Protein AF-A0A9X3BPE5-F1 (afdb_monomer_lite)

Secondary structure (DSSP, 8-state):
-----GGGS-SB--B-BSEEE-S-SSSS--EEEEEE-TTSSEEEEEE--S-TTT--EEEEEEE-TTS-EEEEEEEE-S--SSTT-S---EEEEEEETTS-EEEEEE--SSS--EEEEEEEES-B-SB-EEEE----B---TT-TT--SS-B---EEEEEEEBTTSSEEEEEEESSTT---EEEP-SSSS--HHHHHHHHSTT--EEEEEEEE--TT-SSTT--HHHHTT-TTSTT---EEEEEEETTS-EEEEEE-GGGGGG-STT-----EEEEEEEPPP-SSSS---S--B-SB-EEEEEEEEEE--TTTS--EEEEEEEEEEBTTSSEEEEEEE-EETTEE--STTSSB---EEESTT---SEEEEEEES-SSTT-EEEEEEE-TTSSEEEEEEEETTEEEEEEEEEEETTEEE---TTGGGS-------HHHHHHHHHHTTEE---SSHHHHHHHHH-TTSSHHHHHHHHHHHHTT--BSS-EEHHHHHIIIIIIS-----SSGGG--HHHHHHHHHHHHHHHHT----SSGGGBTT--

pLDDT: mean 78.21, std 17.31, range [29.14, 98.62]

Sequence (543 aa):
MVEFDWRERPQASPWGGFFIQSRAGRHRNNFEVVIPWPDGGIAHFYRDNDDAAALQWYGPTLFAQESHYQGVSVTESDFMSYQGTPTKNLEVVAVRQDGALEHWWRENGGALTWHLGSQIAQGCTGVPAITYSGAMFKDIPLVPGAHRDAHEAGLFHLVVANELGGWTYYIKSTDEGSAWTRVPGFPGKLKPEEYIGRQIAGGKLVGMGIILSTAFATSTQTTYKDIWEDRSCTRRGNTYIIAGSEQNALQIWCCSSAYLDQLAPGGVNCEWISADTVTKPAPETQSEELRAYFGRPSIIQGDYNQDDSGLFDDGHYGNFELVSPLKSGGLLHRARNVGIPHNPVGGLTEGWGPGTRFGGDALYDEVSLIQSNYGGEHGNLELVARNRCQFGFEFFWRVGDVWNGPIYVGREGGAVRLGTNAQALKVLSGTLTPEDTLKALSSVNILTSVEPVSDMVAWLGDRDTPYPALADALLRLTVTRRLAAPVFIDVIRGFYEGDLGQPSPRDIAEVHDDHLRIAVLKASNENNGTEIATFEDLLVGSS

Foldseek 3Di:
DPLPPVLVPFQFFWKWDQWDFFSPADPFGKIWGWAFFLQAAIFIKIFHPVPVQWSWIDDRDGDRRVFGFQAKIKDFAQDAPDPPDPGTKIWMWTQTPQFWIWIKIFHPPPPRDIDTDDGQDGQFAAHKIKTKQYAAWDDPPPDPPPTDPDTDKIKMWMKTWGNLQFIWIWMFIPPPPTGTDTAADAPDDDGRSRVCCVVPPVKHWHAKMKGFFQQLFPDLQQDSSCSSHPRQLNRTAWMKMWTAIPQQWIKIWIWGSNQSNPPDPDDHDTHGPDMDIQAQDDDPDDDGPRRFFAAYKTKIFGCAQFANDDPDDFTFRGWIWIWTWTPQAFIWIWIFGQGTNVDGFDDPNPRIDNTDTDRALAGFNYKYWDAGPDDPPSGKIKMWTHHSNDQFTFIWIDDPNDIDDGFTAGDAQVDGDTGTPVCRVDDDDDDDQLVVLQVLCVVQQEHAPDPPVVVSSVLCVDLVFLSVLLSGLVCVVDVRWHFPHHFYSVQLVCCLCPVVVQDRDSHVVSDDNVSSLVSRVVRCCVVPVDDDDGSLVRTPPPD

Organism: NCBI:txid318424

Radius of gyration: 24.88 Å; chains: 1; bounding box: 70×55×76 Å

Structure (mmCIF, N/CA/C/O backbone):
data_AF-A0A9X3BPE5-F1
#
_entry.id   AF-A0A9X3BPE5-F1
#
loop_
_atom_site.group_PDB
_atom_site.id
_atom_site.type_symbol
_atom_site.label_atom_id
_atom_site.label_alt_id
_atom_site.label_comp_id
_atom_site.label_asym_id
_atom_site.label_entity_id
_atom_site.label_seq_id
_atom_site.pdbx_PDB_ins_code
_atom_site.Cartn_x
_atom_site.Cartn_y
_atom_site.Cartn_z
_atom_site.occupancy
_atom_site.B_iso_or_equiv
_atom_site.auth_seq_id
_atom_site.auth_comp_id
_atom_site.auth_asym_id
_atom_site.auth_atom_id
_atom_site.pdbx_PDB_model_num
ATOM 1 N N . MET A 1 1 ? 23.464 -22.646 -14.724 1.00 32.75 1 MET A N 1
ATOM 2 C CA . MET A 1 1 ? 22.221 -22.346 -13.988 1.00 32.75 1 MET A CA 1
ATOM 3 C C . MET A 1 1 ? 21.763 -21.000 -14.496 1.00 32.75 1 MET A C 1
ATOM 5 O O . MET A 1 1 ? 22.532 -20.060 -14.371 1.00 32.75 1 MET A O 1
ATOM 9 N N . VAL A 1 2 ? 20.626 -20.944 -15.190 1.00 31.97 2 VAL A N 1
ATOM 10 C CA . VAL A 1 2 ? 20.048 -19.665 -15.616 1.00 31.97 2 VAL A CA 1
ATOM 11 C C . VAL A 1 2 ? 19.360 -19.108 -14.382 1.00 31.97 2 VAL A C 1
ATOM 13 O O . VAL A 1 2 ? 18.424 -19.706 -13.859 1.00 31.97 2 VAL A O 1
ATOM 16 N N . GLU A 1 3 ? 19.953 -18.064 -13.832 1.00 38.91 3 GLU A N 1
ATOM 17 C CA . GLU A 1 3 ? 19.401 -17.291 -12.735 1.00 38.91 3 GLU A CA 1
ATOM 18 C C . GLU A 1 3 ? 18.325 -16.420 -13.376 1.00 38.91 3 GLU A C 1
ATOM 20 O O . GLU A 1 3 ? 18.651 -15.445 -14.043 1.00 38.91 3 GLU A O 1
ATOM 25 N N . PHE A 1 4 ? 17.068 -16.858 -13.308 1.00 40.41 4 PHE A N 1
ATOM 26 C CA . PHE A 1 4 ? 15.954 -16.048 -13.779 1.00 40.41 4 PHE A CA 1
ATOM 27 C C . PHE A 1 4 ? 15.822 -14.872 -12.816 1.00 40.41 4 PHE A C 1
ATOM 29 O O . PHE A 1 4 ? 15.186 -14.987 -11.767 1.00 40.41 4 PHE A O 1
ATOM 36 N N . ASP A 1 5 ? 16.456 -13.748 -13.149 1.00 55.53 5 ASP A N 1
ATOM 37 C CA . ASP A 1 5 ? 15.975 -12.473 -12.641 1.00 55.53 5 ASP A CA 1
ATOM 38 C C . ASP A 1 5 ? 14.540 -12.358 -13.153 1.00 55.53 5 ASP A C 1
ATOM 40 O O . ASP A 1 5 ? 14.304 -12.319 -14.358 1.00 55.53 5 ASP A O 1
ATOM 44 N N . TRP A 1 6 ? 13.553 -12.395 -12.262 1.00 60.22 6 TRP A N 1
ATOM 45 C CA . TRP A 1 6 ? 12.152 -12.303 -12.670 1.00 60.22 6 TRP A CA 1
ATOM 46 C C . TRP A 1 6 ? 11.863 -10.969 -13.377 1.00 60.22 6 TRP A C 1
ATOM 48 O O . TRP A 1 6 ? 10.886 -10.877 -14.112 1.00 60.22 6 TRP A O 1
ATOM 58 N N . ARG A 1 7 ? 12.744 -9.965 -13.243 1.00 64.62 7 ARG A N 1
ATOM 59 C CA . ARG A 1 7 ? 12.712 -8.727 -14.036 1.00 64.62 7 ARG A CA 1
ATOM 60 C C . ARG A 1 7 ? 13.048 -8.932 -15.510 1.00 64.62 7 ARG A C 1
ATOM 62 O O . ARG A 1 7 ? 12.807 -8.033 -16.304 1.00 64.62 7 ARG A O 1
ATOM 69 N N . GLU A 1 8 ? 13.534 -10.107 -15.914 1.00 66.31 8 GLU A N 1
ATOM 70 C CA . GLU A 1 8 ? 13.568 -10.472 -17.331 1.00 66.31 8 GLU A CA 1
ATOM 71 C C . GLU 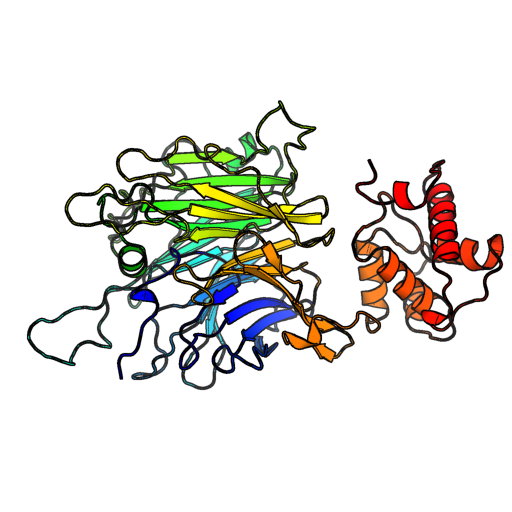A 1 8 ? 12.158 -10.532 -17.934 1.00 66.31 8 GLU A C 1
ATOM 73 O O . GLU A 1 8 ? 12.009 -10.268 -19.127 1.00 66.31 8 GLU A O 1
ATOM 78 N N . ARG A 1 9 ? 11.139 -10.856 -17.124 1.00 71.38 9 ARG A N 1
ATOM 79 C CA . ARG A 1 9 ? 9.712 -10.850 -17.483 1.00 71.38 9 ARG A CA 1
ATOM 80 C C . ARG A 1 9 ? 8.864 -10.396 -16.283 1.00 71.38 9 ARG A C 1
ATOM 82 O O . ARG A 1 9 ? 8.226 -11.230 -15.637 1.00 71.38 9 ARG A O 1
ATOM 89 N N . PRO A 1 10 ? 8.906 -9.103 -15.922 1.00 79.25 10 PRO A N 1
ATOM 90 C CA . PRO A 1 10 ? 8.147 -8.606 -14.786 1.00 79.25 10 PRO A CA 1
ATOM 91 C C . PRO A 1 10 ? 6.651 -8.617 -15.117 1.00 79.25 10 PRO A C 1
ATOM 93 O O . PRO A 1 10 ? 6.278 -8.163 -16.190 1.00 79.25 10 PRO A O 1
ATOM 96 N N . GLN A 1 11 ? 5.809 -9.060 -14.176 1.00 84.56 11 GLN A N 1
ATOM 97 C CA . GLN A 1 11 ? 4.341 -9.086 -14.344 1.00 84.56 11 GLN A CA 1
ATOM 98 C C . GLN A 1 11 ? 3.656 -7.757 -14.018 1.00 84.56 11 GLN A C 1
ATOM 100 O O . GLN A 1 11 ? 2.451 -7.607 -14.190 1.00 84.56 11 GLN A O 1
ATOM 105 N N . ALA A 1 12 ? 4.415 -6.795 -13.497 1.00 88.94 12 ALA A N 1
ATOM 106 C CA . ALA A 1 12 ? 3.923 -5.462 -13.224 1.00 88.94 12 ALA A CA 1
ATOM 107 C C . ALA A 1 12 ? 5.044 -4.431 -13.329 1.00 88.94 12 ALA A C 1
ATOM 109 O O . ALA A 1 12 ? 6.230 -4.715 -13.109 1.00 88.94 12 ALA A O 1
ATOM 110 N N . SER A 1 13 ? 4.641 -3.204 -13.622 1.00 88.00 13 SER A N 1
ATOM 111 C CA . SER A 1 13 ? 5.512 -2.038 -13.585 1.00 88.00 13 SER A CA 1
ATOM 112 C C . SER A 1 13 ? 5.918 -1.693 -12.143 1.00 88.00 13 SER A C 1
ATOM 114 O O . SER A 1 13 ? 5.203 -2.078 -11.222 1.00 88.00 13 SER A O 1
ATOM 116 N N . PRO A 1 14 ? 7.022 -0.961 -11.891 1.00 89.44 14 PRO A N 1
ATOM 117 C CA . PRO A 1 14 ? 7.411 -0.593 -10.532 1.00 89.44 14 PRO A CA 1
ATOM 118 C C . PRO A 1 14 ? 6.289 0.113 -9.766 1.00 89.44 14 PRO A C 1
ATOM 120 O O . PRO A 1 14 ? 5.706 1.091 -10.243 1.00 89.44 14 PRO A O 1
ATOM 123 N N . TRP A 1 15 ? 6.026 -0.361 -8.548 1.00 93.44 15 TRP A N 1
ATOM 124 C CA . TRP A 1 15 ? 4.973 0.139 -7.667 1.00 93.44 15 TRP A CA 1
ATOM 125 C C . TRP A 1 15 ? 5.526 0.517 -6.293 1.00 93.44 15 TRP A C 1
ATOM 127 O O . TRP A 1 15 ? 6.635 0.118 -5.926 1.00 93.44 15 TRP A O 1
ATOM 137 N N . GLY A 1 16 ? 4.760 1.306 -5.541 1.00 94.62 16 GLY A N 1
ATOM 138 C CA . GLY A 1 16 ? 5.046 1.635 -4.151 1.00 94.62 16 GLY A CA 1
ATOM 139 C C . GLY A 1 16 ? 3.986 1.105 -3.199 1.00 94.62 16 GLY A C 1
ATOM 140 O O . GLY A 1 16 ? 2.784 1.243 -3.422 1.00 94.62 16 GLY A O 1
ATOM 141 N N . GLY A 1 17 ? 4.447 0.524 -2.100 1.00 96.19 17 GLY A N 1
ATOM 142 C CA . GLY A 1 17 ? 3.614 -0.218 -1.164 1.00 96.19 17 GLY A CA 1
ATOM 143 C C . GLY A 1 17 ? 4.401 -0.637 0.068 1.00 96.19 17 GLY A C 1
ATOM 144 O O . GLY A 1 17 ? 5.555 -0.250 0.238 1.00 96.19 17 GLY A O 1
ATOM 145 N N . PHE A 1 18 ? 3.787 -1.424 0.935 1.00 97.44 18 PHE A N 1
ATOM 146 C CA . PHE A 1 18 ? 4.445 -2.037 2.092 1.00 97.44 18 PHE A CA 1
ATOM 147 C C . PHE A 1 18 ? 4.520 -3.571 1.975 1.00 97.44 18 PHE A C 1
ATOM 149 O O . PHE A 1 18 ? 4.871 -4.258 2.930 1.00 97.44 18 PHE A O 1
ATOM 156 N N . PHE A 1 19 ? 4.223 -4.084 0.776 1.00 98.06 19 PHE A N 1
ATOM 157 C CA . PHE A 1 19 ? 4.294 -5.480 0.371 1.00 98.06 19 PHE A CA 1
ATOM 158 C C . PHE A 1 19 ? 4.961 -5.576 -1.010 1.00 98.06 19 PHE A C 1
ATOM 160 O O . PHE A 1 19 ? 4.566 -4.862 -1.939 1.00 98.06 19 PHE A O 1
ATOM 167 N N . ILE A 1 20 ? 5.970 -6.440 -1.134 1.00 95.69 20 ILE A N 1
ATOM 168 C CA . ILE A 1 20 ? 6.671 -6.744 -2.389 1.00 95.69 20 ILE A CA 1
ATOM 169 C C . ILE A 1 20 ? 6.925 -8.249 -2.536 1.00 95.69 20 ILE A C 1
ATOM 171 O O . ILE A 1 20 ? 6.917 -8.989 -1.550 1.00 95.69 20 ILE A O 1
ATOM 175 N N . GLN A 1 21 ? 7.229 -8.684 -3.759 1.00 91.06 21 GLN A N 1
ATOM 176 C CA . GLN A 1 21 ? 7.941 -9.937 -4.003 1.00 91.06 21 GLN A CA 1
ATOM 177 C C . GLN A 1 21 ? 9.423 -9.615 -4.253 1.00 91.06 21 GLN A C 1
ATOM 179 O O . GLN A 1 21 ? 9.752 -8.935 -5.225 1.00 91.06 21 GLN A O 1
ATOM 184 N N . SER A 1 22 ? 10.309 -10.044 -3.352 1.00 85.88 22 SER A N 1
ATOM 185 C CA . SER A 1 22 ? 11.759 -9.809 -3.441 1.00 85.88 22 SER A CA 1
ATOM 186 C C . SER A 1 22 ? 12.454 -10.906 -4.243 1.00 85.88 22 SER A C 1
ATOM 188 O O . SER A 1 22 ? 11.890 -11.969 -4.463 1.00 85.88 22 SER A O 1
ATOM 190 N N . ARG A 1 23 ? 13.711 -10.704 -4.645 1.00 78.31 23 ARG A N 1
ATOM 191 C CA . ARG A 1 23 ? 14.548 -11.764 -5.245 1.00 78.31 23 ARG A CA 1
ATOM 192 C C . ARG A 1 23 ? 15.137 -12.727 -4.208 1.00 78.31 23 ARG A C 1
ATOM 194 O O . ARG A 1 23 ? 15.966 -13.561 -4.556 1.00 78.31 23 ARG A O 1
ATOM 201 N N . ALA A 1 24 ? 14.769 -12.604 -2.931 1.00 72.88 24 ALA A N 1
ATOM 202 C CA . ALA A 1 24 ? 15.164 -13.575 -1.914 1.00 72.88 24 ALA A CA 1
ATOM 203 C C . ALA A 1 24 ? 14.416 -14.901 -2.121 1.00 72.88 24 ALA A C 1
ATOM 205 O O . ALA A 1 24 ? 13.283 -14.896 -2.576 1.00 72.88 24 ALA A O 1
ATOM 206 N N . GLY A 1 25 ? 15.027 -16.032 -1.768 1.00 64.69 25 GLY A N 1
ATOM 207 C CA . GLY A 1 25 ? 14.531 -17.360 -2.150 1.00 64.69 25 GLY A CA 1
ATOM 208 C C . GLY A 1 25 ? 15.276 -17.915 -3.369 1.00 64.69 25 GLY A C 1
ATOM 209 O O . GLY A 1 25 ? 16.051 -17.225 -4.026 1.00 64.69 25 GLY A O 1
ATOM 210 N N . ARG A 1 26 ? 15.120 -19.207 -3.631 1.00 62.22 26 ARG A N 1
ATOM 211 C CA . ARG A 1 26 ? 15.895 -19.994 -4.595 1.00 62.22 26 ARG A CA 1
ATOM 212 C C . ARG A 1 26 ? 15.174 -20.177 -5.925 1.00 62.22 26 ARG A C 1
ATOM 214 O O . ARG A 1 26 ? 15.838 -20.239 -6.960 1.00 62.22 26 ARG A O 1
ATOM 221 N N . HIS A 1 27 ? 13.851 -20.332 -5.910 1.00 63.38 27 HIS A N 1
ATOM 222 C CA . HIS A 1 27 ? 13.070 -20.689 -7.097 1.00 63.38 27 HIS A CA 1
ATOM 223 C C . HIS A 1 27 ? 11.818 -19.842 -7.297 1.00 63.38 27 HIS A C 1
ATOM 225 O O . HIS A 1 27 ? 11.433 -19.627 -8.446 1.00 63.38 27 HIS A O 1
ATOM 231 N N . ARG A 1 28 ? 11.158 -19.402 -6.220 1.00 67.56 28 ARG A N 1
ATOM 232 C CA . ARG A 1 28 ? 9.840 -18.752 -6.316 1.00 67.56 28 ARG A CA 1
ATOM 233 C C . ARG A 1 28 ? 9.759 -17.346 -5.760 1.00 67.56 28 ARG A C 1
ATOM 235 O O . ARG A 1 28 ? 8.698 -16.753 -5.913 1.00 67.56 28 ARG A O 1
ATOM 242 N N . ASN A 1 29 ? 10.863 -16.802 -5.245 1.00 79.81 29 ASN A N 1
ATOM 243 C CA . ASN A 1 29 ? 10.968 -15.436 -4.731 1.00 79.81 29 ASN A CA 1
ATOM 244 C C . ASN A 1 29 ? 10.058 -15.168 -3.523 1.00 79.81 29 ASN A C 1
ATOM 246 O O . ASN A 1 29 ? 8.859 -15.422 -3.576 1.00 79.81 29 ASN A O 1
ATOM 250 N N . ASN A 1 30 ? 10.581 -14.618 -2.437 1.00 83.06 30 ASN A N 1
ATOM 251 C CA . ASN A 1 30 ? 9.837 -14.433 -1.197 1.00 83.06 30 ASN A CA 1
ATOM 252 C C . ASN A 1 30 ? 8.886 -13.245 -1.271 1.00 83.06 30 ASN A C 1
ATOM 254 O O . ASN A 1 30 ? 9.119 -12.256 -1.963 1.00 83.06 30 ASN A O 1
ATOM 258 N N . PHE A 1 31 ? 7.807 -13.338 -0.505 1.00 92.31 31 PHE A N 1
ATOM 259 C CA . PHE A 1 31 ? 6.985 -12.180 -0.180 1.00 92.31 31 PHE A CA 1
ATOM 260 C C . PHE A 1 31 ? 7.591 -11.472 1.018 1.00 92.31 31 PHE A C 1
ATOM 262 O O . PHE A 1 31 ? 7.979 -12.137 1.970 1.00 92.31 31 PHE A O 1
ATOM 269 N N . GLU A 1 32 ? 7.661 -10.146 0.982 1.00 95.12 32 GLU A N 1
ATOM 270 C CA . GLU A 1 32 ? 8.216 -9.321 2.056 1.00 95.12 32 GLU A CA 1
ATOM 271 C C . GLU A 1 32 ? 7.194 -8.255 2.439 1.00 95.12 32 GLU A C 1
ATOM 273 O O . GLU A 1 32 ? 6.686 -7.537 1.574 1.00 95.12 32 GLU A O 1
ATOM 278 N N . VAL A 1 33 ? 6.916 -8.125 3.733 1.00 97.88 33 VAL A N 1
ATOM 279 C CA . VAL A 1 33 ? 5.990 -7.129 4.275 1.00 97.88 33 VAL A CA 1
ATOM 280 C C . VAL A 1 33 ? 6.684 -6.351 5.381 1.00 97.88 33 VAL A C 1
ATOM 282 O O . VAL A 1 33 ? 7.344 -6.936 6.240 1.00 97.88 33 VAL A O 1
ATOM 285 N N . VAL A 1 34 ? 6.517 -5.031 5.383 1.00 97.88 34 VAL A N 1
ATOM 286 C CA . VAL A 1 34 ? 6.912 -4.178 6.511 1.00 97.88 34 VAL A CA 1
ATOM 287 C C . VAL A 1 34 ? 5.706 -3.403 7.011 1.00 97.88 34 VAL A C 1
ATOM 289 O O . VAL A 1 34 ? 4.928 -2.898 6.213 1.00 97.88 34 VAL A O 1
ATOM 292 N N . ILE A 1 35 ? 5.528 -3.294 8.321 1.00 96.88 35 ILE A N 1
ATOM 293 C CA . ILE A 1 35 ? 4.419 -2.532 8.912 1.00 96.88 35 ILE A CA 1
ATOM 294 C C . ILE A 1 35 ? 4.909 -1.752 10.132 1.00 96.88 35 ILE A C 1
ATOM 296 O O . ILE A 1 35 ? 5.816 -2.227 10.823 1.00 96.88 35 ILE A O 1
ATOM 300 N N . PRO A 1 36 ? 4.318 -0.587 10.457 1.00 95.31 36 PRO A N 1
ATOM 301 C CA . PRO A 1 36 ? 4.520 0.007 11.771 1.00 95.31 36 PRO A CA 1
ATOM 302 C C . PRO A 1 36 ? 4.040 -0.980 12.838 1.00 95.31 36 PRO A C 1
ATOM 304 O O . PRO A 1 36 ? 2.951 -1.549 12.707 1.00 95.31 36 PRO A O 1
ATOM 307 N N . TRP A 1 37 ? 4.840 -1.201 13.878 1.00 92.31 37 TRP A N 1
ATOM 308 C CA . TRP A 1 37 ? 4.465 -2.110 14.956 1.00 92.31 37 TRP A CA 1
ATOM 309 C C . TRP A 1 37 ? 3.799 -1.328 16.099 1.00 92.31 37 TRP A C 1
ATOM 311 O O . TRP A 1 37 ? 4.347 -0.299 16.503 1.00 92.31 37 TRP A O 1
ATOM 321 N N . PRO A 1 38 ? 2.639 -1.768 16.633 1.00 86.06 38 PRO A N 1
ATOM 322 C CA . PRO A 1 38 ? 1.911 -0.993 17.644 1.00 86.06 38 PRO A CA 1
ATOM 323 C C . PRO A 1 38 ? 2.735 -0.667 18.900 1.00 86.06 38 PRO A C 1
ATOM 325 O O . PRO A 1 38 ? 2.648 0.448 19.410 1.00 86.06 38 PRO A O 1
ATOM 328 N N . ASP A 1 39 ? 3.597 -1.593 19.335 1.00 85.25 39 ASP A N 1
ATOM 329 C CA . ASP A 1 39 ? 4.468 -1.416 20.511 1.00 85.25 39 ASP A CA 1
ATOM 330 C C . ASP A 1 39 ? 5.705 -0.536 20.241 1.00 85.25 39 ASP A C 1
ATOM 332 O O . ASP A 1 39 ? 6.494 -0.290 21.149 1.00 85.25 39 ASP A O 1
ATOM 336 N N . GLY A 1 40 ? 5.885 -0.049 19.011 1.00 88.38 40 GLY A N 1
ATOM 337 C CA . GLY A 1 40 ? 7.058 0.716 18.592 1.00 88.38 40 GLY A CA 1
ATOM 338 C C . GLY A 1 40 ? 7.937 -0.039 17.598 1.00 88.38 40 GLY A C 1
ATOM 339 O O . GLY A 1 40 ? 7.968 -1.270 17.540 1.00 88.38 40 GLY A O 1
ATOM 340 N N . GLY A 1 41 ? 8.652 0.729 16.786 1.00 95.88 41 GLY A N 1
ATOM 341 C CA . GLY A 1 41 ? 9.451 0.251 15.672 1.00 95.88 41 GLY A CA 1
ATOM 342 C C . GLY A 1 41 ? 8.645 -0.166 14.450 1.00 95.88 41 GLY A C 1
ATOM 343 O O . GLY A 1 41 ? 7.478 0.191 14.255 1.00 95.88 41 GLY A O 1
ATOM 344 N N . ILE A 1 42 ? 9.326 -0.908 13.589 1.00 97.62 42 ILE A N 1
ATOM 345 C CA . ILE A 1 42 ? 8.812 -1.421 12.328 1.00 97.62 42 ILE A CA 1
ATOM 346 C C . ILE A 1 42 ? 9.015 -2.932 12.347 1.00 97.62 42 ILE A C 1
ATOM 348 O O . ILE A 1 42 ? 10.104 -3.424 12.650 1.00 97.62 42 ILE A O 1
ATOM 352 N N . ALA A 1 43 ? 7.955 -3.669 12.039 1.00 96.31 43 ALA A N 1
ATOM 353 C CA . ALA A 1 43 ? 7.991 -5.114 11.932 1.00 96.31 43 ALA A CA 1
ATOM 354 C C . ALA A 1 43 ? 8.189 -5.529 10.482 1.00 96.31 43 ALA A C 1
ATOM 356 O O . ALA A 1 43 ? 7.463 -5.083 9.595 1.00 96.31 43 ALA A O 1
ATOM 357 N N . HIS A 1 44 ? 9.149 -6.418 10.264 1.00 95.31 44 HIS A N 1
ATOM 358 C CA . HIS A 1 44 ? 9.381 -7.092 9.000 1.00 95.31 44 HIS A CA 1
ATOM 359 C C . HIS A 1 44 ? 8.893 -8.544 9.072 1.00 95.31 44 HIS A C 1
ATOM 361 O O . HIS A 1 44 ? 9.140 -9.249 10.054 1.00 95.31 44 HIS A O 1
ATOM 367 N N . PHE A 1 45 ? 8.202 -8.972 8.021 1.00 94.50 45 PHE A N 1
ATOM 368 C CA . PHE A 1 45 ? 7.734 -10.334 7.805 1.00 94.50 45 PHE A CA 1
ATOM 369 C C . PHE A 1 45 ? 8.144 -10.796 6.416 1.00 94.50 45 PHE A C 1
ATOM 371 O O . PHE A 1 45 ? 8.205 -9.991 5.484 1.00 94.50 45 PHE A O 1
ATOM 378 N N . TYR A 1 46 ? 8.337 -12.100 6.254 1.00 88.06 46 TYR A N 1
ATOM 379 C CA . TYR A 1 46 ? 8.491 -12.687 4.930 1.00 88.06 46 TYR A CA 1
ATOM 380 C C . TYR A 1 46 ? 7.744 -14.008 4.809 1.00 88.06 46 TYR A C 1
ATOM 382 O O . TYR A 1 46 ? 7.583 -14.715 5.801 1.00 88.06 46 TYR A O 1
ATOM 390 N N . ARG A 1 47 ? 7.286 -14.352 3.606 1.00 85.94 47 ARG A N 1
ATOM 391 C CA . ARG A 1 47 ? 6.780 -15.693 3.293 1.00 85.94 47 ARG A CA 1
ATOM 392 C C . ARG A 1 47 ? 7.843 -16.440 2.514 1.00 85.94 47 ARG A C 1
ATOM 394 O O . ARG A 1 47 ? 8.258 -15.958 1.457 1.00 85.94 47 ARG A O 1
ATOM 401 N N . ASP A 1 48 ? 8.256 -17.595 3.026 1.00 74.31 48 ASP A N 1
ATOM 402 C CA . ASP A 1 48 ? 9.073 -18.517 2.244 1.00 74.31 48 ASP A CA 1
ATOM 403 C C . ASP A 1 48 ? 8.188 -19.157 1.177 1.00 74.31 48 ASP A C 1
ATOM 405 O O . ASP A 1 48 ? 7.210 -19.857 1.459 1.00 74.31 48 ASP A O 1
ATOM 409 N N . ASN A 1 49 ? 8.529 -18.842 -0.061 1.00 76.00 49 ASN A N 1
ATOM 410 C CA . ASN A 1 49 ? 7.776 -19.216 -1.239 1.00 76.00 49 ASN A CA 1
ATOM 411 C C . ASN A 1 49 ? 8.340 -20.467 -1.931 1.00 76.00 49 ASN A C 1
ATOM 413 O O . ASN A 1 49 ? 7.668 -21.048 -2.790 1.00 76.00 49 ASN A O 1
ATOM 417 N N . ASP A 1 50 ? 9.534 -20.925 -1.553 1.00 69.81 50 ASP A N 1
ATOM 418 C CA . ASP A 1 50 ? 10.136 -22.121 -2.143 1.00 69.81 50 ASP A CA 1
ATOM 419 C C . ASP A 1 50 ? 9.501 -23.412 -1.616 1.00 69.81 50 ASP A C 1
ATOM 421 O O . ASP A 1 50 ? 9.363 -24.378 -2.374 1.00 69.81 50 ASP A O 1
ATOM 425 N N . ASP A 1 51 ? 9.052 -23.429 -0.357 1.00 67.75 51 ASP A N 1
ATOM 426 C CA . ASP A 1 51 ? 8.225 -24.514 0.175 1.00 67.75 51 ASP A CA 1
ATOM 427 C C . ASP A 1 51 ? 6.749 -24.282 -0.174 1.00 67.75 51 ASP A C 1
ATOM 429 O O . ASP A 1 51 ? 5.946 -23.772 0.611 1.00 67.75 51 ASP A O 1
ATOM 433 N N . ALA A 1 52 ? 6.380 -24.686 -1.389 1.00 59.56 52 ALA A N 1
ATOM 434 C CA . ALA A 1 52 ? 5.022 -24.539 -1.902 1.00 59.56 52 ALA A CA 1
ATOM 435 C C . ALA A 1 52 ? 3.950 -25.300 -1.095 1.00 59.56 52 ALA A C 1
ATOM 437 O O . ALA A 1 52 ? 2.765 -25.005 -1.257 1.00 59.56 52 ALA A O 1
ATOM 438 N N . ALA A 1 53 ? 4.330 -26.283 -0.269 1.00 53.66 53 ALA A N 1
ATOM 439 C CA . ALA A 1 53 ? 3.388 -27.013 0.578 1.00 53.66 53 ALA A CA 1
ATOM 440 C C . ALA A 1 53 ? 3.118 -26.268 1.893 1.00 53.66 53 ALA A C 1
ATOM 442 O O . ALA A 1 53 ? 1.987 -26.287 2.382 1.00 53.66 53 ALA A O 1
ATOM 443 N N . ALA A 1 54 ? 4.136 -25.608 2.450 1.00 61.03 54 ALA A N 1
ATOM 444 C CA . ALA A 1 54 ? 4.018 -24.861 3.696 1.00 61.03 54 ALA A CA 1
ATOM 445 C C . ALA A 1 54 ? 3.522 -23.421 3.486 1.00 61.03 54 ALA A C 1
ATOM 447 O O . ALA A 1 54 ? 2.677 -22.961 4.260 1.00 61.03 54 ALA A O 1
ATOM 448 N N . LEU A 1 55 ? 4.042 -22.725 2.460 1.00 69.38 55 LEU A N 1
ATOM 449 C CA . LEU A 1 55 ? 3.862 -21.283 2.209 1.00 69.38 55 LEU A CA 1
ATOM 450 C C . LEU A 1 55 ? 3.876 -20.473 3.511 1.00 69.38 55 LEU A C 1
ATOM 452 O O . LEU A 1 55 ? 2.973 -19.683 3.798 1.00 69.38 55 LEU A O 1
ATOM 456 N N . GLN A 1 56 ? 4.873 -20.757 4.345 1.00 75.31 56 GLN A N 1
ATOM 457 C CA . GLN A 1 56 ? 4.910 -20.295 5.718 1.00 75.31 56 GLN A CA 1
ATOM 458 C C . GLN A 1 56 ? 5.388 -18.846 5.789 1.00 75.31 56 GLN A C 1
ATOM 460 O O . GLN A 1 56 ? 6.399 -18.472 5.193 1.00 75.31 56 GLN A O 1
ATOM 465 N N . TRP A 1 57 ? 4.670 -18.038 6.567 1.00 82.88 57 TRP A N 1
ATOM 466 C CA . TRP A 1 57 ? 5.136 -16.720 6.977 1.00 82.88 57 TRP A CA 1
ATOM 467 C C . TRP A 1 57 ? 6.132 -16.823 8.138 1.00 82.88 57 TRP A C 1
ATOM 469 O O . TRP A 1 57 ? 6.049 -17.720 8.973 1.00 82.88 57 TRP A O 1
ATOM 479 N N . TYR A 1 58 ? 7.046 -15.867 8.216 1.00 79.06 58 TYR A N 1
ATOM 480 C CA . TYR A 1 58 ? 8.050 -15.694 9.258 1.00 79.06 58 TYR A CA 1
ATOM 481 C C . TYR A 1 58 ? 8.061 -14.240 9.729 1.00 79.06 58 TYR A C 1
ATOM 483 O O . TYR A 1 58 ? 7.704 -13.331 8.978 1.00 79.06 58 TYR A O 1
ATOM 491 N N . GLY A 1 59 ? 8.487 -14.028 10.974 1.00 85.81 59 GLY A N 1
ATOM 492 C CA . GLY A 1 59 ? 8.517 -12.723 11.637 1.00 85.81 59 GLY A CA 1
ATOM 493 C C . GLY A 1 59 ? 7.704 -12.710 12.942 1.00 85.81 59 GLY A C 1
ATOM 494 O O . GLY A 1 59 ? 7.308 -13.774 13.420 1.00 85.81 59 GLY A O 1
ATOM 495 N N . PRO A 1 60 ? 7.454 -11.526 13.530 1.00 90.50 60 PRO A N 1
ATOM 496 C CA . PRO A 1 60 ? 8.064 -10.257 13.146 1.00 90.50 60 PRO A CA 1
ATOM 497 C C . PRO A 1 60 ? 9.552 -10.217 13.517 1.00 90.50 60 PRO A C 1
ATOM 499 O O . PRO A 1 60 ? 9.937 -10.583 14.628 1.00 90.50 60 PRO A O 1
ATOM 502 N N . THR A 1 61 ? 10.386 -9.702 12.620 1.00 88.38 61 THR A N 1
ATOM 503 C CA . THR A 1 61 ? 11.693 -9.146 12.991 1.00 88.38 61 THR A CA 1
ATOM 504 C C . THR A 1 61 ? 11.518 -7.645 13.187 1.00 88.38 61 THR A C 1
ATOM 506 O O . THR A 1 61 ? 11.134 -6.944 12.255 1.00 88.38 61 THR A O 1
ATOM 509 N N . LEU A 1 62 ? 11.762 -7.151 14.403 1.00 92.81 62 LEU A N 1
ATOM 510 C CA . LEU A 1 62 ? 11.584 -5.737 14.739 1.00 92.81 62 LEU A CA 1
ATOM 511 C C . LEU A 1 62 ? 12.876 -4.942 14.530 1.00 92.81 62 LEU A C 1
ATOM 513 O O . LEU A 1 62 ? 13.947 -5.349 14.983 1.00 92.81 62 LEU A O 1
ATOM 517 N N . PHE A 1 63 ? 12.758 -3.766 13.924 1.00 95.38 63 PHE A N 1
ATOM 518 C CA . PHE A 1 63 ? 13.824 -2.769 13.822 1.00 95.38 63 PHE A CA 1
ATOM 519 C C . PHE A 1 63 ? 13.285 -1.371 14.141 1.00 95.38 63 PHE A C 1
ATOM 521 O O . PHE A 1 63 ? 12.081 -1.191 14.310 1.00 95.38 63 PHE A O 1
ATOM 528 N N . ALA A 1 64 ? 14.180 -0.388 14.277 1.00 96.38 64 ALA A N 1
ATOM 529 C CA . ALA A 1 64 ? 13.815 0.996 14.599 1.00 96.38 64 ALA A CA 1
ATOM 530 C C . ALA A 1 64 ? 12.978 1.162 15.893 1.00 96.38 64 ALA A C 1
ATOM 532 O O . ALA A 1 64 ? 12.152 2.061 16.000 1.00 96.38 64 ALA A O 1
ATOM 533 N N . GLN A 1 65 ? 13.187 0.289 16.885 1.00 94.31 65 GLN A N 1
ATOM 534 C CA . GLN A 1 65 ? 12.327 0.144 18.075 1.00 94.31 65 GLN A CA 1
ATOM 535 C C . GLN A 1 65 ? 12.297 1.369 19.009 1.00 94.31 65 GLN A C 1
ATOM 537 O O . GLN A 1 65 ? 11.407 1.481 19.841 1.00 94.31 65 GLN A O 1
ATOM 542 N N . GLU A 1 66 ? 13.218 2.318 18.839 1.00 90.38 66 GLU A N 1
ATOM 543 C CA . GLU A 1 66 ? 13.303 3.552 19.634 1.00 90.38 66 GLU A CA 1
ATOM 544 C C . GLU A 1 66 ? 12.265 4.621 19.230 1.00 90.38 66 GLU A C 1
ATOM 546 O O . GLU A 1 66 ? 12.311 5.757 19.701 1.00 90.38 66 GLU A O 1
ATOM 551 N N . SER A 1 67 ? 11.369 4.334 18.281 1.00 94.56 67 SER A N 1
ATOM 552 C CA . SER A 1 67 ? 10.406 5.307 17.749 1.00 94.56 67 SER A CA 1
ATOM 553 C C . SER A 1 67 ? 9.097 4.654 17.322 1.00 94.56 67 SER A C 1
ATOM 555 O O . SER A 1 67 ? 9.052 3.471 17.001 1.00 94.56 67 SER A O 1
ATOM 557 N N . HIS A 1 68 ? 8.022 5.442 17.272 1.00 94.81 68 HIS A N 1
ATOM 558 C CA . HIS A 1 68 ? 6.744 5.013 16.708 1.00 94.81 68 HIS A CA 1
ATOM 559 C C . HIS A 1 68 ? 6.552 5.589 15.310 1.00 94.81 68 HIS A C 1
ATOM 561 O O . HIS A 1 68 ? 6.831 6.764 15.048 1.00 94.81 68 HIS A O 1
ATOM 567 N N . TYR A 1 69 ? 6.016 4.758 14.423 1.00 95.12 69 TYR A N 1
ATOM 568 C CA . TYR A 1 69 ? 5.808 5.089 13.022 1.00 95.12 69 TYR A CA 1
ATOM 569 C C . TYR A 1 69 ? 4.319 5.114 12.698 1.00 95.12 69 TYR A C 1
ATOM 571 O O . TYR A 1 69 ? 3.536 4.321 13.215 1.00 95.12 69 TYR A O 1
ATOM 579 N N . GLN A 1 70 ? 3.924 6.044 11.837 1.00 91.12 70 GLN A N 1
ATOM 580 C CA . GLN A 1 70 ? 2.546 6.180 11.361 1.00 91.12 70 GLN A CA 1
ATOM 581 C C . GLN A 1 70 ? 2.320 5.531 9.992 1.00 91.12 70 GLN A C 1
ATOM 583 O O . GLN A 1 70 ? 1.173 5.336 9.594 1.00 91.12 70 GLN A O 1
ATOM 588 N N . GLY A 1 71 ? 3.396 5.220 9.266 1.00 92.12 71 GLY A N 1
ATOM 589 C CA . GLY A 1 71 ? 3.326 4.616 7.945 1.00 92.12 71 GLY A CA 1
ATOM 590 C C . GLY A 1 71 ? 4.699 4.271 7.386 1.00 92.12 71 GLY A C 1
ATOM 591 O O . GLY A 1 71 ? 5.679 4.965 7.662 1.00 92.12 71 GLY A O 1
ATOM 592 N N . VAL A 1 72 ? 4.760 3.215 6.578 1.00 97.38 72 VAL A N 1
ATOM 593 C CA . VAL A 1 72 ? 5.994 2.711 5.962 1.00 97.38 72 VAL A CA 1
ATOM 594 C C . VAL A 1 72 ? 5.765 2.321 4.505 1.00 97.38 72 VAL A C 1
ATOM 596 O O . VAL A 1 72 ? 4.638 2.091 4.073 1.00 97.38 72 VAL A O 1
ATOM 599 N N . SER A 1 73 ? 6.836 2.226 3.730 1.00 98.25 73 SER A N 1
ATOM 600 C CA . SER A 1 73 ? 6.819 1.653 2.386 1.00 98.25 73 SER A CA 1
ATOM 601 C C . SER A 1 73 ? 8.140 0.942 2.128 1.00 98.25 73 SER A C 1
ATOM 603 O O . SER A 1 73 ? 9.174 1.426 2.580 1.00 98.25 73 SER A O 1
ATOM 605 N N . VAL A 1 74 ? 8.106 -0.181 1.411 1.00 98.25 74 VAL A N 1
ATOM 606 C CA . VAL A 1 74 ? 9.277 -0.988 1.058 1.00 98.25 74 VAL A CA 1
ATOM 607 C C . VAL A 1 74 ? 9.405 -1.138 -0.449 1.00 98.25 74 VAL A C 1
ATOM 609 O O . VAL A 1 74 ? 8.410 -1.235 -1.166 1.00 98.25 74 VAL A O 1
ATOM 612 N N . THR A 1 75 ? 10.643 -1.190 -0.916 1.00 96.12 75 THR A N 1
ATOM 613 C CA . THR A 1 75 ? 11.018 -1.639 -2.255 1.00 96.12 75 THR A CA 1
ATOM 614 C C . THR A 1 75 ? 12.312 -2.453 -2.171 1.00 96.12 75 THR A C 1
ATOM 616 O O . THR A 1 75 ? 12.952 -2.509 -1.120 1.00 96.12 75 THR A O 1
ATOM 619 N N . GLU A 1 76 ? 12.698 -3.113 -3.257 1.00 91.94 76 GLU A N 1
ATOM 620 C CA . GLU A 1 76 ? 13.971 -3.831 -3.345 1.00 91.94 76 GLU A CA 1
ATOM 621 C C . GLU A 1 76 ? 14.873 -3.141 -4.371 1.00 91.94 76 GLU A C 1
ATOM 623 O O . GLU A 1 76 ? 14.515 -3.019 -5.548 1.00 91.94 76 GLU A O 1
ATOM 628 N N . SER A 1 77 ? 16.056 -2.713 -3.930 1.00 88.12 77 SER A N 1
ATOM 629 C CA . SER A 1 77 ? 17.039 -2.043 -4.781 1.00 88.12 77 SER A CA 1
ATOM 630 C C . SER A 1 77 ? 17.901 -3.033 -5.561 1.00 88.12 77 SER A C 1
ATOM 632 O O . SER A 1 77 ? 17.693 -4.244 -5.535 1.00 88.12 77 SER A O 1
ATOM 634 N N . ASP A 1 78 ? 18.865 -2.543 -6.324 1.00 81.75 78 ASP A N 1
ATOM 635 C CA . ASP A 1 78 ? 19.944 -3.345 -6.908 1.00 81.75 78 ASP A CA 1
ATOM 636 C C . ASP A 1 78 ? 21.210 -3.360 -6.042 1.00 81.75 78 ASP A C 1
ATOM 638 O O . ASP A 1 78 ? 22.166 -4.066 -6.380 1.00 81.75 78 ASP A O 1
ATOM 642 N N . PHE A 1 79 ? 21.210 -2.636 -4.916 1.00 81.25 79 PHE A N 1
ATOM 643 C CA . PHE A 1 79 ? 22.346 -2.604 -4.014 1.00 81.25 79 PHE A CA 1
ATOM 644 C C . PHE A 1 79 ? 22.640 -4.004 -3.480 1.00 81.25 79 PHE A C 1
ATOM 646 O O . PHE A 1 79 ? 21.756 -4.731 -3.020 1.00 81.25 79 PHE A O 1
ATOM 653 N N . MET A 1 80 ? 23.919 -4.362 -3.539 1.00 75.69 80 MET A N 1
ATOM 654 C CA . MET A 1 80 ? 24.457 -5.598 -2.993 1.00 75.69 80 MET A CA 1
ATOM 655 C C . MET A 1 80 ? 25.365 -5.256 -1.825 1.00 75.69 80 MET A C 1
ATOM 657 O O . MET A 1 80 ? 26.423 -4.656 -2.015 1.00 75.69 80 MET A O 1
ATOM 661 N N . SER A 1 81 ? 24.982 -5.673 -0.622 1.00 75.81 81 SER A N 1
ATOM 662 C CA . SER A 1 81 ? 25.863 -5.562 0.544 1.00 75.81 81 SER A CA 1
ATOM 663 C C . SER A 1 81 ? 27.044 -6.531 0.492 1.00 75.81 81 SER A C 1
ATOM 665 O O . SER A 1 81 ? 28.086 -6.254 1.083 1.00 75.81 81 SER A O 1
ATOM 667 N N . TYR A 1 82 ? 26.908 -7.643 -0.236 1.00 67.19 82 TYR A N 1
ATOM 668 C CA . TYR A 1 82 ? 27.942 -8.665 -0.368 1.00 67.19 82 TYR A CA 1
ATOM 669 C C . TYR A 1 82 ? 28.147 -9.013 -1.841 1.00 67.19 82 TYR A C 1
ATOM 671 O O . TYR A 1 82 ? 27.210 -9.384 -2.542 1.00 67.19 82 TYR A O 1
ATOM 679 N N . GLN A 1 83 ? 29.384 -8.889 -2.324 1.00 65.88 83 GLN A N 1
ATOM 680 C CA . GLN A 1 83 ? 29.710 -9.253 -3.703 1.00 65.88 83 GLN A CA 1
ATOM 681 C C . GLN A 1 83 ? 29.440 -10.739 -3.958 1.00 65.88 83 GLN A C 1
ATOM 683 O O . GLN A 1 83 ? 29.788 -11.595 -3.144 1.00 65.88 83 GLN A O 1
ATOM 688 N N . GLY A 1 84 ? 28.847 -11.037 -5.115 1.00 59.50 84 GLY A N 1
ATOM 689 C CA . GLY A 1 84 ? 28.544 -12.402 -5.538 1.00 59.50 84 GLY A CA 1
ATOM 690 C C . GLY A 1 84 ? 27.322 -13.035 -4.865 1.00 59.50 84 GLY A C 1
ATOM 691 O O . GLY A 1 84 ? 27.073 -14.217 -5.104 1.00 59.50 84 GLY A O 1
ATOM 692 N N . THR A 1 85 ? 26.551 -12.296 -4.055 1.00 61.31 85 THR A N 1
ATOM 693 C CA . THR A 1 85 ? 25.248 -12.773 -3.570 1.00 61.31 85 THR A CA 1
ATOM 694 C C . THR A 1 85 ? 24.129 -12.365 -4.537 1.00 61.31 85 THR A C 1
ATOM 696 O O . THR A 1 85 ? 24.124 -11.246 -5.060 1.00 61.31 85 THR A O 1
ATOM 699 N N . PRO A 1 86 ? 23.159 -13.258 -4.806 1.00 59.97 86 PRO A N 1
ATOM 700 C CA . PRO A 1 86 ? 22.065 -12.947 -5.726 1.00 59.97 86 PRO A CA 1
ATOM 701 C C . PRO A 1 86 ? 21.015 -12.016 -5.107 1.00 59.97 86 PRO A C 1
ATOM 703 O O . PRO A 1 86 ? 20.276 -11.337 -5.818 1.00 59.97 86 PRO A O 1
ATOM 706 N N . THR A 1 87 ? 20.961 -11.958 -3.777 1.00 68.81 87 THR A N 1
ATOM 707 C CA . THR A 1 87 ? 19.964 -11.201 -3.022 1.00 68.81 87 THR A CA 1
ATOM 708 C C . THR A 1 87 ? 20.345 -9.729 -2.922 1.00 68.81 87 THR A C 1
ATOM 710 O O . THR A 1 87 ? 21.469 -9.413 -2.531 1.00 68.81 87 THR A O 1
ATOM 713 N N . LYS A 1 88 ? 19.406 -8.831 -3.222 1.00 80.50 88 LYS A N 1
ATOM 714 C CA . LYS A 1 88 ? 19.621 -7.379 -3.145 1.00 80.50 88 LYS A CA 1
ATOM 715 C C . LYS A 1 88 ? 18.961 -6.778 -1.920 1.00 80.50 88 LYS A C 1
ATOM 717 O O . LYS A 1 88 ? 18.089 -7.411 -1.335 1.00 80.50 88 LYS A O 1
ATOM 722 N N . ASN A 1 89 ? 19.374 -5.582 -1.531 1.00 86.88 89 ASN A N 1
ATOM 723 C CA . ASN A 1 89 ? 18.912 -4.954 -0.300 1.00 86.88 89 ASN A CA 1
ATOM 724 C C . ASN A 1 89 ? 17.426 -4.573 -0.349 1.00 86.88 89 ASN A C 1
ATOM 726 O O . ASN A 1 89 ? 16.883 -4.197 -1.392 1.00 86.88 89 ASN A O 1
ATOM 730 N N . LEU A 1 90 ? 16.782 -4.649 0.817 1.00 94.56 90 LEU A N 1
ATOM 731 C CA . LEU A 1 90 ? 15.477 -4.025 1.019 1.00 94.56 90 LEU A CA 1
ATOM 732 C C . LEU A 1 90 ? 15.677 -2.568 1.409 1.00 94.56 90 LEU A C 1
ATOM 734 O O . LEU A 1 90 ? 16.520 -2.267 2.250 1.00 94.56 90 LEU A O 1
ATOM 738 N N . GLU A 1 91 ? 14.858 -1.693 0.846 1.00 97.19 91 GLU A N 1
ATOM 739 C CA . GLU A 1 91 ? 14.852 -0.260 1.115 1.00 97.19 91 GLU A CA 1
ATOM 740 C C . GLU A 1 91 ? 13.494 0.122 1.686 1.00 97.19 91 GLU A C 1
ATOM 742 O O . GLU A 1 91 ? 12.457 -0.172 1.090 1.00 97.19 91 GLU A O 1
ATOM 747 N N . VAL A 1 92 ? 13.489 0.786 2.835 1.00 98.50 92 VAL A N 1
ATOM 748 C CA . VAL A 1 92 ? 12.282 1.194 3.547 1.00 98.50 92 VAL A CA 1
ATOM 749 C C . VAL A 1 92 ? 12.301 2.697 3.756 1.00 98.50 92 VAL A C 1
ATOM 751 O O . VAL A 1 92 ? 13.299 3.273 4.179 1.00 98.50 92 VAL A O 1
ATOM 754 N N . VAL A 1 93 ? 11.170 3.340 3.498 1.00 98.62 93 VAL A N 1
ATOM 755 C CA . VAL A 1 93 ? 10.901 4.694 3.983 1.00 98.62 93 VAL A CA 1
ATOM 756 C C . VAL A 1 93 ? 9.820 4.636 5.040 1.00 98.62 93 VAL A C 1
ATOM 758 O O . VAL A 1 93 ? 8.858 3.876 4.913 1.00 98.62 93 VAL A O 1
ATOM 761 N N . ALA A 1 94 ? 9.966 5.438 6.082 1.00 98.06 94 ALA A N 1
ATOM 762 C CA . ALA A 1 94 ? 9.063 5.414 7.217 1.00 98.06 94 ALA A CA 1
ATOM 763 C C . ALA A 1 94 ? 8.811 6.829 7.726 1.00 98.06 94 ALA A C 1
ATOM 765 O O . ALA A 1 94 ? 9.744 7.615 7.872 1.00 98.06 94 ALA A O 1
ATOM 766 N N . VAL A 1 95 ? 7.547 7.155 7.992 1.00 97.88 95 VAL A N 1
ATOM 767 C CA . VAL A 1 95 ? 7.177 8.415 8.642 1.00 97.88 95 VAL A CA 1
ATOM 768 C C . VAL A 1 95 ? 6.953 8.133 10.117 1.00 97.88 95 VAL A C 1
ATOM 770 O O . VAL A 1 95 ? 6.088 7.331 10.484 1.00 97.88 95 VAL A O 1
ATOM 773 N N . ARG A 1 96 ? 7.749 8.781 10.961 1.00 96.50 96 ARG A N 1
ATOM 774 C CA . ARG A 1 96 ? 7.595 8.779 12.416 1.00 96.50 96 ARG A CA 1
ATOM 775 C C . ARG A 1 96 ? 6.383 9.600 12.833 1.00 96.50 96 ARG A C 1
ATOM 777 O O . ARG A 1 96 ? 5.969 10.507 12.118 1.00 96.50 96 ARG A O 1
ATOM 784 N N . GLN A 1 97 ? 5.839 9.318 14.013 1.00 94.38 97 GLN A N 1
ATOM 785 C CA . GLN A 1 97 ? 4.706 10.074 14.567 1.00 94.38 97 GLN A CA 1
ATOM 786 C C . GLN A 1 97 ? 5.013 11.565 14.808 1.00 94.38 97 GLN A C 1
ATOM 788 O O . GLN A 1 97 ? 4.095 12.376 14.851 1.00 94.38 97 GLN A O 1
ATOM 793 N N . ASP A 1 98 ? 6.288 11.941 14.936 1.00 95.00 98 ASP A N 1
ATOM 794 C CA . ASP A 1 98 ? 6.729 13.340 15.024 1.00 95.00 98 ASP A CA 1
ATOM 795 C C . ASP A 1 98 ? 6.905 14.019 13.650 1.00 95.00 98 ASP A C 1
ATOM 797 O O . ASP A 1 98 ? 7.296 15.184 13.575 1.00 95.00 98 ASP A O 1
ATOM 801 N N . GLY A 1 99 ? 6.620 13.306 12.558 1.00 96.00 99 GLY A N 1
ATOM 802 C CA . GLY A 1 99 ? 6.682 13.799 11.187 1.00 96.00 99 GLY A CA 1
ATOM 803 C C . GLY A 1 99 ? 8.061 13.735 10.528 1.00 96.00 99 GLY A C 1
ATOM 804 O O . GLY A 1 99 ? 8.218 14.274 9.425 1.00 96.00 99 GLY A O 1
ATOM 805 N N . ALA A 1 100 ? 9.053 13.094 11.155 1.00 97.75 100 ALA A N 1
ATOM 806 C CA . ALA A 1 100 ? 10.325 12.788 10.502 1.00 97.75 100 ALA A CA 1
ATOM 807 C C . ALA A 1 100 ? 10.146 11.666 9.464 1.00 97.75 100 ALA A C 1
ATOM 809 O O . ALA A 1 100 ? 9.585 10.610 9.760 1.00 97.75 100 ALA A O 1
ATOM 810 N N . LEU A 1 101 ? 10.635 11.891 8.242 1.00 98.31 101 LEU A N 1
ATOM 811 C CA . LEU A 1 101 ? 10.691 10.880 7.185 1.00 98.31 101 LEU A CA 1
ATOM 812 C C . LEU A 1 101 ? 12.091 10.277 7.147 1.00 98.31 101 LEU A C 1
ATOM 814 O O . LEU A 1 101 ? 13.054 10.981 6.844 1.00 98.31 101 LEU A O 1
ATOM 818 N N . GLU A 1 102 ? 12.201 8.987 7.425 1.00 98.06 102 GLU A N 1
ATOM 819 C CA . GLU A 1 102 ? 13.467 8.260 7.511 1.00 98.06 102 GLU A CA 1
ATOM 820 C C . GLU A 1 102 ? 13.598 7.231 6.391 1.00 98.06 102 GLU A C 1
ATOM 822 O O . GLU A 1 102 ? 12.614 6.626 5.965 1.00 98.06 102 GLU A O 1
ATOM 827 N N . HIS A 1 103 ? 14.832 7.017 5.942 1.00 97.88 103 HIS A N 1
ATOM 828 C CA . HIS A 1 103 ? 15.243 5.923 5.071 1.00 97.88 103 HIS A CA 1
ATOM 829 C C . HIS A 1 103 ? 15.994 4.874 5.888 1.00 97.88 103 HIS A C 1
ATOM 831 O O . HIS A 1 103 ? 16.965 5.191 6.576 1.00 97.88 103 HIS A O 1
ATOM 837 N N . TRP A 1 104 ? 15.558 3.631 5.761 1.00 98.06 104 TRP A N 1
ATOM 838 C CA . TRP A 1 104 ? 16.136 2.434 6.352 1.00 98.06 104 TRP A CA 1
ATOM 839 C C . TRP A 1 104 ? 16.466 1.438 5.247 1.00 98.06 104 TRP A C 1
ATOM 841 O O . TRP A 1 104 ? 15.811 1.421 4.207 1.00 98.06 104 TRP A O 1
ATOM 851 N N . TRP A 1 105 ? 17.444 0.574 5.475 1.00 96.06 105 TRP A N 1
ATOM 852 C CA . TRP A 1 105 ? 17.774 -0.489 4.533 1.00 96.06 105 TRP A CA 1
ATOM 853 C C . TRP A 1 105 ? 18.210 -1.759 5.258 1.00 96.06 105 TRP A C 1
ATOM 855 O O . TRP A 1 105 ? 18.740 -1.690 6.369 1.00 96.06 105 TRP A O 1
ATOM 865 N N . ARG A 1 106 ? 17.965 -2.923 4.652 1.00 93.12 106 ARG A N 1
ATOM 866 C CA . ARG A 1 106 ? 18.414 -4.225 5.163 1.00 93.12 106 ARG A CA 1
ATOM 867 C C . ARG A 1 106 ? 19.498 -4.777 4.257 1.00 93.12 106 ARG A C 1
ATOM 869 O O . ARG A 1 106 ? 19.256 -4.924 3.056 1.00 93.12 106 ARG A O 1
ATOM 876 N N . GLU A 1 107 ? 20.652 -5.120 4.821 1.00 79.25 107 GLU A N 1
ATOM 877 C CA . GLU A 1 107 ? 21.624 -5.928 4.082 1.00 79.25 107 GLU A CA 1
ATOM 878 C C . GLU A 1 107 ? 21.040 -7.312 3.811 1.00 79.25 107 GLU A C 1
ATOM 880 O O . GLU A 1 107 ? 20.445 -7.933 4.691 1.00 79.25 107 GLU A O 1
ATOM 885 N N . ASN A 1 108 ? 21.174 -7.772 2.570 1.00 74.19 108 ASN A N 1
ATOM 886 C CA . ASN A 1 108 ? 20.765 -9.109 2.173 1.00 74.19 108 ASN A CA 1
ATOM 887 C C . ASN A 1 108 ? 21.970 -9.929 1.710 1.00 74.19 108 ASN A C 1
ATOM 889 O O . ASN A 1 108 ? 22.887 -9.423 1.062 1.00 74.19 108 ASN A O 1
ATOM 893 N N . GLY A 1 109 ? 21.954 -11.220 2.043 1.00 62.25 109 GLY A N 1
ATOM 894 C CA . GLY A 1 109 ? 23.060 -12.145 1.778 1.00 62.25 109 GLY A CA 1
ATOM 895 C C . GLY A 1 109 ? 24.089 -12.245 2.911 1.00 62.25 109 GLY A C 1
ATOM 896 O O . GLY A 1 109 ? 25.037 -13.017 2.775 1.00 62.25 109 GLY A O 1
ATOM 897 N N . GLY A 1 110 ? 23.896 -11.509 4.013 1.00 67.25 110 GLY A N 1
ATOM 898 C CA . GLY A 1 110 ? 24.701 -11.572 5.234 1.00 67.25 110 GLY A CA 1
ATOM 899 C C . GLY A 1 110 ? 23.883 -11.920 6.480 1.00 67.25 110 GLY A C 1
ATOM 900 O O . GLY A 1 110 ? 23.234 -12.964 6.536 1.00 67.25 110 GLY A O 1
ATOM 901 N N . ALA A 1 111 ? 23.956 -11.071 7.506 1.00 71.06 111 ALA A N 1
ATOM 902 C CA . ALA A 1 111 ? 23.296 -11.251 8.802 1.00 71.06 111 ALA A CA 1
ATOM 903 C C . ALA A 1 111 ? 21.832 -10.760 8.833 1.00 71.06 111 ALA A C 1
ATOM 905 O O . ALA A 1 111 ? 21.167 -10.921 9.857 1.00 71.06 111 ALA A O 1
ATOM 906 N N . LEU A 1 112 ? 21.322 -10.202 7.728 1.00 80.62 112 LEU A N 1
ATOM 907 C CA . LEU A 1 112 ? 19.982 -9.618 7.594 1.00 80.62 112 LEU A CA 1
ATOM 908 C C . LEU A 1 112 ? 19.733 -8.419 8.526 1.00 80.62 112 LEU A C 1
ATOM 910 O O . LEU A 1 112 ? 18.630 -8.224 9.043 1.00 80.62 112 LEU A O 1
ATOM 914 N N . THR A 1 113 ? 20.768 -7.606 8.743 1.00 83.31 113 THR A N 1
ATOM 915 C CA . THR A 1 113 ? 20.734 -6.448 9.649 1.00 83.31 113 THR A CA 1
ATOM 916 C C . THR A 1 113 ? 20.040 -5.238 9.020 1.00 83.31 113 THR A C 1
ATOM 918 O O . THR A 1 113 ? 20.264 -4.906 7.857 1.00 83.31 113 THR A O 1
ATOM 921 N N . TRP A 1 114 ? 19.221 -4.544 9.813 1.00 94.19 114 TRP A N 1
ATOM 922 C CA . TRP A 1 114 ? 18.604 -3.272 9.435 1.00 94.19 114 TRP A CA 1
ATOM 923 C C . TRP A 1 114 ? 19.477 -2.085 9.845 1.00 94.19 114 TRP A C 1
ATOM 925 O O . TRP A 1 114 ? 19.993 -2.030 10.962 1.00 94.19 114 TRP A O 1
ATOM 935 N N . HIS A 1 115 ? 19.586 -1.102 8.960 1.00 94.38 115 HIS A N 1
ATOM 936 C CA . HIS A 1 115 ? 20.412 0.086 9.121 1.00 94.38 115 HIS A CA 1
ATOM 937 C C . HIS A 1 115 ? 19.590 1.347 8.858 1.00 94.38 115 HIS A C 1
ATOM 939 O O . HIS A 1 115 ? 18.836 1.414 7.887 1.00 94.38 115 HIS A O 1
ATOM 945 N N . LEU A 1 116 ? 19.775 2.373 9.692 1.00 96.62 116 LEU A N 1
ATOM 946 C CA . LEU A 1 116 ? 19.301 3.718 9.380 1.00 96.62 116 LEU A CA 1
ATOM 947 C C . LEU A 1 116 ? 20.223 4.312 8.309 1.00 96.62 116 LEU A C 1
ATOM 949 O O . LEU A 1 116 ? 21.431 4.417 8.520 1.00 96.62 116 LEU A O 1
ATOM 953 N N . GLY A 1 117 ? 19.659 4.690 7.166 1.00 93.38 117 GLY A N 1
ATOM 954 C CA . GLY A 1 117 ? 20.385 5.363 6.093 1.00 93.38 117 GLY A CA 1
ATOM 955 C C . GLY A 1 117 ? 20.464 6.868 6.327 1.00 93.38 117 GLY A C 1
ATOM 956 O O . GLY A 1 117 ? 21.551 7.437 6.404 1.00 93.38 117 GLY A O 1
ATOM 957 N N . SER A 1 118 ? 19.309 7.530 6.432 1.00 94.56 118 SER A N 1
ATOM 958 C CA . SER A 1 118 ? 19.234 8.984 6.634 1.00 94.56 118 SER A CA 1
ATOM 959 C C . SER A 1 118 ? 17.840 9.444 7.060 1.00 94.56 118 SER A C 1
ATOM 961 O O . SER A 1 118 ? 16.850 8.764 6.800 1.00 94.56 118 SER A O 1
ATOM 963 N N . GLN A 1 119 ? 17.745 10.638 7.651 1.00 96.94 119 GLN A N 1
ATOM 964 C CA . GLN A 1 119 ? 16.490 11.387 7.684 1.00 96.94 119 GLN A CA 1
ATOM 965 C C . GLN A 1 119 ? 16.372 12.200 6.386 1.00 96.94 119 GLN A C 1
ATOM 967 O O . GLN A 1 119 ? 17.241 13.013 6.075 1.00 96.94 119 GLN A O 1
ATOM 972 N N . ILE A 1 120 ? 15.301 11.975 5.629 1.00 96.94 120 ILE A N 1
ATOM 973 C CA . ILE A 1 120 ? 15.024 12.615 4.337 1.00 96.94 120 ILE A CA 1
ATOM 974 C C . ILE A 1 120 ? 14.395 13.998 4.538 1.00 96.94 120 ILE A C 1
ATOM 976 O O . ILE A 1 120 ? 14.742 14.954 3.843 1.00 96.94 120 ILE A O 1
ATOM 980 N N . ALA A 1 121 ? 13.422 14.098 5.449 1.00 96.31 121 ALA A N 1
ATOM 981 C CA . ALA A 1 121 ? 12.611 15.300 5.633 1.00 96.31 121 ALA A CA 1
ATOM 982 C C . ALA A 1 121 ? 11.983 15.388 7.036 1.00 96.31 121 ALA A C 1
ATOM 984 O O . ALA A 1 121 ? 12.067 14.455 7.836 1.00 96.31 121 ALA A O 1
ATOM 985 N N . GLN A 1 122 ? 11.332 16.521 7.305 1.00 96.25 122 GLN A N 1
ATOM 986 C CA . GLN A 1 122 ? 10.509 16.797 8.487 1.00 96.25 122 GLN A CA 1
ATOM 987 C C . GLN A 1 122 ? 9.148 17.355 8.034 1.00 96.25 122 GLN A C 1
ATOM 989 O O . GLN A 1 122 ? 9.052 17.895 6.929 1.00 96.25 122 GLN A O 1
ATOM 994 N N . GLY A 1 123 ? 8.111 17.243 8.870 1.00 94.25 123 GLY A N 1
ATOM 995 C CA . GLY A 1 123 ? 6.775 17.792 8.583 1.00 94.25 123 GLY A CA 1
ATOM 996 C C . GLY A 1 123 ? 5.936 16.906 7.654 1.00 94.25 123 GLY A C 1
ATOM 997 O O . GLY A 1 123 ? 5.102 17.398 6.891 1.00 94.25 123 GLY A O 1
ATOM 998 N N . CYS A 1 124 ? 6.187 15.594 7.667 1.00 94.88 124 CYS A N 1
ATOM 999 C CA . CYS A 1 124 ? 5.415 14.600 6.918 1.00 94.88 124 CYS A CA 1
ATOM 1000 C C . CYS A 1 124 ? 4.243 14.082 7.765 1.00 94.88 124 CYS A C 1
ATOM 1002 O O . CYS A 1 124 ? 4.405 13.866 8.960 1.00 94.88 124 CYS A O 1
ATOM 1004 N N . THR A 1 125 ? 3.064 13.879 7.169 1.00 88.69 125 THR A N 1
ATOM 1005 C CA . THR A 1 125 ? 1.816 13.622 7.928 1.00 88.69 125 THR A CA 1
ATOM 1006 C C . THR A 1 125 ? 1.005 12.413 7.465 1.00 88.69 125 THR A C 1
ATOM 1008 O O . THR A 1 125 ? 0.112 11.989 8.192 1.00 88.69 125 THR A O 1
ATOM 1011 N N . GLY A 1 126 ? 1.343 11.778 6.339 1.00 84.81 126 GLY A N 1
ATOM 1012 C CA . GLY A 1 126 ? 0.661 10.570 5.843 1.00 84.81 126 GLY A CA 1
ATOM 1013 C C . GLY A 1 126 ? 1.579 9.356 5.688 1.00 84.81 126 GLY A C 1
ATOM 1014 O O . GLY A 1 126 ? 2.774 9.422 5.982 1.00 84.81 126 GLY A O 1
ATOM 1015 N N . VAL A 1 127 ? 1.018 8.243 5.208 1.00 93.25 127 VAL A N 1
ATOM 1016 C CA . VAL A 1 127 ? 1.793 7.038 4.858 1.00 93.25 127 VAL A CA 1
ATOM 1017 C C . VAL A 1 127 ? 2.553 7.271 3.537 1.00 93.25 127 VAL A C 1
ATOM 1019 O O . VAL A 1 127 ? 1.910 7.621 2.540 1.00 93.25 127 VAL A O 1
ATOM 1022 N N . PRO A 1 128 ? 3.893 7.108 3.500 1.00 97.19 128 PRO A N 1
ATOM 1023 C CA . PRO A 1 128 ? 4.698 7.356 2.303 1.00 97.19 128 PRO A CA 1
ATOM 1024 C C . PRO A 1 128 ? 4.565 6.217 1.283 1.00 97.19 128 PRO A C 1
ATOM 1026 O O . PRO A 1 128 ? 4.149 5.114 1.632 1.00 97.19 128 PRO A O 1
ATOM 1029 N N . ALA A 1 129 ? 4.996 6.451 0.042 1.00 97.69 129 ALA A N 1
ATOM 1030 C CA . ALA A 1 129 ? 5.212 5.401 -0.951 1.00 97.69 129 ALA A CA 1
ATOM 1031 C C . ALA A 1 129 ? 6.569 5.559 -1.643 1.00 97.69 129 ALA A C 1
ATOM 1033 O O . ALA A 1 129 ? 6.866 6.640 -2.152 1.00 97.69 129 ALA A O 1
ATOM 1034 N N . ILE A 1 130 ? 7.364 4.485 -1.677 1.00 97.69 130 ILE A N 1
ATOM 1035 C CA . ILE A 1 130 ? 8.630 4.400 -2.419 1.00 97.69 130 ILE A CA 1
ATOM 1036 C C . ILE A 1 130 ? 8.536 3.333 -3.508 1.00 97.69 130 ILE A C 1
ATOM 1038 O O . ILE A 1 130 ? 7.983 2.264 -3.274 1.00 97.69 130 ILE A O 1
ATOM 1042 N N . THR A 1 131 ? 9.110 3.606 -4.675 1.00 94.25 131 THR A N 1
ATOM 1043 C CA . THR A 1 131 ? 9.353 2.614 -5.726 1.00 94.25 131 THR A CA 1
ATOM 1044 C C . THR A 1 131 ? 10.756 2.790 -6.304 1.00 94.25 131 THR A C 1
ATOM 1046 O O . THR A 1 131 ? 11.342 3.874 -6.206 1.00 94.25 131 THR A O 1
ATOM 1049 N N . TYR A 1 132 ? 11.308 1.722 -6.873 1.00 90.69 132 TYR A N 1
ATOM 1050 C CA . TYR A 1 132 ? 12.639 1.695 -7.465 1.00 90.69 132 TYR A CA 1
ATOM 1051 C C . TYR A 1 132 ? 12.549 1.281 -8.927 1.00 90.69 132 TYR A C 1
ATOM 1053 O O . TYR A 1 132 ? 11.931 0.272 -9.253 1.00 90.69 132 TYR A O 1
ATOM 1061 N N . SER A 1 133 ? 13.186 2.047 -9.803 1.00 81.25 133 SER A N 1
ATOM 1062 C CA . SER A 1 133 ? 13.154 1.799 -11.239 1.00 81.25 133 SER A CA 1
ATOM 1063 C C . SER A 1 133 ? 14.177 0.786 -11.732 1.00 81.25 133 SER A C 1
ATOM 1065 O O . SER A 1 133 ? 14.327 0.702 -12.935 1.00 81.25 133 SER A O 1
ATOM 1067 N N . GLY A 1 134 ? 14.952 0.141 -10.851 1.00 79.19 134 GLY A N 1
ATOM 1068 C CA . GLY A 1 134 ? 16.102 -0.686 -11.240 1.00 79.19 134 GLY A CA 1
ATOM 1069 C C . GLY A 1 134 ? 17.165 0.044 -12.069 1.00 79.19 134 GLY A C 1
ATOM 1070 O O . GLY A 1 134 ? 17.111 1.265 -12.240 1.00 79.19 134 GLY A O 1
ATOM 1071 N N . ALA A 1 135 ? 18.164 -0.711 -12.523 1.00 74.81 135 ALA A N 1
ATOM 1072 C CA . ALA A 1 135 ? 19.307 -0.213 -13.277 1.00 74.81 135 ALA A CA 1
ATOM 1073 C C . ALA A 1 135 ? 19.590 -1.090 -14.498 1.00 74.81 135 ALA A C 1
ATOM 1075 O O . ALA A 1 135 ? 19.463 -2.312 -14.425 1.00 74.81 135 ALA A O 1
ATOM 1076 N N . MET A 1 136 ? 20.024 -0.467 -15.599 1.00 68.31 136 MET A N 1
ATOM 1077 C CA . MET A 1 136 ? 20.477 -1.188 -16.789 1.00 68.31 136 MET A CA 1
ATOM 1078 C C . MET A 1 136 ? 21.807 -1.893 -16.523 1.00 68.31 136 MET A C 1
ATOM 1080 O O . MET A 1 136 ? 22.782 -1.269 -16.093 1.00 68.31 136 MET A O 1
ATOM 1084 N N . PHE A 1 137 ? 21.882 -3.173 -16.881 1.00 62.62 137 PHE A N 1
ATOM 1085 C CA . PHE A 1 137 ? 23.151 -3.889 -16.969 1.00 62.62 137 PHE A CA 1
ATOM 1086 C C . PHE A 1 137 ? 23.975 -3.350 -18.149 1.00 62.62 137 PHE A C 1
ATOM 1088 O O . PHE A 1 137 ? 23.460 -3.143 -19.249 1.00 62.62 137 PHE A O 1
ATOM 1095 N N . LYS A 1 138 ? 25.277 -3.132 -17.944 1.00 57.09 138 LYS A N 1
ATOM 1096 C CA . LYS A 1 138 ? 26.176 -2.690 -19.020 1.00 57.09 138 LYS A CA 1
ATOM 1097 C C . LYS A 1 138 ? 26.669 -3.890 -19.821 1.00 57.09 138 LYS A C 1
ATOM 1099 O O . LYS A 1 138 ? 27.642 -4.517 -19.421 1.00 57.09 138 LYS A O 1
ATOM 1104 N N . ASP A 1 139 ? 26.088 -4.161 -20.986 1.00 51.31 139 ASP A N 1
ATOM 1105 C CA . ASP A 1 139 ? 26.670 -5.128 -21.923 1.00 51.31 139 ASP A CA 1
ATOM 1106 C C . ASP A 1 139 ? 27.998 -4.590 -22.504 1.00 51.31 139 ASP A C 1
ATOM 1108 O O . ASP A 1 139 ? 28.015 -3.625 -23.267 1.00 51.31 139 ASP A O 1
ATOM 1112 N N . ILE A 1 140 ? 29.138 -5.222 -22.190 1.00 52.25 140 ILE A N 1
ATOM 1113 C CA . ILE A 1 140 ? 30.411 -5.046 -22.932 1.00 52.25 140 ILE A CA 1
ATOM 1114 C C . ILE A 1 140 ? 30.528 -6.200 -23.941 1.00 52.25 140 ILE A C 1
ATOM 1116 O O . ILE A 1 140 ? 30.825 -7.331 -23.539 1.00 52.25 140 ILE A O 1
ATOM 1120 N N . PRO A 1 141 ? 30.394 -5.938 -25.253 1.00 48.41 141 PRO A N 1
ATOM 1121 C CA . PRO A 1 141 ? 30.234 -6.968 -26.289 1.00 48.41 141 PRO A CA 1
ATOM 1122 C C . PRO A 1 141 ? 31.375 -7.991 -26.457 1.00 48.41 141 PRO A C 1
ATOM 1124 O O . PRO A 1 141 ? 31.254 -8.909 -27.261 1.00 48.41 141 PRO A O 1
ATOM 1127 N N . LEU A 1 142 ? 32.508 -7.834 -25.766 1.00 54.28 142 LEU A N 1
ATOM 1128 C CA . LEU A 1 142 ? 33.762 -8.535 -26.073 1.00 54.28 142 LEU A CA 1
ATOM 1129 C C . LEU A 1 142 ? 34.214 -9.573 -25.036 1.00 54.28 142 LEU A C 1
ATOM 1131 O O . LEU A 1 142 ? 35.196 -10.267 -25.294 1.00 54.28 142 LEU A O 1
ATOM 1135 N N . VAL A 1 143 ? 33.535 -9.717 -23.892 1.00 50.38 143 VAL A N 1
ATOM 1136 C CA . VAL A 1 143 ? 33.938 -10.696 -22.863 1.00 50.38 143 VAL A CA 1
ATOM 1137 C C . VAL A 1 143 ? 32.722 -11.448 -22.307 1.00 50.38 143 VAL A C 1
ATOM 1139 O O . VAL A 1 143 ? 32.012 -10.921 -21.448 1.00 50.38 143 VAL A O 1
ATOM 1142 N N . PRO A 1 144 ? 32.480 -12.695 -22.755 1.00 44.16 144 PRO A N 1
ATOM 1143 C CA . PRO A 1 144 ? 31.476 -13.566 -22.156 1.00 44.16 144 PRO A CA 1
ATOM 1144 C C . PRO A 1 144 ? 31.769 -13.769 -20.663 1.00 44.16 144 PRO A C 1
ATOM 1146 O O . PRO A 1 144 ? 32.839 -14.252 -20.298 1.00 44.16 144 PRO A O 1
ATOM 1149 N N . GLY A 1 145 ? 30.825 -13.392 -19.798 1.00 47.53 145 GLY A N 1
ATOM 1150 C CA . GLY A 1 145 ? 30.926 -13.585 -18.346 1.00 47.53 145 GLY A CA 1
ATOM 1151 C C . GLY A 1 145 ? 31.501 -12.414 -17.539 1.00 47.53 145 GLY A C 1
ATOM 1152 O O . GLY A 1 145 ? 31.560 -12.525 -16.320 1.00 47.53 145 GLY A O 1
ATOM 1153 N N . ALA A 1 146 ? 31.862 -11.284 -18.158 1.00 46.72 146 ALA A N 1
ATOM 1154 C CA . ALA A 1 146 ? 32.353 -10.104 -17.429 1.00 46.72 146 ALA A CA 1
ATO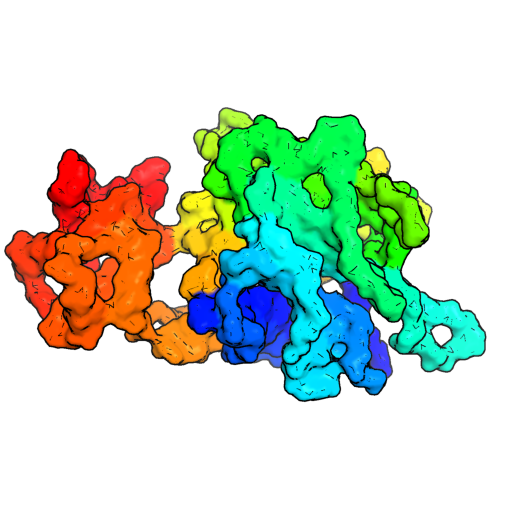M 1155 C C . ALA A 1 146 ? 31.247 -9.240 -16.762 1.00 46.72 146 ALA A C 1
ATOM 1157 O O . ALA A 1 146 ? 31.562 -8.209 -16.178 1.00 46.72 146 ALA A O 1
ATOM 1158 N N . HIS A 1 147 ? 29.968 -9.649 -16.843 1.00 50.50 147 HIS A N 1
ATOM 1159 C CA . HIS A 1 147 ? 28.802 -8.738 -16.905 1.00 50.50 147 HIS A CA 1
ATOM 1160 C C . HIS A 1 147 ? 27.762 -8.782 -15.798 1.00 50.50 147 HIS A C 1
ATOM 1162 O O . HIS A 1 147 ? 26.679 -8.235 -15.962 1.00 50.50 147 HIS A O 1
ATOM 1168 N N . ARG A 1 148 ? 28.027 -9.430 -14.667 1.00 50.97 148 ARG A N 1
ATOM 1169 C CA . ARG A 1 148 ? 26.945 -9.633 -13.683 1.00 50.97 148 ARG A CA 1
ATOM 1170 C C . ARG A 1 148 ? 26.850 -8.528 -12.625 1.00 50.97 148 ARG A C 1
ATOM 1172 O O . ARG A 1 148 ? 25.787 -8.358 -12.033 1.00 50.97 148 ARG A O 1
ATOM 1179 N N . ASP A 1 149 ? 27.907 -7.723 -12.477 1.00 49.19 149 ASP A N 1
ATOM 1180 C CA . ASP A 1 149 ? 28.032 -6.748 -11.383 1.00 49.19 149 ASP A CA 1
ATOM 1181 C C . ASP A 1 149 ? 28.117 -5.277 -11.842 1.00 49.19 149 ASP A C 1
ATOM 1183 O O . ASP A 1 149 ? 28.043 -4.377 -11.007 1.00 49.19 149 ASP A O 1
ATOM 1187 N N . ALA A 1 150 ? 28.268 -4.999 -13.145 1.00 53.97 150 ALA A N 1
ATOM 1188 C CA . ALA A 1 150 ? 28.387 -3.635 -13.669 1.00 53.97 150 ALA A CA 1
ATOM 1189 C C . ALA A 1 150 ? 27.040 -3.106 -14.186 1.00 53.97 150 ALA A C 1
ATOM 1191 O O . ALA A 1 150 ? 26.551 -3.527 -15.234 1.00 53.97 150 ALA A O 1
ATOM 1192 N N . HIS A 1 151 ? 26.489 -2.127 -13.472 1.00 62.62 151 HIS A N 1
ATOM 1193 C CA . HIS A 1 151 ? 25.208 -1.491 -13.775 1.00 62.62 151 HIS A CA 1
ATOM 1194 C C . HIS A 1 151 ? 25.368 0.005 -14.050 1.00 62.62 151 HIS A C 1
ATOM 1196 O O . HIS A 1 151 ? 26.367 0.636 -13.678 1.00 62.62 151 HIS A O 1
ATOM 1202 N N . GLU A 1 152 ? 24.403 0.588 -14.748 1.00 71.00 152 GLU A N 1
ATOM 1203 C CA . GLU A 1 152 ? 24.113 2.016 -14.632 1.00 71.00 152 GLU A CA 1
ATOM 1204 C C . GLU A 1 152 ? 23.497 2.319 -13.255 1.00 71.00 152 GLU A C 1
ATOM 1206 O O . GLU A 1 152 ? 23.277 1.419 -12.455 1.00 71.00 152 GLU A O 1
ATOM 1211 N N . ALA A 1 153 ? 23.269 3.588 -12.924 1.00 73.81 153 ALA A N 1
ATOM 1212 C CA . ALA A 1 153 ? 22.519 3.903 -11.710 1.00 73.81 153 ALA A CA 1
ATOM 1213 C C . ALA A 1 153 ? 21.015 3.787 -11.972 1.00 73.81 153 ALA A C 1
ATOM 1215 O O . ALA A 1 153 ? 20.561 4.141 -13.053 1.00 73.81 153 ALA A O 1
ATOM 1216 N N . GLY A 1 154 ? 20.236 3.353 -10.990 1.00 80.25 154 GLY A N 1
ATOM 1217 C CA . GLY A 1 154 ? 18.781 3.447 -11.008 1.00 80.25 154 GLY A CA 1
ATOM 1218 C C . GLY A 1 154 ? 18.263 4.628 -10.197 1.00 80.25 154 GLY A C 1
ATOM 1219 O O . GLY A 1 154 ? 19.035 5.391 -9.607 1.00 80.25 154 GLY A O 1
ATOM 1220 N N . LEU A 1 155 ? 16.938 4.781 -10.151 1.00 85.25 155 LEU A N 1
ATOM 1221 C CA . LEU A 1 155 ? 16.264 5.877 -9.456 1.00 85.25 155 LEU A CA 1
ATOM 1222 C C . LEU A 1 155 ? 15.236 5.361 -8.445 1.00 85.25 155 LEU A C 1
ATOM 1224 O O . LEU A 1 155 ? 14.345 4.574 -8.767 1.00 85.25 155 LEU A O 1
ATOM 1228 N N . PHE A 1 156 ? 15.318 5.876 -7.221 1.00 91.12 156 PHE A N 1
ATOM 1229 C CA . PHE A 1 156 ? 14.228 5.821 -6.257 1.00 91.12 156 PHE A CA 1
ATOM 1230 C C . PHE A 1 156 ? 13.268 6.975 -6.478 1.00 91.12 156 PHE A C 1
ATOM 1232 O O . PHE A 1 156 ? 13.695 8.123 -6.603 1.00 91.12 156 PHE A O 1
ATOM 1239 N N . HIS A 1 157 ? 11.979 6.668 -6.427 1.00 92.56 157 HIS A N 1
ATOM 1240 C CA . HIS A 1 157 ? 10.889 7.630 -6.472 1.00 92.56 157 HIS A CA 1
ATOM 1241 C C . HIS A 1 157 ? 10.100 7.527 -5.175 1.00 92.56 157 HIS A C 1
ATOM 1243 O O . HIS A 1 157 ? 9.691 6.437 -4.780 1.00 92.56 157 HIS A O 1
ATOM 1249 N N . LEU A 1 158 ? 9.897 8.658 -4.511 1.00 95.31 158 LEU A N 1
ATOM 1250 C CA . LEU A 1 158 ? 9.275 8.726 -3.197 1.00 95.31 158 LEU A CA 1
ATOM 1251 C C . LEU A 1 158 ? 8.225 9.828 -3.173 1.00 95.31 158 LEU A C 1
ATOM 1253 O O . LEU A 1 158 ? 8.506 10.969 -3.531 1.00 95.31 158 LEU A O 1
ATOM 1257 N N . VAL A 1 159 ? 7.034 9.506 -2.687 1.00 95.44 159 VAL A N 1
ATOM 1258 C CA . VAL A 1 159 ? 5.974 10.478 -2.415 1.00 95.44 159 VAL A CA 1
ATOM 1259 C C . VAL A 1 159 ? 5.501 10.358 -0.973 1.00 95.44 159 VAL A C 1
ATOM 1261 O O . VAL A 1 159 ? 5.363 9.261 -0.431 1.00 95.44 159 VAL A O 1
ATOM 1264 N N . VAL A 1 160 ? 5.224 11.498 -0.345 1.00 95.56 160 VAL A N 1
ATOM 1265 C CA . VAL A 1 160 ? 4.686 11.563 1.016 1.00 95.56 160 VAL A CA 1
ATOM 1266 C C . VAL A 1 160 ? 3.755 12.764 1.174 1.00 95.56 160 VAL A C 1
ATOM 1268 O O . VAL A 1 160 ? 3.992 13.817 0.581 1.00 95.56 160 VAL A O 1
ATOM 1271 N N . ALA A 1 161 ? 2.698 12.623 1.974 1.00 93.56 161 ALA A N 1
ATOM 1272 C CA . ALA A 1 161 ? 1.855 13.751 2.363 1.00 93.56 161 ALA A CA 1
ATOM 1273 C C . ALA A 1 161 ? 2.595 14.681 3.340 1.00 93.56 161 ALA A C 1
ATOM 1275 O O . ALA A 1 161 ? 3.355 14.218 4.195 1.00 93.56 161 ALA A O 1
ATOM 1276 N N . ASN A 1 162 ? 2.363 15.986 3.226 1.00 90.56 162 ASN A N 1
ATOM 1277 C CA . ASN A 1 162 ? 3.013 17.001 4.052 1.00 90.56 162 ASN A CA 1
ATOM 1278 C C . ASN A 1 162 ? 2.015 17.746 4.955 1.00 90.56 162 ASN A C 1
ATOM 1280 O O . ASN A 1 162 ? 0.800 17.726 4.748 1.00 90.56 162 ASN A O 1
ATOM 1284 N N . GLU A 1 163 ? 2.535 18.424 5.974 1.00 89.19 163 GLU A N 1
ATOM 1285 C CA . GLU A 1 163 ? 1.747 19.181 6.957 1.00 89.19 163 GLU A CA 1
ATOM 1286 C C . GLU A 1 163 ? 0.924 20.336 6.369 1.00 89.19 163 GLU A C 1
ATOM 1288 O O . GLU A 1 163 ? -0.055 20.763 6.980 1.00 89.19 163 GLU A O 1
ATOM 1293 N N . LEU A 1 164 ? 1.262 20.795 5.159 1.00 86.94 164 LEU A N 1
ATOM 1294 C CA . LEU A 1 164 ? 0.511 21.824 4.436 1.00 86.94 164 LEU A CA 1
ATOM 1295 C C . LEU A 1 164 ? -0.775 21.275 3.792 1.00 86.94 164 LEU A C 1
ATOM 1297 O O . LEU A 1 164 ? -1.530 22.039 3.198 1.00 86.94 164 LEU A O 1
ATOM 1301 N N . GLY A 1 165 ? -1.034 19.966 3.899 1.00 85.38 165 GLY A N 1
ATOM 1302 C CA . GLY A 1 165 ? -2.185 19.295 3.287 1.00 85.38 165 GLY A CA 1
ATOM 1303 C C . GLY A 1 165 ? -1.945 18.859 1.839 1.00 85.38 165 GLY A C 1
ATOM 1304 O O . GLY A 1 165 ? -2.867 18.382 1.182 1.00 85.38 165 GLY A O 1
ATOM 1305 N N . GLY A 1 166 ? -0.715 19.016 1.340 1.00 87.81 166 GLY A N 1
ATOM 1306 C CA . GLY A 1 166 ? -0.287 18.575 0.019 1.00 87.81 166 GLY A CA 1
ATOM 1307 C C . GLY A 1 166 ? 0.516 17.278 0.052 1.00 87.81 166 GLY A C 1
ATOM 1308 O O . GLY A 1 166 ? 0.539 16.549 1.044 1.00 87.81 166 GLY A O 1
ATOM 1309 N N . TRP A 1 167 ? 1.239 17.017 -1.034 1.00 91.44 167 TRP A N 1
ATOM 1310 C CA . TRP A 1 167 ? 2.271 15.986 -1.087 1.00 91.44 167 TRP A CA 1
ATOM 1311 C C . TRP A 1 167 ? 3.605 16.567 -1.554 1.00 91.44 167 TRP A C 1
ATOM 1313 O O . TRP A 1 167 ? 3.668 17.607 -2.213 1.00 91.44 167 TRP A O 1
ATOM 1323 N N . THR A 1 168 ? 4.684 15.882 -1.193 1.00 91.12 168 THR A N 1
ATOM 1324 C CA . THR A 1 168 ? 6.046 16.175 -1.629 1.00 91.12 168 THR A CA 1
ATOM 1325 C C . THR A 1 168 ? 6.610 14.956 -2.344 1.00 91.12 168 THR A C 1
ATOM 1327 O O . THR A 1 168 ? 6.445 13.830 -1.876 1.00 91.12 168 THR A O 1
ATOM 1330 N N . TYR A 1 169 ? 7.279 15.193 -3.470 1.00 90.88 169 TYR A N 1
ATOM 1331 C CA . TYR A 1 169 ? 7.925 14.164 -4.274 1.00 90.88 169 TYR A CA 1
ATOM 1332 C C . TYR A 1 169 ? 9.445 14.287 -4.180 1.00 90.88 169 TYR A C 1
ATOM 1334 O O . TYR A 1 169 ? 9.985 15.394 -4.255 1.00 90.88 169 TYR A O 1
ATOM 1342 N N . TYR A 1 170 ? 10.131 13.161 -4.031 1.00 91.19 170 TYR A N 1
ATOM 1343 C CA . TYR A 1 170 ? 11.581 13.069 -3.961 1.00 91.19 170 TYR A CA 1
ATOM 1344 C C . TYR A 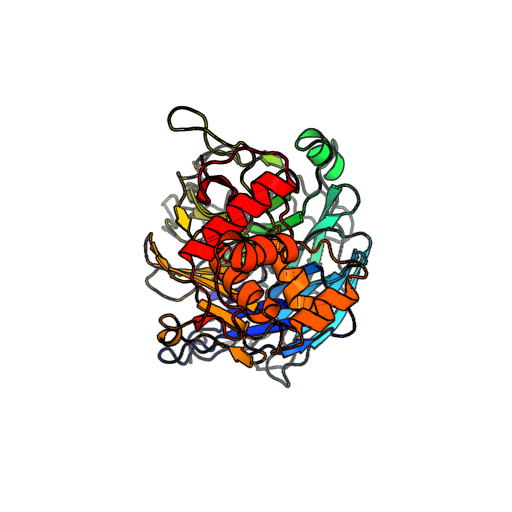1 170 ? 12.099 12.039 -4.958 1.00 91.19 170 TYR A C 1
ATOM 1346 O O . TYR A 1 170 ? 11.457 11.015 -5.199 1.00 91.19 170 TYR A O 1
ATOM 1354 N N . ILE A 1 171 ? 13.291 12.299 -5.488 1.00 88.62 171 ILE A N 1
ATOM 1355 C CA . ILE A 1 171 ? 14.044 11.346 -6.304 1.00 88.62 171 ILE A CA 1
ATOM 1356 C C . ILE A 1 171 ? 15.434 11.185 -5.693 1.00 88.62 171 ILE A C 1
ATOM 1358 O O . ILE A 1 171 ? 16.004 12.148 -5.170 1.00 88.62 171 ILE A O 1
ATOM 1362 N N . LYS A 1 172 ? 15.993 9.981 -5.769 1.00 88.62 172 LYS A N 1
ATOM 1363 C CA . LYS A 1 172 ? 17.396 9.718 -5.439 1.00 88.62 172 LYS A CA 1
ATOM 1364 C C . LYS A 1 172 ? 17.992 8.744 -6.452 1.00 88.62 172 LYS A C 1
ATOM 1366 O O . LYS A 1 172 ? 17.383 7.718 -6.730 1.00 88.62 172 LYS A O 1
ATOM 1371 N N . SER A 1 173 ? 19.191 9.035 -6.951 1.00 86.25 173 SER A N 1
ATOM 1372 C CA . SER A 1 173 ? 19.952 8.096 -7.783 1.00 86.25 173 SER A CA 1
ATOM 1373 C C . SER A 1 173 ? 20.713 7.076 -6.930 1.00 86.25 173 SER A C 1
ATOM 1375 O O . SER A 1 173 ? 21.054 7.354 -5.772 1.00 86.25 173 SER A O 1
ATOM 1377 N N . THR A 1 174 ? 21.008 5.901 -7.486 1.00 83.56 174 THR A N 1
ATOM 1378 C CA . THR A 1 174 ? 21.932 4.938 -6.865 1.00 83.56 174 THR A CA 1
ATOM 1379 C C . THR A 1 174 ? 23.406 5.263 -7.100 1.00 83.56 174 THR A C 1
ATOM 1381 O O . THR A 1 174 ? 24.259 4.586 -6.531 1.00 83.56 174 THR A O 1
ATOM 1384 N N . ASP A 1 175 ? 23.723 6.332 -7.846 1.00 82.81 175 ASP A N 1
ATOM 1385 C CA . ASP A 1 175 ? 25.101 6.826 -7.936 1.00 82.81 175 ASP A CA 1
ATOM 1386 C C . ASP A 1 175 ? 25.667 7.136 -6.542 1.00 82.81 175 ASP A C 1
ATOM 1388 O O . ASP A 1 175 ? 24.982 7.667 -5.655 1.00 82.81 175 ASP A O 1
ATOM 1392 N N . GLU A 1 176 ? 26.958 6.859 -6.382 1.00 80.44 176 GLU A N 1
ATOM 1393 C CA . GLU A 1 176 ? 27.702 7.199 -5.177 1.00 80.44 176 GLU A CA 1
ATOM 1394 C C . GLU A 1 176 ? 27.579 8.701 -4.864 1.00 80.44 176 GLU A C 1
ATOM 1396 O O . GLU A 1 176 ? 27.723 9.560 -5.735 1.00 80.44 176 GLU A O 1
ATOM 1401 N N . GLY A 1 177 ? 27.269 9.027 -3.607 1.00 80.62 177 GLY A N 1
ATOM 1402 C CA . GLY A 1 177 ? 27.105 10.410 -3.150 1.00 80.62 177 GLY A CA 1
ATOM 1403 C C . GLY A 1 177 ? 25.784 11.087 -3.539 1.00 80.62 177 GLY A C 1
ATOM 1404 O O . GLY A 1 177 ? 25.571 12.237 -3.154 1.00 80.62 177 GLY A O 1
ATOM 1405 N N . SER A 1 178 ? 24.873 10.412 -4.251 1.00 84.88 178 SER A N 1
ATOM 1406 C CA . SER A 1 178 ? 23.548 10.972 -4.549 1.00 84.88 178 SER A CA 1
ATOM 1407 C C . SER A 1 178 ? 22.709 11.141 -3.276 1.00 84.88 178 SER A C 1
ATOM 1409 O O . SER A 1 178 ? 22.598 10.219 -2.464 1.00 84.88 178 SER A O 1
ATOM 1411 N N . ALA A 1 179 ? 22.078 12.308 -3.128 1.00 88.19 179 ALA A N 1
ATOM 1412 C CA . ALA A 1 179 ? 21.177 12.638 -2.029 1.00 88.19 179 ALA A CA 1
ATOM 1413 C C . ALA A 1 179 ? 19.714 12.672 -2.489 1.00 88.19 179 ALA A C 1
ATOM 1415 O O . ALA A 1 179 ? 19.411 12.927 -3.658 1.00 88.19 179 ALA A O 1
ATOM 1416 N N . TRP A 1 180 ? 18.796 12.461 -1.545 1.00 91.38 180 TRP A N 1
ATOM 1417 C CA . TRP A 1 180 ? 17.371 12.674 -1.777 1.00 91.38 180 TRP A CA 1
ATOM 1418 C C . TRP A 1 180 ? 17.110 14.121 -2.188 1.00 91.38 180 TRP A C 1
ATOM 1420 O O . TRP A 1 180 ? 17.405 15.059 -1.448 1.00 91.38 180 TRP A O 1
ATOM 1430 N N . THR A 1 181 ? 16.539 14.298 -3.374 1.00 88.00 181 THR A N 1
ATOM 1431 C CA . THR A 1 181 ? 16.280 15.610 -3.961 1.00 88.00 181 THR A CA 1
ATOM 1432 C C . THR A 1 181 ? 14.782 15.814 -4.091 1.00 88.00 181 THR A C 1
ATOM 1434 O O . THR A 1 181 ? 14.092 15.013 -4.720 1.00 88.00 181 THR A O 1
ATOM 1437 N N . ARG A 1 182 ? 14.269 16.893 -3.492 1.00 87.19 182 ARG A N 1
ATOM 1438 C CA . ARG A 1 182 ? 12.867 17.294 -3.644 1.00 87.19 182 ARG A CA 1
ATOM 1439 C C . ARG A 1 182 ? 12.621 17.774 -5.072 1.00 87.19 182 ARG A C 1
ATOM 1441 O O . ARG A 1 182 ? 13.315 18.664 -5.558 1.00 87.19 182 ARG A O 1
ATOM 1448 N N . VAL A 1 183 ? 11.576 17.251 -5.694 1.00 79.19 183 VAL A N 1
ATOM 1449 C CA . VAL A 1 183 ? 11.080 17.712 -6.991 1.00 79.19 183 VAL A CA 1
ATOM 1450 C C . VAL A 1 183 ? 10.013 18.781 -6.740 1.00 79.19 183 VAL A C 1
ATOM 1452 O O . VAL A 1 183 ? 9.121 18.572 -5.908 1.00 79.19 183 VAL A O 1
ATOM 1455 N N . PRO A 1 184 ? 10.095 19.950 -7.397 1.00 68.25 184 PRO A N 1
ATOM 1456 C CA . PRO A 1 184 ? 9.010 20.921 -7.424 1.00 68.25 184 PRO A CA 1
ATOM 1457 C C . PRO A 1 184 ? 7.684 20.272 -7.847 1.00 68.25 184 PRO A C 1
ATOM 1459 O O . PRO A 1 184 ? 7.668 19.330 -8.633 1.00 68.25 184 PRO A O 1
ATOM 1462 N N . GLY A 1 185 ? 6.571 20.772 -7.303 1.00 64.25 185 GLY A N 1
ATOM 1463 C CA . GLY A 1 185 ? 5.221 20.351 -7.697 1.00 64.25 185 GLY A CA 1
ATOM 1464 C C . GLY A 1 185 ? 4.844 20.828 -9.109 1.00 64.25 185 GLY A C 1
ATOM 1465 O O . GLY A 1 185 ? 5.694 20.926 -9.986 1.00 64.25 185 GLY A O 1
ATOM 1466 N N . PHE A 1 186 ? 3.568 21.154 -9.343 1.00 61.91 186 PHE A N 1
ATOM 1467 C CA . PHE A 1 186 ? 3.094 21.605 -10.660 1.00 61.91 186 PHE A CA 1
ATOM 1468 C C . PHE A 1 186 ? 3.876 22.832 -11.176 1.00 61.91 186 PHE A C 1
ATOM 1470 O O . PHE A 1 186 ? 3.961 23.844 -10.467 1.00 61.91 186 PHE A O 1
ATOM 1477 N N . PRO A 1 187 ? 4.385 22.814 -12.419 1.00 52.94 187 PRO A N 1
ATOM 1478 C CA . PRO A 1 187 ? 4.965 23.998 -13.034 1.00 52.94 187 PRO A CA 1
ATOM 1479 C C . PRO A 1 187 ? 3.935 25.129 -13.158 1.00 52.94 187 PRO A C 1
ATOM 1481 O O . PRO A 1 187 ? 2.851 24.974 -13.714 1.00 52.94 187 PRO A O 1
ATOM 1484 N N . GLY A 1 188 ? 4.281 26.305 -12.633 1.00 56.09 188 GLY A N 1
ATOM 1485 C CA . GLY A 1 188 ? 3.695 27.582 -13.041 1.00 56.09 188 GLY A CA 1
ATOM 1486 C C . GLY A 1 188 ? 2.261 27.934 -12.621 1.00 56.09 188 GLY A C 1
ATOM 1487 O O . GLY A 1 188 ? 1.863 29.048 -12.966 1.00 56.09 188 GLY A O 1
ATOM 1488 N N . LYS A 1 189 ? 1.472 27.104 -11.905 1.00 58.66 189 LYS A N 1
ATOM 1489 C CA . LYS A 1 189 ? 0.099 27.522 -11.504 1.00 58.66 189 LYS A CA 1
ATOM 1490 C C . LYS A 1 189 ? -0.400 27.197 -10.088 1.00 58.66 189 LYS A C 1
ATOM 1492 O O . LYS A 1 189 ? -1.114 28.048 -9.568 1.00 58.66 189 LYS A O 1
ATOM 1497 N N . LEU A 1 190 ? -0.073 26.069 -9.447 1.00 65.56 190 LEU A N 1
ATOM 1498 C CA . LEU A 1 190 ? -0.490 25.789 -8.054 1.00 65.56 190 LEU A CA 1
ATOM 1499 C C . LEU A 1 190 ? 0.490 24.862 -7.336 1.00 65.56 190 LEU A C 1
ATOM 1501 O O . LEU A 1 190 ? 0.988 23.910 -7.931 1.00 65.56 190 LEU A O 1
ATOM 1505 N N . LYS A 1 191 ? 0.714 25.069 -6.039 1.00 78.12 191 LYS A N 1
ATOM 1506 C CA . LYS A 1 191 ? 1.368 24.048 -5.204 1.00 78.12 191 LYS A CA 1
ATOM 1507 C C . LYS A 1 191 ? 0.423 22.852 -4.980 1.00 78.12 191 LYS A C 1
ATOM 1509 O O . LYS A 1 191 ? -0.794 23.047 -5.022 1.00 78.12 191 LYS A O 1
ATOM 1514 N N . PRO A 1 192 ? 0.925 21.629 -4.718 1.00 80.31 192 PRO A N 1
ATOM 1515 C CA . PRO A 1 192 ? 0.073 20.470 -4.435 1.00 80.31 192 PRO A CA 1
ATOM 1516 C C . PRO A 1 192 ? -1.000 20.730 -3.370 1.00 80.31 192 PRO A C 1
ATOM 1518 O O . PRO A 1 192 ? -2.163 20.403 -3.586 1.00 80.31 192 PRO A O 1
ATOM 1521 N N . GLU A 1 193 ? -0.645 21.393 -2.270 1.00 82.94 193 GLU A N 1
ATOM 1522 C CA . GLU A 1 193 ? -1.572 21.790 -1.204 1.00 82.94 193 GLU A CA 1
ATOM 1523 C C . GLU A 1 193 ? -2.670 22.761 -1.679 1.00 82.94 193 GLU A C 1
ATOM 1525 O O . GLU A 1 193 ? -3.826 22.644 -1.279 1.00 82.94 193 GLU A O 1
ATOM 1530 N N . GLU A 1 194 ? -2.345 23.686 -2.586 1.00 81.44 194 GLU A N 1
ATOM 1531 C CA . GLU A 1 194 ? -3.307 24.638 -3.151 1.00 81.44 194 GLU A CA 1
ATOM 1532 C C . GLU A 1 194 ? -4.270 23.942 -4.117 1.00 81.44 194 GLU A C 1
ATOM 1534 O O . GLU A 1 194 ? -5.452 24.284 -4.169 1.00 81.44 194 GLU A O 1
ATOM 1539 N N . TYR A 1 195 ? -3.777 22.961 -4.879 1.00 79.19 195 TYR A N 1
ATOM 1540 C CA . TYR A 1 195 ? -4.614 22.121 -5.729 1.00 79.19 195 TYR A CA 1
ATOM 1541 C C . TYR A 1 195 ? -5.571 21.273 -4.885 1.00 79.19 195 TYR A C 1
ATOM 1543 O O . TYR A 1 195 ? -6.782 21.303 -5.103 1.00 79.19 195 TYR A O 1
ATOM 1551 N N . ILE A 1 196 ? -5.043 20.561 -3.887 1.00 78.62 196 ILE A N 1
ATOM 1552 C CA . ILE A 1 196 ? -5.836 19.691 -3.012 1.00 78.62 196 ILE A CA 1
ATOM 1553 C C . ILE A 1 196 ? -6.872 20.502 -2.245 1.00 78.62 196 ILE A C 1
ATOM 1555 O O . ILE A 1 196 ? -8.036 20.116 -2.238 1.00 78.62 196 ILE A O 1
ATOM 1559 N N . GLY A 1 197 ? -6.511 21.665 -1.700 1.00 76.50 197 GLY A N 1
ATOM 1560 C CA . GLY A 1 197 ? -7.457 22.538 -1.003 1.00 76.50 197 GLY A CA 1
ATOM 1561 C C . GLY A 1 197 ? -8.638 22.999 -1.869 1.00 76.50 197 GLY A C 1
ATOM 1562 O O . GLY A 1 197 ? -9.706 23.284 -1.328 1.00 76.50 197 GLY A O 1
ATOM 1563 N N . ARG A 1 198 ? -8.490 23.032 -3.204 1.00 76.94 198 ARG A N 1
ATOM 1564 C CA . ARG A 1 198 ? -9.592 23.323 -4.143 1.00 76.94 198 ARG A CA 1
ATOM 1565 C C . ARG A 1 198 ? -10.500 22.120 -4.393 1.00 76.94 198 ARG A C 1
ATOM 1567 O O . ARG A 1 198 ? -11.693 22.318 -4.592 1.00 76.94 198 ARG A O 1
ATOM 1574 N N . GLN A 1 199 ? -9.954 20.905 -4.395 1.00 71.94 199 GLN A N 1
ATOM 1575 C CA . GLN A 1 199 ? -10.716 19.670 -4.638 1.00 71.94 199 GLN A CA 1
ATOM 1576 C C . GLN A 1 199 ? -11.356 19.118 -3.355 1.00 71.94 199 GLN A C 1
ATOM 1578 O O . GLN A 1 199 ? -12.462 18.576 -3.361 1.00 71.94 199 GLN A O 1
ATOM 1583 N N . ILE A 1 200 ? -10.661 19.278 -2.231 1.00 71.00 200 ILE A N 1
ATOM 1584 C CA . ILE A 1 200 ? -11.005 18.733 -0.924 1.00 71.00 200 ILE A CA 1
ATOM 1585 C C . ILE A 1 200 ? -10.786 19.826 0.130 1.00 71.00 200 ILE A C 1
ATOM 1587 O O . ILE A 1 200 ? -9.775 19.861 0.831 1.00 71.00 200 ILE A O 1
ATOM 1591 N N . ALA A 1 201 ? -11.741 20.751 0.240 1.00 66.06 201 ALA A N 1
ATOM 1592 C CA . ALA A 1 201 ? -11.659 21.852 1.198 1.00 66.06 201 ALA A CA 1
ATOM 1593 C C . ALA A 1 201 ? -11.469 21.337 2.640 1.00 66.06 201 ALA A C 1
ATOM 1595 O O . ALA A 1 201 ? -12.278 20.553 3.138 1.00 66.06 201 ALA A O 1
ATOM 1596 N N . GLY A 1 202 ? -10.393 21.784 3.297 1.00 63.81 202 GLY A N 1
ATOM 1597 C CA . GLY A 1 202 ? -10.032 21.381 4.663 1.00 63.81 202 GLY A CA 1
ATOM 1598 C C . GLY A 1 202 ? -9.471 19.961 4.790 1.00 63.81 202 GLY A C 1
ATOM 1599 O O . GLY A 1 202 ? -9.308 19.482 5.910 1.00 63.81 202 GLY A O 1
ATOM 1600 N N . GLY A 1 203 ? -9.198 19.288 3.670 1.00 68.00 203 GLY A N 1
ATOM 1601 C CA . GLY A 1 203 ? -8.798 17.892 3.650 1.00 68.00 203 GLY A CA 1
ATOM 1602 C C . GLY A 1 203 ? -7.315 17.606 3.670 1.00 68.00 203 GLY A C 1
ATOM 1603 O O . GLY A 1 203 ? -6.546 18.253 2.966 1.00 68.00 203 GLY A O 1
ATOM 1604 N N . LYS A 1 204 ? -6.927 16.591 4.450 1.00 82.50 204 LYS A N 1
ATOM 1605 C CA . LYS A 1 204 ? -5.562 16.063 4.493 1.00 82.50 204 LYS A CA 1
ATOM 1606 C C . LYS A 1 204 ? -5.485 14.718 3.787 1.00 82.50 204 LYS A C 1
ATOM 1608 O O . LYS A 1 204 ? -6.410 13.906 3.856 1.00 82.50 204 LYS A O 1
ATOM 1613 N N . LEU A 1 205 ? -4.360 14.487 3.119 1.00 89.44 205 LEU A N 1
ATOM 1614 C CA . LEU A 1 205 ? -4.017 13.181 2.570 1.00 89.44 205 LEU A CA 1
ATOM 1615 C C . LEU A 1 205 ? -3.531 12.264 3.694 1.00 89.44 205 LEU A C 1
ATOM 1617 O O . LEU A 1 205 ? -2.697 12.669 4.502 1.00 89.44 205 LEU A O 1
ATOM 1621 N N . VAL A 1 206 ? -4.036 11.031 3.731 1.00 87.31 206 VAL A N 1
ATOM 1622 C CA . VAL A 1 206 ? -3.742 10.074 4.815 1.00 87.31 206 VAL A CA 1
ATOM 1623 C C . VAL A 1 206 ? -2.761 8.978 4.404 1.00 87.31 206 VAL A C 1
ATOM 1625 O O . VAL A 1 206 ? -2.050 8.445 5.255 1.00 87.31 206 VAL A O 1
ATOM 1628 N N . GLY A 1 207 ? -2.658 8.669 3.111 1.00 91.31 207 GLY A N 1
ATOM 1629 C CA . GLY A 1 207 ? -1.730 7.665 2.599 1.00 91.31 207 GLY A CA 1
ATOM 1630 C C . GLY A 1 207 ? -1.579 7.724 1.086 1.00 91.31 207 GLY A C 1
ATOM 1631 O O . GLY A 1 207 ? -2.539 8.032 0.379 1.00 91.31 207 GLY A O 1
ATOM 1632 N N . MET A 1 208 ? -0.366 7.439 0.613 1.00 94.81 208 MET A N 1
ATOM 1633 C CA . MET A 1 208 ? 0.036 7.604 -0.784 1.00 94.81 208 MET A CA 1
ATOM 1634 C C . MET A 1 208 ? 0.301 6.258 -1.474 1.00 94.81 208 MET A C 1
ATOM 1636 O O . MET A 1 208 ? 0.755 5.302 -0.847 1.00 94.81 208 MET A O 1
ATOM 1640 N N . GLY A 1 209 ? 0.102 6.206 -2.785 1.00 96.00 209 GLY A N 1
ATOM 1641 C CA . GLY A 1 209 ? 0.580 5.151 -3.679 1.00 96.00 209 GLY A CA 1
ATOM 1642 C C . GLY A 1 209 ? 1.285 5.763 -4.889 1.00 96.00 209 GLY A C 1
ATOM 1643 O O . GLY A 1 209 ? 1.028 6.917 -5.234 1.00 96.00 209 GLY A O 1
ATOM 1644 N N . ILE A 1 210 ? 2.187 5.011 -5.517 1.00 95.31 210 ILE A N 1
ATOM 1645 C CA . ILE A 1 210 ? 2.941 5.450 -6.699 1.00 95.31 210 ILE A CA 1
ATOM 1646 C C . ILE A 1 210 ? 3.177 4.275 -7.647 1.00 95.31 210 ILE A C 1
ATOM 1648 O O . ILE A 1 210 ? 3.450 3.172 -7.177 1.00 95.31 210 ILE A O 1
ATOM 1652 N N . ILE A 1 211 ? 3.114 4.526 -8.955 1.00 93.81 211 ILE A N 1
ATOM 1653 C CA . ILE A 1 211 ? 3.585 3.603 -9.997 1.00 93.81 211 ILE A CA 1
ATOM 1654 C C . ILE A 1 211 ? 4.392 4.337 -11.067 1.00 93.81 211 ILE A C 1
ATOM 1656 O O . ILE A 1 211 ? 4.109 5.495 -11.391 1.00 93.81 211 ILE A O 1
ATOM 1660 N N . LEU A 1 212 ? 5.364 3.635 -11.644 1.00 89.94 212 LEU A N 1
ATOM 1661 C CA . LEU A 1 212 ? 6.039 4.018 -12.885 1.00 89.94 212 LEU A CA 1
ATOM 1662 C C . LEU A 1 212 ? 5.403 3.207 -14.012 1.00 89.94 212 LEU A C 1
ATOM 1664 O O . LEU A 1 212 ? 5.447 1.986 -13.948 1.00 89.94 212 LEU A O 1
ATOM 1668 N N . SER A 1 213 ? 4.768 3.840 -14.996 1.00 87.12 213 SER A N 1
ATOM 1669 C CA . SER A 1 213 ? 3.928 3.152 -15.989 1.00 87.12 213 SER A CA 1
ATOM 1670 C C . SER A 1 213 ? 4.580 3.093 -17.374 1.00 87.12 213 SER A C 1
ATOM 1672 O O . SER A 1 213 ? 5.432 3.917 -17.694 1.00 87.12 213 SER A O 1
ATOM 1674 N N . THR A 1 214 ? 4.154 2.152 -18.221 1.00 81.31 214 THR A N 1
ATOM 1675 C CA . THR A 1 214 ? 4.406 2.176 -19.679 1.00 81.31 214 THR A CA 1
ATOM 1676 C C . THR A 1 214 ? 3.372 3.003 -20.443 1.00 81.31 214 THR A C 1
ATOM 1678 O O . THR A 1 214 ? 3.579 3.306 -21.616 1.00 81.31 214 THR A O 1
ATOM 1681 N N . ALA A 1 215 ? 2.273 3.410 -19.798 1.00 78.94 215 ALA A N 1
ATOM 1682 C CA . ALA A 1 215 ? 1.237 4.226 -20.416 1.00 78.94 215 ALA A CA 1
ATOM 1683 C C . ALA A 1 215 ? 1.835 5.526 -20.964 1.00 78.94 215 ALA A C 1
ATOM 1685 O O . ALA A 1 215 ? 2.485 6.269 -20.225 1.00 78.94 215 ALA A O 1
ATOM 1686 N N . PHE A 1 216 ? 1.579 5.814 -22.241 1.00 74.38 216 PHE A N 1
ATOM 1687 C CA . PHE A 1 216 ? 2.134 6.971 -22.952 1.00 74.38 216 PHE A CA 1
ATOM 1688 C C . PHE A 1 216 ? 3.671 6.988 -23.034 1.00 74.38 216 PHE A C 1
ATOM 1690 O O . PHE A 1 216 ? 4.267 8.057 -23.179 1.00 74.38 216 PHE A O 1
ATOM 1697 N N . ALA A 1 217 ? 4.327 5.826 -22.953 1.00 68.69 217 ALA A N 1
ATOM 1698 C CA . ALA A 1 217 ? 5.748 5.725 -23.258 1.00 68.69 217 ALA A CA 1
ATOM 1699 C C . ALA A 1 217 ? 6.037 6.190 -24.696 1.00 68.69 217 ALA A C 1
ATOM 1701 O O . ALA A 1 217 ? 5.241 5.996 -25.615 1.00 68.69 217 ALA A O 1
ATOM 1702 N N . THR A 1 218 ? 7.200 6.812 -24.880 1.00 60.84 218 THR A N 1
ATOM 1703 C CA . THR A 1 218 ? 7.647 7.415 -26.149 1.00 60.84 218 THR A CA 1
ATOM 1704 C C . THR A 1 218 ? 7.892 6.385 -27.257 1.00 60.84 218 THR A C 1
ATOM 1706 O O . THR A 1 218 ? 7.917 6.741 -28.435 1.00 60.84 218 THR A O 1
ATOM 1709 N N . SER A 1 219 ? 8.049 5.113 -26.884 1.00 64.94 219 SER A N 1
ATOM 1710 C CA . SER A 1 219 ? 8.161 3.965 -27.777 1.00 64.94 219 SER A CA 1
ATOM 1711 C C . SER A 1 219 ? 6.924 3.083 -27.642 1.00 64.94 219 SER A C 1
ATOM 1713 O O . SER A 1 219 ? 6.509 2.747 -26.534 1.00 64.94 219 SER A O 1
ATOM 1715 N N . THR A 1 220 ? 6.373 2.637 -28.772 1.00 61.84 220 THR A N 1
ATOM 1716 C CA . THR A 1 220 ? 5.272 1.660 -28.795 1.00 61.84 220 THR A CA 1
ATOM 1717 C C . THR A 1 220 ? 5.704 0.274 -28.300 1.00 61.84 220 THR A C 1
ATOM 1719 O O . THR A 1 220 ? 4.856 -0.585 -28.101 1.00 61.84 220 THR A O 1
ATOM 1722 N N . GLN A 1 221 ? 7.007 0.067 -28.072 1.00 65.31 221 GLN A N 1
ATOM 1723 C CA . GLN A 1 221 ? 7.611 -1.197 -27.641 1.00 65.31 221 GLN A CA 1
ATOM 1724 C C . GLN A 1 221 ? 8.169 -1.158 -26.210 1.00 65.31 221 GLN A C 1
ATOM 1726 O O . GLN A 1 221 ? 8.888 -2.076 -25.828 1.00 65.31 221 GLN A O 1
ATOM 1731 N N . THR A 1 222 ? 7.920 -0.103 -25.424 1.00 73.00 222 THR A N 1
ATOM 1732 C CA . THR A 1 222 ? 8.422 -0.063 -24.041 1.00 73.00 222 THR A CA 1
ATOM 1733 C C . THR A 1 222 ? 7.793 -1.183 -23.213 1.00 73.00 222 THR A C 1
ATOM 1735 O O . THR A 1 222 ? 6.588 -1.171 -22.955 1.00 73.00 222 THR A O 1
ATOM 1738 N N . THR A 1 223 ? 8.630 -2.094 -22.721 1.00 77.38 223 THR A N 1
ATOM 1739 C CA . THR A 1 223 ? 8.221 -3.193 -21.838 1.00 77.38 223 THR A CA 1
ATOM 1740 C C . THR A 1 223 ? 8.321 -2.799 -20.364 1.00 77.38 223 THR A C 1
ATOM 1742 O O . THR A 1 223 ? 9.001 -1.834 -20.007 1.00 77.38 223 THR A O 1
ATOM 1745 N N . TYR A 1 224 ? 7.711 -3.573 -19.459 1.00 82.12 224 TYR A N 1
ATOM 1746 C CA . TYR A 1 224 ? 7.947 -3.383 -18.021 1.00 82.12 224 TYR A CA 1
ATOM 1747 C C . TYR A 1 224 ? 9.420 -3.546 -17.654 1.00 82.12 224 TYR A C 1
ATOM 1749 O O . TYR A 1 224 ? 9.903 -2.801 -16.804 1.00 82.12 224 TYR A O 1
ATOM 1757 N N . LYS A 1 225 ? 10.151 -4.450 -18.317 1.00 80.31 225 LYS A N 1
ATOM 1758 C CA . LYS A 1 225 ? 11.594 -4.596 -18.113 1.00 80.31 225 LYS A CA 1
ATOM 1759 C C . LYS A 1 225 ? 12.327 -3.290 -18.416 1.00 80.31 225 LYS A C 1
ATOM 1761 O O . LYS A 1 225 ? 13.126 -2.854 -17.597 1.00 80.31 225 LYS A O 1
ATOM 1766 N N . ASP A 1 226 ? 11.996 -2.629 -19.525 1.00 77.62 226 ASP A N 1
ATOM 1767 C CA . ASP A 1 226 ? 12.585 -1.327 -19.851 1.00 77.62 226 ASP A CA 1
ATOM 1768 C C . ASP A 1 226 ? 12.300 -0.293 -18.752 1.00 77.62 226 ASP A C 1
ATOM 1770 O O . ASP A 1 226 ? 13.196 0.457 -18.385 1.00 77.62 226 ASP A O 1
ATOM 1774 N N . ILE A 1 227 ? 11.100 -0.274 -18.156 1.00 79.19 227 ILE A N 1
ATOM 1775 C CA . ILE A 1 227 ? 10.796 0.620 -17.019 1.00 79.19 227 ILE A CA 1
ATOM 1776 C C . ILE A 1 227 ? 11.642 0.288 -15.782 1.00 79.19 227 ILE A C 1
ATOM 1778 O O . ILE A 1 227 ? 12.084 1.202 -15.083 1.00 79.19 227 ILE A O 1
ATOM 1782 N N . TRP A 1 228 ? 11.833 -1.006 -15.512 1.00 79.50 228 TRP A N 1
ATOM 1783 C CA . TRP A 1 228 ? 12.634 -1.548 -14.412 1.00 79.50 228 TRP A CA 1
ATOM 1784 C C . TRP A 1 228 ? 14.145 -1.451 -14.640 1.00 79.50 228 TRP A C 1
ATOM 1786 O O . TRP A 1 228 ? 14.898 -1.835 -13.751 1.00 79.50 228 TRP A O 1
ATOM 1796 N N . GLU A 1 229 ? 14.617 -0.974 -15.786 1.00 77.31 229 GLU A N 1
ATOM 1797 C CA . GLU A 1 229 ? 16.052 -0.830 -16.040 1.00 77.31 229 GLU A CA 1
ATOM 1798 C C . GLU A 1 229 ? 16.418 0.595 -16.497 1.00 77.31 229 GLU A C 1
ATOM 1800 O O . GLU A 1 229 ? 17.563 1.016 -16.346 1.00 77.31 229 GLU A O 1
ATOM 1805 N N . ASP A 1 230 ? 15.469 1.398 -16.985 1.00 71.44 230 ASP A N 1
ATOM 1806 C CA . ASP A 1 230 ? 15.744 2.706 -17.582 1.00 71.44 230 ASP A CA 1
ATOM 1807 C C . ASP A 1 230 ? 16.031 3.802 -16.551 1.00 71.44 230 ASP A C 1
ATOM 1809 O O . ASP A 1 230 ? 15.112 4.423 -16.024 1.00 71.44 230 ASP A O 1
ATOM 1813 N N . ARG A 1 231 ? 17.305 4.150 -16.350 1.00 66.12 231 ARG A N 1
ATOM 1814 C CA . ARG A 1 231 ? 17.743 5.325 -15.570 1.00 66.12 231 ARG A CA 1
ATOM 1815 C C . ARG A 1 231 ? 17.241 6.660 -16.116 1.00 66.12 231 ARG A C 1
ATOM 1817 O O . ARG A 1 231 ? 17.006 7.594 -15.353 1.00 66.12 231 ARG A O 1
ATOM 1824 N N . SER A 1 232 ? 17.195 6.785 -17.435 1.00 59.03 232 SER A N 1
ATOM 1825 C CA . SER A 1 232 ? 17.069 8.072 -18.112 1.00 59.03 232 SER A CA 1
ATOM 1826 C C . SER A 1 232 ? 15.655 8.627 -18.069 1.00 59.03 232 SER A C 1
ATOM 1828 O O . SER A 1 232 ? 15.506 9.814 -18.290 1.00 59.03 232 SER A O 1
ATOM 1830 N N . CYS A 1 233 ? 14.662 7.791 -17.743 1.00 58.53 233 CYS A N 1
ATOM 1831 C CA . CYS A 1 233 ? 13.229 8.049 -17.899 1.00 58.53 233 CYS A CA 1
ATOM 1832 C C . CYS A 1 233 ? 12.759 8.184 -19.359 1.00 58.53 233 CYS A C 1
ATOM 1834 O O . CYS A 1 233 ? 11.547 8.204 -19.584 1.00 58.53 233 CYS A O 1
ATOM 1836 N N . THR A 1 234 ? 13.679 8.170 -20.333 1.00 57.91 234 THR A N 1
ATOM 1837 C CA . THR A 1 234 ? 13.400 8.402 -21.760 1.00 57.91 234 THR A CA 1
ATOM 1838 C C . THR A 1 234 ? 12.488 7.337 -22.354 1.00 57.91 234 THR A C 1
ATOM 1840 O O . THR A 1 234 ? 11.721 7.615 -23.280 1.00 57.91 234 THR A O 1
ATOM 1843 N N . ARG A 1 235 ? 12.570 6.108 -21.831 1.00 59.41 235 ARG A N 1
ATOM 1844 C CA . ARG A 1 235 ? 11.762 4.964 -22.256 1.00 59.41 235 ARG A CA 1
ATOM 1845 C C . ARG A 1 235 ? 10.535 4.789 -21.383 1.00 59.41 235 ARG A C 1
ATOM 1847 O O . ARG A 1 235 ? 9.676 3.993 -21.743 1.00 59.41 235 ARG A O 1
ATOM 1854 N N . ARG A 1 236 ? 10.421 5.516 -20.267 1.00 69.69 236 ARG A N 1
ATOM 1855 C CA . ARG A 1 236 ? 9.288 5.384 -19.352 1.00 69.69 236 ARG A CA 1
ATOM 1856 C C . ARG A 1 236 ? 8.038 6.045 -19.908 1.00 69.69 236 ARG A C 1
ATOM 1858 O O . ARG A 1 236 ? 8.114 7.042 -20.620 1.00 69.69 236 ARG A O 1
ATOM 1865 N N . GLY A 1 237 ? 6.882 5.497 -19.559 1.00 74.56 237 GLY A N 1
ATOM 1866 C CA . GLY A 1 237 ? 5.610 6.200 -19.646 1.00 74.56 237 GLY A CA 1
ATOM 1867 C C . GLY A 1 237 ? 5.362 7.037 -18.392 1.00 74.56 237 GLY A C 1
ATOM 1868 O O . GLY A 1 237 ? 6.261 7.298 -17.593 1.00 74.56 237 GLY A O 1
ATOM 1869 N N . ASN A 1 238 ? 4.122 7.462 -18.204 1.00 82.38 238 ASN A N 1
ATOM 1870 C CA . ASN A 1 238 ? 3.743 8.376 -17.134 1.00 82.38 238 ASN A CA 1
ATOM 1871 C C . ASN A 1 238 ? 4.016 7.823 -15.721 1.00 82.38 238 ASN A C 1
ATOM 1873 O O . ASN A 1 238 ? 3.946 6.625 -15.450 1.00 82.38 238 ASN A O 1
ATOM 1877 N N . THR A 1 239 ? 4.263 8.727 -14.774 1.00 87.12 239 THR A N 1
ATOM 1878 C CA . THR A 1 239 ? 4.245 8.409 -13.339 1.00 87.12 239 THR A CA 1
ATOM 1879 C C . THR A 1 239 ? 2.885 8.762 -12.763 1.00 87.12 239 THR A C 1
ATOM 1881 O O . THR A 1 239 ? 2.427 9.896 -12.930 1.00 87.12 239 THR A O 1
ATOM 1884 N N . TYR A 1 240 ? 2.275 7.830 -12.032 1.00 90.06 240 TYR A N 1
ATOM 1885 C CA . TYR A 1 240 ? 1.006 8.069 -11.350 1.00 90.06 240 TYR A CA 1
ATOM 1886 C C . TYR A 1 240 ? 1.190 8.062 -9.841 1.00 90.06 240 TYR A C 1
ATOM 1888 O O . TYR A 1 240 ? 1.898 7.218 -9.292 1.00 90.06 240 TYR A O 1
ATOM 1896 N N . ILE A 1 241 ? 0.517 8.994 -9.174 1.00 92.38 241 ILE A N 1
ATOM 1897 C CA . ILE A 1 241 ? 0.390 9.041 -7.718 1.00 92.38 241 ILE A CA 1
ATOM 1898 C C . ILE A 1 241 ? -1.085 8.918 -7.383 1.00 92.38 241 ILE A C 1
ATOM 1900 O O . ILE A 1 241 ? -1.916 9.566 -8.016 1.00 92.38 241 ILE A O 1
ATOM 1904 N N . ILE A 1 242 ? -1.401 8.137 -6.358 1.00 93.00 242 ILE A N 1
ATOM 1905 C CA . ILE A 1 242 ? -2.744 8.071 -5.787 1.00 93.00 242 ILE A CA 1
ATOM 1906 C C . ILE A 1 242 ? -2.713 8.407 -4.303 1.00 93.00 242 ILE A C 1
ATOM 1908 O O . ILE A 1 242 ? -1.700 8.189 -3.636 1.00 93.00 242 ILE A O 1
ATOM 1912 N N . ALA A 1 243 ? -3.815 8.929 -3.773 1.00 92.81 243 ALA A N 1
ATOM 1913 C CA . ALA A 1 243 ? -3.938 9.161 -2.340 1.00 92.81 243 ALA A CA 1
ATOM 1914 C C . ALA A 1 243 ? -5.377 9.070 -1.848 1.00 92.81 243 ALA A C 1
ATOM 1916 O O . ALA A 1 243 ? -6.296 9.560 -2.505 1.00 92.81 243 ALA A O 1
ATOM 1917 N N . GLY A 1 244 ? -5.552 8.509 -0.654 1.00 90.00 244 GLY A N 1
ATOM 1918 C CA . GLY A 1 244 ? -6.778 8.674 0.119 1.00 90.00 244 GLY A CA 1
ATOM 1919 C C . GLY A 1 244 ? -6.733 9.955 0.952 1.00 90.00 244 GLY A C 1
ATOM 1920 O O . GLY A 1 244 ? -5.656 10.415 1.352 1.00 90.00 244 GLY A O 1
ATOM 1921 N N . SER A 1 245 ? -7.902 10.524 1.241 1.00 86.06 245 SER A N 1
ATOM 1922 C CA . SER A 1 245 ? -8.054 11.685 2.125 1.00 86.06 245 SER A CA 1
ATOM 1923 C C . SER A 1 245 ? -8.962 11.408 3.323 1.00 86.06 245 SER A C 1
ATOM 1925 O O . SER A 1 245 ? -9.781 10.489 3.300 1.00 86.06 245 SER A O 1
ATOM 1927 N N . GLU A 1 246 ? -8.878 12.253 4.353 1.00 83.31 246 GLU A N 1
ATOM 1928 C CA . GLU A 1 246 ? -9.783 12.221 5.520 1.00 83.31 246 GLU A CA 1
ATOM 1929 C C . GLU A 1 246 ? -11.259 12.448 5.144 1.00 83.31 246 GLU A C 1
ATOM 1931 O O . GLU A 1 246 ? -12.178 12.049 5.856 1.00 83.31 246 GLU A O 1
ATOM 1936 N N . GLN A 1 247 ? -11.507 13.079 3.999 1.00 79.19 247 GLN A N 1
ATOM 1937 C CA . GLN A 1 247 ? -12.840 13.333 3.451 1.00 79.19 247 GLN A CA 1
ATOM 1938 C C . GLN A 1 247 ? -13.323 12.155 2.616 1.00 79.19 247 GLN A C 1
ATOM 1940 O O . GLN A 1 247 ? -14.350 12.269 1.954 1.00 79.19 247 GLN A O 1
ATOM 1945 N N . ASN A 1 248 ? -12.614 11.033 2.663 1.00 82.06 248 ASN A N 1
ATOM 1946 C CA . ASN A 1 248 ? -12.957 9.788 2.008 1.00 82.06 248 ASN A CA 1
ATOM 1947 C C . ASN A 1 248 ? -12.923 9.856 0.471 1.00 82.06 248 ASN A C 1
ATOM 1949 O O . ASN A 1 248 ? -13.651 9.139 -0.221 1.00 82.06 248 ASN A O 1
ATOM 1953 N N . ALA A 1 249 ? -12.090 10.746 -0.077 1.00 82.06 249 ALA A N 1
ATOM 1954 C CA . ALA A 1 249 ? -11.876 10.870 -1.514 1.00 82.06 249 ALA A CA 1
ATOM 1955 C C . ALA A 1 249 ? -10.604 10.126 -1.937 1.00 82.06 249 ALA A C 1
ATOM 1957 O O . ALA A 1 249 ? -9.607 10.131 -1.216 1.00 82.06 249 ALA A O 1
ATOM 1958 N N . LEU A 1 250 ? -10.636 9.545 -3.136 1.00 87.19 250 LEU A N 1
ATOM 1959 C CA . LEU A 1 250 ? -9.474 8.954 -3.788 1.00 87.19 250 LEU A CA 1
ATOM 1960 C C . LEU A 1 250 ? -8.987 9.897 -4.887 1.00 87.19 250 LEU A C 1
ATOM 1962 O O . LEU A 1 250 ? -9.706 10.156 -5.847 1.00 87.19 250 LEU A O 1
ATOM 1966 N N . GLN A 1 251 ? -7.787 10.435 -4.732 1.00 86.31 251 GLN A N 1
ATOM 1967 C CA . GLN A 1 251 ? -7.151 11.323 -5.701 1.00 86.31 251 GLN A CA 1
ATOM 1968 C C . GLN A 1 251 ? -6.178 10.545 -6.581 1.00 86.31 251 GLN A C 1
ATOM 1970 O O . GLN A 1 251 ? -5.520 9.622 -6.098 1.00 86.31 251 GLN A O 1
ATOM 1975 N N . ILE A 1 252 ? -6.052 10.957 -7.839 1.00 87.88 252 ILE A N 1
ATOM 1976 C CA . ILE A 1 252 ? -5.048 10.465 -8.779 1.00 87.88 252 ILE A CA 1
ATOM 1977 C C . ILE A 1 252 ? -4.375 11.642 -9.491 1.00 87.88 252 ILE A C 1
ATOM 1979 O O . ILE A 1 252 ? -5.036 12.580 -9.931 1.00 87.88 252 ILE A O 1
ATOM 1983 N N . TRP A 1 253 ? -3.053 11.586 -9.610 1.00 87.56 253 TRP A N 1
ATOM 1984 C CA . TRP A 1 253 ? -2.222 12.549 -10.329 1.00 87.56 253 TRP A CA 1
ATOM 1985 C C . TRP A 1 253 ? -1.332 11.834 -11.332 1.00 87.56 253 TRP A C 1
ATOM 1987 O O . TRP A 1 253 ? -0.919 10.700 -11.097 1.00 87.56 253 TRP A O 1
ATOM 1997 N N . CYS A 1 254 ? -0.999 12.524 -12.419 1.00 84.94 254 CYS A N 1
ATOM 1998 C CA . CYS A 1 254 ? -0.160 12.016 -13.497 1.00 84.94 254 CYS A CA 1
ATOM 1999 C C . CYS A 1 254 ? 0.925 13.047 -13.862 1.00 84.94 254 CYS A C 1
ATOM 2001 O O . CYS A 1 254 ? 0.591 14.192 -14.181 1.00 84.94 254 CYS A O 1
ATOM 2003 N N . CYS A 1 255 ? 2.204 12.651 -13.840 1.00 79.38 255 CYS A N 1
ATOM 2004 C CA . CYS A 1 255 ? 3.329 13.410 -14.422 1.00 79.38 255 CYS A CA 1
ATOM 2005 C C . CYS A 1 255 ? 3.815 12.694 -15.687 1.00 79.38 255 CYS A C 1
ATOM 2007 O O . CYS A 1 255 ? 3.900 11.463 -15.713 1.00 79.38 255 CYS A O 1
ATOM 2009 N N . SER A 1 256 ? 4.128 13.473 -16.724 1.00 69.62 256 SER A N 1
ATOM 2010 C CA . SER A 1 256 ? 4.747 12.952 -17.946 1.00 69.62 256 SER A CA 1
ATOM 2011 C C . SER A 1 256 ? 6.228 12.645 -17.718 1.00 69.62 256 SER A C 1
ATOM 2013 O O . SER A 1 256 ? 6.957 13.465 -17.156 1.00 69.62 256 SER A O 1
ATOM 2015 N N . SER A 1 257 ? 6.677 11.473 -18.171 1.00 58.06 257 SER A N 1
ATOM 2016 C CA . SER A 1 257 ? 8.079 11.034 -18.107 1.00 58.06 257 SER A CA 1
ATOM 2017 C C . SER A 1 257 ? 9.001 11.753 -19.081 1.00 58.06 257 SER A C 1
ATOM 2019 O O . SER A 1 257 ? 10.171 11.910 -18.749 1.00 58.06 257 SER A O 1
ATOM 2021 N N . ALA A 1 258 ? 8.489 12.263 -20.211 1.00 50.72 258 ALA A N 1
ATOM 2022 C CA . ALA A 1 258 ? 9.268 12.948 -21.259 1.00 50.72 258 ALA A CA 1
ATOM 2023 C C . ALA A 1 258 ? 10.035 14.198 -20.767 1.00 50.72 258 ALA A C 1
ATOM 2025 O O . ALA A 1 258 ? 10.783 14.826 -21.512 1.00 50.72 258 ALA A O 1
ATOM 2026 N N . TYR A 1 259 ? 9.833 14.572 -19.505 1.00 49.03 259 TYR A N 1
ATOM 2027 C CA . TYR A 1 259 ? 10.427 15.716 -18.832 1.00 49.03 259 TYR A CA 1
ATOM 2028 C C . TYR A 1 259 ? 11.333 15.343 -17.641 1.00 49.03 259 TYR A C 1
ATOM 2030 O O . TYR A 1 259 ? 12.006 16.215 -17.089 1.00 49.03 259 TYR A O 1
ATOM 2038 N N . LEU A 1 260 ? 11.407 14.061 -17.259 1.00 50.28 260 LEU A N 1
ATOM 2039 C CA . LEU A 1 260 ? 12.348 13.570 -16.241 1.00 50.28 260 LEU A CA 1
ATOM 2040 C C . LEU A 1 260 ? 13.776 13.380 -16.800 1.00 50.28 260 LEU A C 1
ATOM 2042 O O . LEU A 1 260 ? 14.729 13.339 -16.024 1.00 50.28 260 LEU A O 1
ATOM 2046 N N . ASP A 1 261 ? 13.939 13.371 -18.126 1.00 41.81 261 ASP A N 1
ATOM 2047 C CA . ASP A 1 261 ? 15.206 13.146 -18.847 1.00 41.81 261 ASP A CA 1
ATOM 2048 C C . ASP A 1 261 ? 16.293 14.212 -18.607 1.00 41.81 261 ASP A C 1
ATOM 2050 O O . ASP A 1 261 ? 17.459 14.015 -18.951 1.00 41.81 261 ASP A O 1
ATOM 2054 N N . GLN A 1 262 ? 15.952 15.362 -18.015 1.00 42.75 262 GLN A N 1
ATOM 2055 C CA . GLN A 1 262 ? 16.876 16.496 -17.846 1.00 42.75 262 GLN A CA 1
ATOM 2056 C C . GLN A 1 262 ? 17.600 16.533 -16.488 1.00 42.75 262 GLN A C 1
ATOM 2058 O O . GLN A 1 262 ? 18.150 17.568 -16.111 1.00 42.75 262 GLN A 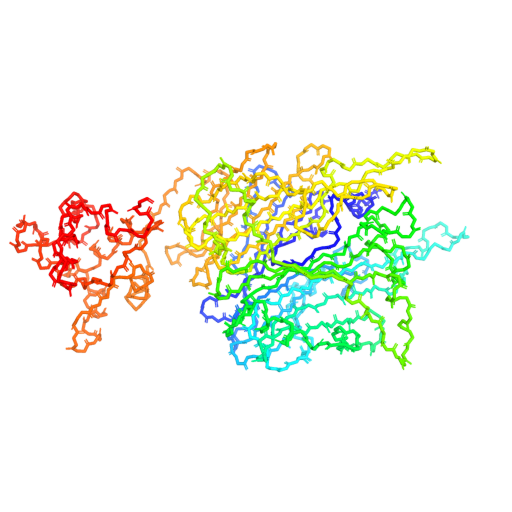O 1
ATOM 2063 N N . LEU A 1 263 ? 17.655 15.418 -15.752 1.00 48.22 263 LEU A N 1
ATOM 2064 C CA . LEU A 1 263 ? 18.263 15.321 -14.414 1.00 48.22 263 LEU A CA 1
ATOM 2065 C C . LEU A 1 263 ? 19.809 15.269 -14.410 1.00 48.22 263 LEU A C 1
ATOM 2067 O O . LEU A 1 263 ? 20.428 14.530 -13.644 1.00 48.22 263 LEU A O 1
ATOM 2071 N N . ALA A 1 264 ? 20.449 16.130 -15.205 1.00 39.19 264 ALA A N 1
ATOM 2072 C CA . ALA A 1 264 ? 21.759 16.661 -14.841 1.00 39.19 264 ALA A CA 1
ATOM 2073 C C . ALA A 1 264 ? 21.600 17.581 -13.605 1.00 39.19 264 ALA A C 1
ATOM 2075 O O . ALA A 1 264 ? 20.537 18.181 -13.416 1.00 39.19 264 ALA A O 1
ATOM 2076 N N . PRO A 1 265 ? 22.623 17.735 -12.745 1.00 35.75 265 PRO A N 1
ATOM 2077 C CA . PRO A 1 265 ? 22.511 18.584 -11.564 1.00 35.75 265 PRO A CA 1
ATOM 2078 C C . PRO A 1 265 ? 22.358 20.050 -12.006 1.00 35.75 265 PRO A C 1
ATOM 2080 O O . PRO A 1 265 ? 23.341 20.664 -12.416 1.00 35.75 265 PRO A O 1
ATOM 2083 N N . GLY A 1 266 ? 21.144 20.623 -11.960 1.00 36.25 266 GLY A N 1
ATOM 2084 C CA . GLY A 1 266 ? 20.977 22.047 -12.290 1.00 36.25 266 GLY A CA 1
ATOM 2085 C C . GLY A 1 266 ? 19.588 22.636 -12.569 1.00 36.25 266 GLY A C 1
ATOM 2086 O O . GLY A 1 266 ? 19.491 23.860 -12.578 1.00 36.25 266 GLY A O 1
ATOM 2087 N N . GLY A 1 267 ? 18.504 21.879 -12.766 1.00 37.28 267 GLY A N 1
ATOM 2088 C CA . GLY A 1 267 ? 17.199 22.527 -12.980 1.00 37.28 267 GLY A CA 1
ATOM 2089 C C . GLY A 1 267 ? 16.064 21.558 -13.268 1.00 37.28 267 GLY A C 1
ATOM 2090 O O . GLY A 1 267 ? 16.186 20.702 -14.132 1.00 37.28 267 GLY A O 1
ATOM 2091 N N . VAL A 1 268 ? 14.968 21.684 -12.520 1.00 47.94 268 VAL A N 1
ATOM 2092 C CA . VAL A 1 268 ? 13.848 20.739 -12.542 1.00 47.94 268 VAL A CA 1
ATOM 2093 C C . VAL A 1 268 ? 12.689 21.284 -13.367 1.00 47.94 268 VAL A C 1
ATOM 2095 O O . VAL A 1 268 ? 12.267 22.407 -13.118 1.00 47.94 268 VAL A O 1
ATOM 2098 N N . ASN A 1 269 ? 12.111 20.458 -14.241 1.00 47.09 269 ASN A N 1
ATOM 2099 C CA . ASN A 1 269 ? 10.742 20.617 -14.734 1.00 47.09 269 ASN A CA 1
ATOM 2100 C C . ASN A 1 269 ? 10.088 19.218 -14.836 1.00 47.09 269 ASN A C 1
ATOM 2102 O O . ASN A 1 269 ? 10.109 18.660 -15.914 1.00 47.09 269 ASN A O 1
ATOM 2106 N N . CYS A 1 270 ? 9.526 18.622 -13.766 1.00 50.75 270 CYS A N 1
ATOM 2107 C CA . CYS A 1 270 ? 8.473 17.590 -13.944 1.00 50.75 270 CYS A CA 1
ATOM 2108 C C . CYS A 1 270 ? 7.160 18.347 -14.085 1.00 50.75 270 CYS A C 1
ATOM 2110 O O . CYS A 1 270 ? 6.791 19.120 -13.198 1.00 50.75 270 CYS A O 1
ATOM 2112 N N . GLU A 1 271 ? 6.479 18.161 -15.212 1.00 59.62 271 GLU A N 1
ATOM 2113 C CA . GLU A 1 271 ? 5.154 18.724 -15.424 1.00 59.62 271 GLU A CA 1
ATOM 2114 C C . GLU A 1 271 ? 4.097 17.686 -15.064 1.00 59.62 271 GLU A C 1
ATOM 2116 O O . GLU A 1 271 ? 3.891 16.683 -15.746 1.00 59.62 271 GLU A O 1
ATOM 2121 N N . TRP A 1 272 ? 3.434 17.929 -13.938 1.00 70.50 272 TRP A N 1
ATOM 2122 C CA . TRP A 1 272 ? 2.204 17.245 -13.571 1.00 70.50 272 TRP A CA 1
ATOM 2123 C C . TRP A 1 272 ? 1.104 17.696 -14.530 1.00 70.50 272 TRP A C 1
ATOM 2125 O O . TRP A 1 272 ? 0.653 18.840 -14.470 1.00 70.50 272 TRP A O 1
ATOM 2135 N N . ILE A 1 273 ? 0.704 16.803 -15.430 1.00 67.25 273 ILE A N 1
ATOM 2136 C CA . ILE A 1 273 ? -0.155 17.125 -16.576 1.00 67.25 273 ILE A CA 1
ATOM 2137 C C . ILE A 1 273 ? -1.642 16.919 -16.292 1.00 67.25 273 ILE A C 1
ATOM 2139 O O . ILE A 1 273 ? -2.485 17.473 -16.995 1.00 67.25 273 ILE A O 1
ATOM 2143 N N . SER A 1 274 ? -1.989 16.115 -15.285 1.00 70.62 274 SER A N 1
ATOM 2144 C CA . SER A 1 274 ? -3.384 15.839 -14.949 1.00 70.62 274 SER A CA 1
ATOM 2145 C C . SER A 1 274 ? -3.551 15.436 -13.488 1.00 70.62 274 SER A C 1
ATOM 2147 O O . SER A 1 274 ? -2.632 14.910 -12.852 1.00 70.62 274 SER A O 1
ATOM 2149 N N . ALA A 1 275 ? -4.735 15.715 -12.961 1.00 75.75 275 ALA A N 1
ATOM 2150 C CA . ALA A 1 275 ? -5.128 15.450 -11.594 1.00 75.75 275 ALA A CA 1
ATOM 2151 C C . ALA A 1 275 ? -6.651 15.310 -11.535 1.00 75.75 275 ALA A C 1
ATOM 2153 O O . ALA A 1 275 ? -7.355 16.129 -12.126 1.00 75.75 275 ALA A O 1
ATOM 2154 N N . ASP A 1 276 ? -7.158 14.303 -10.830 1.00 73.56 276 ASP A N 1
ATOM 2155 C CA . ASP A 1 276 ? -8.598 14.058 -10.733 1.00 73.56 276 ASP A CA 1
ATOM 2156 C C . ASP A 1 276 ? -8.972 13.318 -9.438 1.00 73.56 276 ASP A C 1
ATOM 2158 O O . ASP A 1 276 ? -8.124 12.726 -8.764 1.00 73.56 276 ASP A O 1
ATOM 2162 N N . THR A 1 277 ? -10.257 13.348 -9.090 1.00 73.38 277 THR A N 1
ATOM 2163 C CA . THR A 1 277 ? -10.833 12.528 -8.021 1.00 73.38 277 THR A CA 1
ATOM 2164 C C . THR A 1 277 ? -11.501 11.312 -8.638 1.00 73.38 277 THR A C 1
ATOM 2166 O O . THR A 1 277 ? -12.485 11.437 -9.364 1.00 73.38 277 THR A O 1
ATOM 2169 N N . VAL A 1 278 ? -11.020 10.119 -8.299 1.00 67.44 278 VAL A N 1
ATOM 2170 C CA . VAL A 1 278 ? -11.685 8.871 -8.672 1.00 67.44 278 VAL A CA 1
ATOM 2171 C C . VAL A 1 278 ? -13.000 8.785 -7.903 1.00 67.44 278 VAL A C 1
ATOM 2173 O O . VAL A 1 278 ? -13.034 8.453 -6.719 1.00 67.44 278 VAL A O 1
ATOM 2176 N N . THR A 1 279 ? -14.096 9.114 -8.577 1.00 61.28 279 THR A N 1
ATOM 2177 C CA . THR A 1 279 ? -15.460 8.985 -8.057 1.00 61.28 279 THR A CA 1
ATOM 2178 C C . THR A 1 279 ? -16.057 7.628 -8.451 1.00 61.28 279 THR A C 1
ATOM 2180 O O . THR A 1 279 ? -15.570 6.932 -9.352 1.00 61.28 279 THR A O 1
ATOM 2183 N N . LYS A 1 280 ? -17.092 7.191 -7.723 1.00 48.44 280 LYS A N 1
ATOM 2184 C CA . LYS A 1 280 ? -17.981 6.115 -8.186 1.00 48.44 280 LYS A CA 1
ATOM 2185 C C . LYS A 1 280 ? -18.641 6.615 -9.497 1.00 48.44 280 LYS A C 1
ATOM 2187 O O . LYS A 1 280 ? -18.909 7.810 -9.579 1.00 48.44 280 LYS A O 1
ATOM 2192 N N . PRO A 1 281 ? -18.800 5.793 -10.550 1.00 42.72 281 PRO A N 1
ATOM 2193 C CA . PRO A 1 281 ? -19.428 6.261 -11.789 1.00 42.72 281 PRO A CA 1
ATOM 2194 C C . PRO A 1 281 ? -20.888 6.657 -11.534 1.00 42.72 281 PRO A C 1
ATOM 2196 O O . PRO A 1 281 ? -21.556 5.903 -10.839 1.00 42.72 281 PRO A O 1
ATOM 2199 N N . ALA A 1 282 ? -21.325 7.774 -12.137 1.00 36.28 282 ALA A N 1
ATOM 2200 C CA . ALA A 1 282 ? -22.676 8.360 -12.111 1.00 36.28 282 ALA A CA 1
ATOM 2201 C C . ALA A 1 282 ? -23.745 7.481 -12.830 1.00 36.28 282 ALA A C 1
ATOM 2203 O O . ALA A 1 282 ? -23.387 6.610 -13.626 1.00 36.28 282 ALA A O 1
ATOM 2204 N N . PRO A 1 283 ? -25.049 7.833 -12.823 1.00 37.81 283 PRO A N 1
ATOM 2205 C CA . PRO A 1 283 ? -26.059 7.678 -11.774 1.00 37.81 283 PRO A CA 1
ATOM 2206 C C . PRO A 1 283 ? -27.232 6.763 -12.207 1.00 37.81 283 PRO A C 1
ATOM 2208 O O . PRO A 1 283 ? -28.354 6.904 -11.719 1.00 37.81 283 PRO A O 1
ATOM 2211 N N . GLU A 1 284 ? -27.019 5.830 -13.141 1.00 41.53 284 GLU A N 1
ATOM 2212 C CA . GLU A 1 284 ? -28.102 4.957 -13.638 1.00 41.53 284 GLU A CA 1
ATOM 2213 C C . GLU A 1 284 ? -28.314 3.697 -12.776 1.00 41.53 284 GLU A C 1
ATOM 2215 O O . GLU A 1 284 ? -29.339 3.026 -12.893 1.00 41.53 284 GLU A O 1
ATOM 2220 N N . THR A 1 285 ? -27.390 3.382 -11.858 1.00 40.84 285 THR A N 1
ATOM 2221 C CA . THR A 1 285 ? -27.411 2.120 -11.096 1.00 40.84 285 THR A CA 1
ATOM 2222 C C . THR A 1 285 ? -26.995 2.254 -9.623 1.00 40.84 285 THR A C 1
ATOM 2224 O O . THR A 1 285 ? -26.105 1.547 -9.168 1.00 40.84 285 THR A O 1
ATOM 2227 N N . GLN A 1 286 ? -27.746 3.038 -8.841 1.00 38.00 286 GLN A N 1
ATOM 2228 C CA . GLN A 1 286 ? -27.823 2.969 -7.362 1.00 38.00 286 GLN A CA 1
ATOM 2229 C C . GLN A 1 286 ? -26.833 3.847 -6.557 1.00 38.00 286 GLN A C 1
ATOM 2231 O O . GLN A 1 286 ? -25.616 3.643 -6.549 1.00 38.00 286 GLN A O 1
ATOM 2236 N N . SER A 1 287 ? -27.440 4.797 -5.826 1.00 37.31 287 SER A N 1
ATOM 2237 C CA . SER A 1 287 ? -26.954 5.586 -4.677 1.00 37.31 287 SER A CA 1
ATOM 2238 C C . SER A 1 287 ? -25.435 5.597 -4.458 1.00 37.31 287 SER A C 1
ATOM 2240 O O . SER A 1 287 ? -24.836 4.690 -3.871 1.00 37.31 287 SER A O 1
ATOM 2242 N N . GLU A 1 288 ? -24.793 6.651 -4.948 1.00 43.94 288 GLU A N 1
ATOM 2243 C CA . GLU A 1 288 ? -23.353 6.867 -4.869 1.00 43.94 288 GLU A CA 1
ATOM 2244 C C . GLU A 1 288 ? -22.987 7.737 -3.667 1.00 43.94 288 GLU A C 1
ATOM 2246 O O . GLU A 1 288 ? -23.187 8.951 -3.677 1.00 43.94 288 GLU A O 1
ATOM 2251 N N . GLU A 1 289 ? -22.366 7.152 -2.642 1.00 50.78 289 GLU A N 1
ATOM 2252 C CA . GLU A 1 289 ? -21.478 7.953 -1.805 1.00 50.78 289 GLU A CA 1
ATOM 2253 C C . GLU A 1 289 ? -20.290 8.387 -2.680 1.00 50.78 289 GLU A C 1
ATOM 2255 O O . GLU A 1 289 ? -19.406 7.591 -2.992 1.00 50.78 289 GLU A O 1
ATOM 2260 N N . LEU A 1 290 ? -20.237 9.668 -3.060 1.00 53.16 290 LEU A N 1
ATOM 2261 C CA . LEU A 1 290 ? -19.126 10.289 -3.807 1.00 53.16 290 LEU A CA 1
ATOM 2262 C C . LEU A 1 290 ? -17.767 10.234 -3.065 1.00 53.16 290 LEU A C 1
ATOM 2264 O O . LEU A 1 290 ? -16.767 10.756 -3.556 1.00 53.16 290 LEU A O 1
ATOM 2268 N N . ARG A 1 291 ? -17.726 9.643 -1.865 1.00 65.88 291 ARG A N 1
ATOM 2269 C CA . ARG A 1 291 ? -16.632 9.691 -0.891 1.00 65.88 291 ARG A CA 1
ATOM 2270 C C . ARG A 1 291 ? -16.637 8.439 -0.000 1.00 65.88 291 ARG A C 1
ATOM 2272 O O . ARG A 1 291 ? -16.898 8.521 1.198 1.00 65.88 291 ARG A O 1
ATOM 2279 N N . ALA A 1 292 ? -16.410 7.280 -0.611 1.00 75.19 292 ALA A N 1
ATOM 2280 C CA . ALA A 1 292 ? -16.454 5.982 0.067 1.00 75.19 292 ALA A CA 1
ATOM 2281 C C . ALA A 1 292 ? -15.069 5.426 0.444 1.00 75.19 292 ALA A C 1
ATOM 2283 O O . ALA A 1 292 ? -14.998 4.357 1.038 1.00 75.19 292 ALA A O 1
ATOM 2284 N N . TYR A 1 293 ? -13.973 6.101 0.091 1.00 84.81 293 TYR A N 1
ATOM 2285 C CA . TYR A 1 293 ? -12.616 5.564 0.245 1.00 84.81 293 TYR A CA 1
ATOM 2286 C C . TYR A 1 293 ? -12.006 5.930 1.593 1.00 84.81 293 TYR A C 1
ATOM 2288 O O . TYR A 1 293 ? -12.378 6.931 2.180 1.00 84.81 293 TYR A O 1
ATOM 2296 N N . PHE A 1 294 ? -11.046 5.165 2.088 1.00 84.00 294 PHE A N 1
ATOM 2297 C CA . PHE A 1 294 ? -10.339 5.493 3.323 1.00 84.00 294 PHE A CA 1
ATOM 2298 C C . PHE A 1 294 ? -8.876 5.056 3.234 1.00 84.00 294 PHE A C 1
ATOM 2300 O O . PHE A 1 294 ? -8.528 4.202 2.423 1.00 84.00 294 PHE A O 1
ATOM 2307 N N . GLY A 1 295 ? -8.014 5.641 4.067 1.00 89.62 295 GLY A N 1
ATOM 2308 C CA . GLY A 1 295 ? -6.660 5.129 4.250 1.00 89.62 295 GLY A CA 1
ATOM 2309 C C . GLY A 1 295 ? -5.729 5.248 3.035 1.00 89.62 295 GLY A C 1
ATOM 2310 O O . GLY A 1 295 ? -5.915 6.092 2.157 1.00 89.62 295 GLY A O 1
ATOM 2311 N N . ARG A 1 296 ? -4.679 4.419 3.007 1.00 94.56 296 ARG A N 1
ATOM 2312 C CA . ARG A 1 296 ? -3.738 4.304 1.885 1.00 94.56 296 ARG A CA 1
ATOM 2313 C C . ARG A 1 296 ? -4.284 3.339 0.822 1.00 94.56 296 ARG A C 1
ATOM 2315 O O . ARG A 1 296 ? -4.403 2.149 1.119 1.00 94.56 296 ARG A O 1
ATOM 2322 N N . PRO A 1 297 ? -4.544 3.806 -0.410 1.00 95.69 297 PRO A N 1
ATOM 2323 C CA . PRO A 1 297 ? -4.844 2.938 -1.543 1.00 95.69 297 PRO A CA 1
ATOM 2324 C C . PRO A 1 297 ? -3.556 2.383 -2.177 1.00 95.69 297 PRO A C 1
ATOM 2326 O O . PRO A 1 297 ? -2.462 2.913 -1.964 1.00 95.69 297 PRO A O 1
ATOM 2329 N N . SER A 1 298 ? -3.687 1.352 -3.009 1.00 96.94 298 SER A N 1
ATOM 2330 C CA . SER A 1 298 ? -2.582 0.771 -3.777 1.00 96.94 298 SER A CA 1
ATOM 2331 C C . SER A 1 298 ? -2.967 0.609 -5.241 1.00 96.94 298 SER A C 1
ATOM 2333 O O . SER A 1 298 ? -4.092 0.228 -5.550 1.00 96.94 298 SER A O 1
ATOM 2335 N N . ILE A 1 299 ? -2.035 0.916 -6.138 1.00 95.88 299 ILE A N 1
ATOM 2336 C CA . ILE A 1 299 ? -2.187 0.750 -7.581 1.00 95.88 299 ILE A CA 1
ATOM 2337 C C . ILE A 1 299 ? -0.937 0.081 -8.130 1.00 95.88 299 ILE A C 1
ATOM 2339 O O . ILE A 1 299 ? 0.165 0.372 -7.665 1.00 95.88 299 ILE A O 1
ATOM 2343 N N . ILE A 1 300 ? -1.126 -0.784 -9.118 1.00 95.38 300 ILE A N 1
ATOM 2344 C CA . ILE A 1 300 ? -0.074 -1.324 -9.979 1.00 95.38 300 ILE A CA 1
ATOM 2345 C C . ILE A 1 300 ? -0.519 -1.186 -11.437 1.00 95.38 300 ILE A C 1
ATOM 2347 O O . ILE A 1 300 ? -1.720 -1.099 -11.710 1.00 95.38 300 ILE A O 1
ATOM 2351 N N . GLN A 1 301 ? 0.428 -1.192 -12.372 1.00 93.31 301 GLN A N 1
ATOM 2352 C CA . GLN A 1 301 ? 0.125 -1.559 -13.751 1.00 93.31 301 GLN A CA 1
ATOM 2353 C C . GLN A 1 301 ? 0.539 -3.013 -13.943 1.00 93.31 301 GLN A C 1
ATOM 2355 O O . GLN A 1 301 ? 1.728 -3.316 -13.870 1.00 93.31 301 GLN A O 1
ATOM 2360 N N . GLY A 1 302 ? -0.450 -3.883 -14.101 1.00 90.00 302 GLY A N 1
ATOM 2361 C CA . GLY A 1 302 ? -0.278 -5.322 -14.232 1.00 90.00 302 GLY A CA 1
ATOM 2362 C C . GLY A 1 302 ? -0.390 -5.803 -15.673 1.00 90.00 302 GLY A C 1
ATOM 2363 O O . GLY A 1 302 ? -1.035 -5.155 -16.503 1.00 90.00 302 GLY A O 1
ATOM 2364 N N . ASP A 1 303 ? 0.175 -6.977 -15.941 1.00 84.44 303 ASP A N 1
ATOM 2365 C CA . ASP A 1 303 ? 0.189 -7.613 -17.265 1.00 84.44 303 ASP A CA 1
ATOM 2366 C C . ASP A 1 303 ? -1.162 -8.235 -17.679 1.00 84.44 303 ASP A C 1
ATOM 2368 O O . ASP A 1 303 ? -1.299 -8.800 -18.765 1.00 84.44 303 ASP A O 1
ATOM 2372 N N . TYR A 1 304 ? -2.196 -8.134 -16.836 1.00 82.81 304 TYR A N 1
ATOM 2373 C CA . TYR A 1 304 ? -3.545 -8.530 -17.223 1.00 82.81 304 TYR A CA 1
ATOM 2374 C C . TYR A 1 304 ? -3.972 -7.723 -18.450 1.00 82.81 304 TYR A C 1
ATOM 2376 O O . TYR A 1 304 ? -4.047 -6.495 -18.402 1.00 82.81 304 TYR A O 1
ATOM 2384 N N . ASN A 1 305 ? -4.290 -8.432 -19.538 1.00 79.56 305 ASN A N 1
ATOM 2385 C CA . ASN A 1 305 ? -4.589 -7.843 -20.843 1.00 79.56 305 ASN A CA 1
ATOM 2386 C C . ASN A 1 305 ? -3.392 -7.090 -21.463 1.00 79.56 305 ASN A C 1
ATOM 2388 O O . ASN A 1 305 ? -3.594 -6.187 -22.267 1.00 79.56 305 ASN A O 1
ATOM 2392 N N . GLN A 1 306 ? -2.153 -7.398 -21.074 1.00 78.81 306 GLN A N 1
ATOM 2393 C CA . GLN A 1 306 ? -0.955 -6.950 -21.784 1.00 78.81 306 GLN A CA 1
ATOM 2394 C C . GLN A 1 306 ? -0.730 -7.833 -23.013 1.00 78.81 306 GLN A C 1
ATOM 2396 O O . GLN A 1 306 ? -0.952 -9.042 -22.964 1.00 78.81 306 GLN A O 1
ATOM 2401 N N . ASP A 1 307 ? -0.279 -7.220 -24.105 1.00 72.81 307 ASP A N 1
ATOM 2402 C CA . ASP A 1 307 ? 0.167 -7.933 -25.300 1.00 72.81 307 ASP A CA 1
ATOM 2403 C C . ASP A 1 307 ? 1.475 -7.310 -25.795 1.00 72.81 307 ASP A C 1
ATOM 2405 O O . ASP A 1 307 ? 1.503 -6.150 -26.218 1.00 72.81 307 ASP A O 1
ATOM 2409 N N . ASP A 1 308 ? 2.556 -8.087 -25.719 1.00 62.06 308 ASP A N 1
ATOM 2410 C CA . ASP A 1 308 ? 3.896 -7.736 -26.197 1.00 62.06 308 ASP A CA 1
ATOM 2411 C C . ASP A 1 308 ? 4.033 -8.083 -27.697 1.00 62.06 308 ASP A C 1
ATOM 2413 O O . ASP A 1 308 ? 4.949 -8.793 -28.127 1.00 62.06 308 ASP A O 1
ATOM 2417 N N . SER A 1 309 ? 3.087 -7.668 -28.536 1.00 57.62 309 SER A N 1
ATOM 2418 C CA . SER A 1 309 ? 3.037 -8.118 -29.930 1.00 57.62 309 SER A CA 1
ATOM 2419 C C . SER A 1 309 ? 3.984 -7.332 -30.853 1.00 57.62 309 SER A C 1
ATOM 2421 O O . SER A 1 309 ? 3.657 -6.234 -31.280 1.00 57.62 309 SER A O 1
ATOM 2423 N N . GLY A 1 310 ? 5.119 -7.948 -31.219 1.00 51.12 310 GLY A N 1
ATOM 2424 C CA . GLY A 1 310 ? 5.773 -7.923 -32.549 1.00 51.12 310 GLY A CA 1
ATOM 2425 C C . GLY A 1 310 ? 6.179 -6.594 -33.231 1.00 51.12 310 GLY A C 1
ATOM 2426 O O . GLY A 1 310 ? 5.731 -5.505 -32.927 1.00 51.12 310 GLY A O 1
ATOM 2427 N N . LEU A 1 311 ? 7.037 -6.686 -34.261 1.00 46.47 311 LEU A N 1
ATOM 2428 C CA . LEU A 1 311 ? 7.568 -5.539 -35.034 1.00 46.47 311 LEU A CA 1
ATOM 2429 C C . LEU A 1 311 ? 6.510 -4.674 -35.764 1.00 46.47 311 LEU A C 1
ATOM 2431 O O . LEU A 1 311 ? 6.881 -3.635 -36.311 1.00 46.47 311 LEU A O 1
ATOM 2435 N N . PHE A 1 312 ? 5.240 -5.098 -35.821 1.00 49.88 312 PHE A N 1
ATOM 2436 C CA . PHE A 1 312 ? 4.197 -4.492 -36.662 1.00 49.88 312 PHE A CA 1
ATOM 2437 C C . PHE A 1 312 ? 2.786 -4.440 -36.038 1.00 49.88 312 PHE A C 1
ATOM 2439 O O . PHE A 1 312 ? 1.878 -4.004 -36.742 1.00 49.88 312 PHE A O 1
ATOM 2446 N N . ASP A 1 313 ? 2.590 -4.862 -34.782 1.00 54.03 313 ASP A N 1
ATOM 2447 C CA . ASP A 1 313 ? 1.280 -4.811 -34.107 1.00 54.03 313 ASP A CA 1
ATOM 2448 C C . ASP A 1 313 ? 1.255 -3.750 -32.993 1.00 54.03 313 ASP A C 1
ATOM 2450 O O . ASP A 1 313 ? 2.277 -3.418 -32.387 1.00 54.03 313 ASP A O 1
ATOM 2454 N N . ASP A 1 314 ? 0.061 -3.216 -32.728 1.00 59.56 314 ASP A N 1
ATOM 2455 C CA . ASP A 1 314 ? -0.187 -2.236 -31.672 1.00 59.56 314 ASP A CA 1
ATOM 2456 C C . ASP A 1 314 ? -0.291 -2.965 -30.321 1.00 59.56 314 ASP A C 1
ATOM 2458 O O . ASP A 1 314 ? -1.381 -3.370 -29.915 1.00 59.56 314 ASP A O 1
ATOM 2462 N N . GLY A 1 315 ? 0.843 -3.153 -29.636 1.00 66.88 315 GLY A N 1
ATOM 2463 C CA . GLY A 1 315 ? 0.893 -3.805 -28.320 1.00 66.88 315 GLY A CA 1
ATOM 2464 C C . GLY A 1 315 ? -0.067 -3.187 -27.293 1.00 66.88 315 GLY A C 1
ATOM 2465 O O . GLY A 1 315 ? -0.467 -2.028 -27.407 1.00 66.88 315 GLY A O 1
ATOM 2466 N N . HIS A 1 316 ? -0.454 -3.947 -26.269 1.00 76.56 316 HIS A N 1
ATOM 2467 C CA . HIS A 1 316 ? -1.418 -3.498 -25.260 1.00 76.56 316 HIS A CA 1
ATOM 2468 C C . HIS A 1 316 ? -0.738 -3.249 -23.909 1.00 76.56 316 HIS A C 1
ATOM 2470 O O . HIS A 1 316 ? -0.006 -4.100 -23.413 1.00 76.56 316 HIS A O 1
ATOM 2476 N N . TYR A 1 317 ? -1.009 -2.104 -23.271 1.00 78.94 317 TYR A N 1
ATOM 2477 C CA . TYR A 1 317 ? -0.311 -1.664 -22.051 1.00 78.94 317 TYR A CA 1
ATOM 2478 C C . TYR A 1 317 ? -0.628 -2.482 -20.785 1.00 78.94 317 TYR A C 1
ATOM 2480 O O . TYR A 1 317 ? -0.018 -2.259 -19.738 1.00 78.94 317 TYR A O 1
ATOM 2488 N N . GLY A 1 318 ? -1.596 -3.390 -20.847 1.00 86.38 318 GLY A N 1
ATOM 2489 C CA . GLY A 1 318 ? -2.157 -4.068 -19.679 1.00 86.38 318 GLY A CA 1
ATOM 2490 C C . GLY A 1 318 ? -3.186 -3.219 -18.930 1.00 86.38 318 GLY A C 1
ATOM 2491 O O . GLY A 1 318 ? -3.799 -2.297 -19.492 1.00 86.38 318 GLY A O 1
ATOM 2492 N N . ASN A 1 319 ? -3.382 -3.536 -17.654 1.00 88.44 319 ASN A N 1
ATOM 2493 C CA . ASN A 1 319 ? -4.385 -2.908 -16.802 1.00 88.44 319 ASN A CA 1
ATOM 2494 C C . ASN A 1 319 ? -3.746 -2.124 -15.657 1.00 88.44 319 ASN A C 1
ATOM 2496 O O . ASN A 1 319 ? -2.773 -2.556 -15.045 1.00 88.44 319 ASN A O 1
ATOM 2500 N N . PHE A 1 320 ? -4.365 -1.009 -15.277 1.00 93.12 320 PHE A N 1
ATOM 2501 C CA . PHE A 1 320 ? -4.225 -0.498 -13.921 1.00 93.12 320 PHE A CA 1
ATOM 2502 C C . PHE A 1 320 ? -5.113 -1.302 -12.986 1.00 93.12 320 PHE A C 1
ATOM 2504 O O . PHE A 1 320 ? -6.320 -1.393 -13.196 1.00 93.12 320 PHE A O 1
ATOM 2511 N N . GLU A 1 321 ? -4.514 -1.837 -11.934 1.00 94.19 321 GLU A N 1
ATOM 2512 C CA . GLU A 1 321 ? -5.192 -2.587 -10.887 1.00 94.19 321 GLU A CA 1
ATOM 2513 C C . GLU A 1 321 ? -5.119 -1.751 -9.607 1.00 94.19 321 GLU A C 1
ATOM 2515 O O . GLU A 1 321 ? -4.042 -1.529 -9.055 1.00 94.19 321 GLU A O 1
ATOM 2520 N N . LEU A 1 322 ? -6.262 -1.229 -9.166 1.00 94.69 322 LEU A N 1
ATOM 2521 C CA . LEU A 1 322 ? -6.391 -0.326 -8.023 1.00 94.69 322 LEU A CA 1
ATOM 2522 C C . LEU A 1 322 ? -7.166 -1.025 -6.913 1.00 94.69 322 LEU A C 1
ATOM 2524 O O . LEU A 1 322 ? -8.270 -1.514 -7.148 1.00 94.69 322 LEU A O 1
ATOM 2528 N N . VAL A 1 323 ? -6.633 -1.017 -5.695 1.00 96.06 323 VAL A N 1
ATOM 2529 C CA . VAL A 1 323 ? -7.372 -1.417 -4.497 1.00 96.06 323 VAL A CA 1
ATOM 2530 C C . VAL A 1 323 ? -7.385 -0.283 -3.488 1.00 96.06 323 VAL A C 1
ATOM 2532 O O . VAL A 1 323 ? -6.348 0.302 -3.177 1.00 96.06 323 VAL A O 1
ATOM 2535 N N . SER A 1 324 ? -8.567 -0.011 -2.945 1.00 93.94 324 SER A N 1
ATOM 2536 C CA . SER A 1 324 ? -8.766 1.024 -1.935 1.00 93.94 324 SER A CA 1
ATOM 2537 C C . SER A 1 324 ? -9.568 0.485 -0.750 1.00 93.94 324 SER A C 1
ATOM 2539 O O . SER A 1 324 ? -10.583 -0.187 -0.971 1.00 93.94 324 SER A O 1
ATOM 2541 N N . PRO A 1 325 ? -9.175 0.805 0.496 1.00 93.50 325 PRO A N 1
ATOM 2542 C CA . PRO A 1 325 ? -10.036 0.610 1.651 1.00 93.50 325 PRO A CA 1
ATOM 2543 C C . PRO A 1 325 ? -11.319 1.426 1.525 1.00 93.50 325 PRO A C 1
ATOM 2545 O O . PRO A 1 325 ? -11.309 2.541 0.992 1.00 93.50 325 PRO A O 1
ATOM 2548 N N . LEU A 1 326 ? -12.419 0.874 2.031 1.00 87.62 326 LEU A N 1
ATOM 2549 C CA . LEU A 1 326 ? -13.706 1.555 2.070 1.00 87.62 326 LEU A CA 1
ATOM 2550 C C . LEU A 1 326 ? -14.019 2.062 3.479 1.00 87.62 326 LEU A C 1
ATOM 2552 O O . LEU A 1 326 ? -13.850 1.352 4.468 1.00 87.62 326 LEU A O 1
ATOM 2556 N N . LYS A 1 327 ? -14.577 3.271 3.562 1.00 82.81 327 LYS A N 1
ATOM 2557 C CA . LYS A 1 327 ? -15.113 3.871 4.792 1.00 82.81 327 LYS A CA 1
ATOM 2558 C C . LYS A 1 327 ? -16.190 2.987 5.435 1.00 82.81 327 LYS A C 1
ATOM 2560 O O . LYS A 1 327 ? -16.292 2.932 6.656 1.00 82.81 327 LYS A O 1
ATOM 2565 N N . SER A 1 328 ? -16.988 2.302 4.616 1.00 79.06 328 SER A N 1
ATOM 2566 C CA . SER A 1 328 ? -18.030 1.363 5.051 1.00 79.06 328 SER A CA 1
ATOM 2567 C C . SER A 1 328 ? -17.488 -0.010 5.475 1.00 79.06 328 SER A C 1
ATOM 2569 O O . SER A 1 328 ? -18.279 -0.904 5.758 1.00 79.06 328 SER A O 1
ATOM 2571 N N . GLY A 1 329 ? -16.168 -0.214 5.454 1.00 83.81 329 GLY A N 1
ATOM 2572 C CA . GLY A 1 329 ? -15.544 -1.521 5.636 1.00 83.81 329 GLY A CA 1
ATOM 2573 C C . GLY A 1 329 ? -15.415 -2.316 4.339 1.00 83.81 329 GLY A C 1
ATOM 2574 O O . GLY A 1 329 ? -16.146 -2.109 3.358 1.00 83.81 329 GLY A O 1
ATOM 2575 N N . GLY A 1 330 ? -14.472 -3.248 4.349 1.00 86.88 330 GLY A N 1
ATOM 2576 C CA . GLY A 1 330 ? -14.021 -4.006 3.195 1.00 86.88 330 GLY A CA 1
ATOM 2577 C C . GLY A 1 330 ? -13.076 -3.216 2.290 1.00 86.88 330 GLY A C 1
ATOM 2578 O O . GLY A 1 330 ? -12.646 -2.094 2.576 1.00 86.88 330 GLY A O 1
ATOM 2579 N N . LEU A 1 331 ? -12.760 -3.837 1.163 1.00 92.75 331 LEU A N 1
ATOM 2580 C CA . LEU A 1 331 ? -11.839 -3.355 0.143 1.00 92.75 331 LEU A CA 1
ATOM 2581 C C . LEU A 1 331 ? -12.550 -3.341 -1.207 1.00 92.75 331 LEU A C 1
ATOM 2583 O O . LEU A 1 331 ? -13.359 -4.228 -1.488 1.00 92.75 331 LEU A O 1
ATOM 2587 N N . LEU A 1 332 ? -12.236 -2.363 -2.054 1.00 91.81 332 LEU A N 1
ATOM 2588 C CA . LEU A 1 332 ? -12.720 -2.299 -3.431 1.00 91.81 332 LEU A CA 1
ATOM 2589 C C . LEU A 1 332 ? -11.550 -2.425 -4.398 1.00 91.81 332 LEU A C 1
ATOM 2591 O O . LEU A 1 332 ? -10.689 -1.548 -4.436 1.00 91.81 332 LEU A O 1
ATOM 2595 N N . HIS A 1 333 ? -11.553 -3.487 -5.198 1.00 92.75 333 HIS A N 1
ATOM 2596 C CA . HIS A 1 333 ? -10.649 -3.659 -6.333 1.00 92.75 333 HIS A CA 1
ATOM 2597 C C . HIS A 1 333 ? -11.310 -3.140 -7.616 1.00 92.75 333 HIS A C 1
ATOM 2599 O O . HIS A 1 333 ? -12.461 -3.477 -7.880 1.00 92.75 333 HIS A O 1
ATOM 2605 N N . ARG A 1 334 ? -10.614 -2.332 -8.420 1.00 88.88 334 ARG A N 1
ATOM 2606 C CA . ARG A 1 334 ? -11.046 -1.892 -9.757 1.00 88.88 334 ARG A CA 1
ATOM 2607 C C . ARG A 1 334 ? -9.901 -2.066 -10.744 1.00 88.88 334 ARG A C 1
ATOM 2609 O O . ARG A 1 334 ? -8.789 -1.617 -10.481 1.00 88.88 334 ARG A O 1
ATOM 2616 N N . ALA A 1 335 ? -10.214 -2.642 -11.896 1.00 88.25 335 ALA A N 1
ATOM 2617 C CA . ALA A 1 335 ? -9.317 -2.667 -13.040 1.00 88.25 335 ALA A CA 1
ATOM 2618 C C . ALA A 1 335 ? -9.683 -1.541 -14.016 1.00 88.25 335 ALA A C 1
ATOM 2620 O O . ALA A 1 335 ? -10.866 -1.237 -14.207 1.00 88.25 335 ALA A O 1
ATOM 2621 N N . ARG A 1 336 ? -8.683 -0.944 -14.657 1.00 87.94 336 ARG A N 1
ATOM 2622 C CA . ARG A 1 336 ? -8.840 -0.073 -15.824 1.00 87.94 336 ARG A CA 1
ATOM 2623 C C . ARG A 1 336 ? -7.925 -0.582 -16.923 1.00 87.94 336 ARG A C 1
ATOM 2625 O O . ARG A 1 336 ? -6.713 -0.601 -16.749 1.00 87.94 336 ARG A O 1
ATOM 2632 N N . ASN A 1 337 ? -8.507 -0.913 -18.066 1.00 86.44 337 ASN A N 1
ATOM 2633 C CA . ASN A 1 337 ? -7.742 -1.160 -19.277 1.00 86.44 337 ASN A CA 1
ATOM 2634 C C . ASN A 1 337 ? -7.049 0.154 -19.704 1.00 86.44 337 ASN A C 1
ATOM 2636 O O . ASN A 1 337 ? -7.692 1.205 -19.762 1.00 86.44 337 ASN A O 1
ATOM 2640 N N . VAL A 1 338 ? -5.735 0.113 -19.939 1.00 82.12 338 VAL A N 1
ATOM 2641 C CA . VAL A 1 338 ? -4.916 1.299 -20.265 1.00 82.12 338 VAL A CA 1
ATOM 2642 C C . VAL A 1 338 ? -4.876 1.590 -21.778 1.00 82.12 338 VAL A C 1
ATOM 2644 O O . VAL A 1 338 ? -4.504 2.685 -22.200 1.00 82.12 338 VAL A O 1
ATOM 2647 N N . GLY A 1 339 ? -5.368 0.666 -22.598 1.00 80.81 339 GLY A N 1
ATOM 2648 C CA . GLY A 1 339 ? -5.443 0.762 -24.050 1.00 80.81 339 GLY A CA 1
ATOM 2649 C C . GLY A 1 339 ? -4.134 0.386 -24.740 1.00 80.81 339 GLY A C 1
ATOM 2650 O O . GLY A 1 339 ? -3.271 -0.287 -24.172 1.00 80.81 339 GLY A O 1
ATOM 2651 N N . ILE A 1 340 ? -4.000 0.852 -25.980 1.00 79.00 340 ILE A N 1
ATOM 2652 C CA . ILE A 1 340 ? -2.842 0.631 -26.860 1.00 79.00 340 ILE A CA 1
ATOM 2653 C C . ILE A 1 340 ? -2.106 1.961 -27.116 1.00 79.00 340 ILE A C 1
ATOM 2655 O O . ILE A 1 340 ? -2.735 3.020 -27.005 1.00 79.00 340 ILE A O 1
ATOM 2659 N N . PRO A 1 341 ? -0.818 1.959 -27.514 1.00 73.31 341 PRO A N 1
ATOM 2660 C CA . PRO A 1 341 ? -0.028 3.171 -27.734 1.00 73.31 341 PRO A CA 1
ATOM 2661 C C . PRO A 1 341 ? -0.669 4.239 -28.620 1.00 73.31 341 PRO A C 1
ATOM 2663 O O . PRO A 1 341 ? -0.518 5.432 -28.361 1.00 73.31 341 PRO A O 1
ATOM 2666 N N . HIS A 1 342 ? -1.412 3.833 -29.648 1.00 70.19 342 HIS A N 1
ATOM 2667 C CA . HIS A 1 342 ? -2.054 4.761 -30.582 1.00 70.19 342 HIS A CA 1
ATOM 2668 C C . HIS A 1 342 ? -3.488 5.145 -30.206 1.00 70.19 342 HIS A C 1
ATOM 2670 O O . HIS A 1 342 ? -4.051 6.061 -30.805 1.00 70.19 342 HIS A O 1
ATOM 2676 N N . ASN A 1 343 ? -4.079 4.474 -29.220 1.00 72.38 343 ASN A N 1
ATOM 2677 C CA . ASN A 1 343 ? -5.440 4.731 -28.764 1.00 72.38 343 ASN A CA 1
ATOM 2678 C C . ASN A 1 343 ? -5.559 4.482 -27.249 1.00 72.38 343 ASN A C 1
ATOM 2680 O O . ASN A 1 343 ? -6.209 3.519 -26.825 1.00 72.38 343 ASN A O 1
ATOM 2684 N N . PRO A 1 344 ? -4.888 5.303 -26.422 1.00 70.50 344 PRO A N 1
ATOM 2685 C CA . PRO A 1 344 ? -4.965 5.174 -24.976 1.00 70.50 344 PRO A CA 1
ATOM 2686 C C . PRO A 1 344 ? -6.361 5.564 -24.475 1.00 70.50 344 PRO A C 1
ATOM 2688 O O . PRO A 1 344 ? -7.012 6.458 -25.022 1.00 70.50 344 PRO A O 1
ATOM 2691 N N . VAL A 1 345 ? -6.819 4.913 -23.404 1.00 68.19 345 VAL A N 1
ATOM 2692 C CA . VAL A 1 345 ? -8.084 5.272 -22.737 1.00 68.19 345 VAL A CA 1
ATOM 2693 C C . VAL A 1 345 ? -8.000 6.708 -22.200 1.00 68.19 345 VAL A C 1
ATOM 2695 O O . VAL A 1 345 ? -6.948 7.081 -21.687 1.00 68.19 345 VAL A O 1
ATOM 2698 N N . GLY A 1 346 ? -9.098 7.476 -22.299 1.00 70.88 346 GLY A N 1
ATOM 2699 C CA . GLY A 1 346 ? -9.194 8.923 -22.032 1.00 70.88 346 GLY A CA 1
ATOM 2700 C C . GLY A 1 346 ? -8.878 9.387 -20.597 1.00 70.88 346 GLY A C 1
ATOM 2701 O O . GLY A 1 346 ? -7.907 8.946 -19.986 1.00 70.88 346 GLY A O 1
ATOM 2702 N N . GLY A 1 347 ? -9.630 10.343 -20.042 1.00 75.56 347 GLY A N 1
ATOM 2703 C CA . GLY A 1 347 ? -9.299 11.017 -18.769 1.00 75.56 347 GLY A CA 1
ATOM 2704 C C . GLY A 1 347 ? -8.970 10.083 -17.583 1.00 75.56 347 GLY A C 1
ATOM 2705 O O . GLY A 1 347 ? -9.285 8.894 -17.591 1.00 75.56 347 GLY A O 1
ATOM 2706 N N . LEU A 1 348 ? -8.335 10.593 -16.515 1.00 77.75 348 LEU A N 1
ATOM 2707 C CA . LEU A 1 348 ? -7.900 9.780 -15.353 1.00 77.75 348 LEU A CA 1
ATOM 2708 C C . LEU A 1 348 ? -9.043 9.000 -14.665 1.00 77.75 348 LEU A C 1
ATOM 2710 O O . LEU A 1 348 ? -8.810 7.957 -14.047 1.00 77.75 348 LEU A O 1
ATOM 2714 N N . THR A 1 349 ? -10.277 9.468 -14.817 1.00 73.88 349 THR A N 1
ATOM 2715 C CA . THR A 1 349 ? -11.502 8.875 -14.265 1.00 73.88 349 THR A CA 1
ATOM 2716 C C . THR A 1 349 ? -12.260 7.966 -15.237 1.00 73.88 349 THR A C 1
ATOM 2718 O O . THR A 1 349 ? -13.214 7.304 -14.832 1.00 73.88 349 THR A O 1
ATOM 2721 N N . GLU A 1 350 ? -11.826 7.859 -16.492 1.00 77.38 350 GLU A N 1
ATOM 2722 C CA . GLU A 1 350 ? -12.474 7.032 -17.513 1.00 77.38 350 GLU A CA 1
ATOM 2723 C C . GLU A 1 350 ? -11.946 5.589 -17.524 1.00 77.38 350 GLU A C 1
ATOM 2725 O O . GLU A 1 350 ? -10.820 5.313 -17.114 1.00 77.38 350 GLU A O 1
ATOM 2730 N N . GLY A 1 351 ? -12.762 4.649 -18.012 1.00 76.94 351 GLY A N 1
ATOM 2731 C CA . GLY A 1 351 ? -12.348 3.264 -18.281 1.00 76.94 351 GLY A CA 1
ATOM 2732 C C . GLY A 1 351 ? -12.179 2.348 -17.065 1.00 76.94 351 GLY A C 1
ATOM 2733 O O . GLY A 1 351 ? -11.774 1.199 -17.227 1.00 76.94 351 GLY A O 1
ATOM 2734 N N . TRP A 1 352 ? -12.494 2.816 -15.855 1.00 83.38 352 TRP A N 1
ATOM 2735 C CA . TRP A 1 352 ? -12.518 1.969 -14.662 1.00 83.38 352 TRP A CA 1
ATOM 2736 C C . TRP A 1 352 ? -13.733 1.038 -14.664 1.00 83.38 352 TRP A C 1
ATOM 2738 O O . TRP A 1 352 ? -14.875 1.495 -14.736 1.00 83.38 352 TRP A O 1
ATOM 2748 N N . GLY A 1 353 ? -13.497 -0.261 -14.489 1.00 80.56 353 GLY A N 1
ATOM 2749 C CA . GLY A 1 353 ? -14.547 -1.267 -14.343 1.00 80.56 353 GLY A CA 1
ATOM 2750 C C . GLY A 1 353 ? -15.437 -1.056 -13.105 1.00 80.56 353 GLY A C 1
ATOM 2751 O O . GLY A 1 353 ? -15.138 -0.210 -12.248 1.00 80.56 353 GLY A O 1
ATOM 2752 N N . PRO A 1 354 ? -16.529 -1.837 -12.978 1.00 74.06 354 PRO A N 1
ATOM 2753 C CA . PRO A 1 354 ? -17.490 -1.721 -11.873 1.00 74.06 354 PRO A CA 1
ATOM 2754 C C . PRO A 1 354 ? -16.856 -2.000 -10.501 1.00 74.06 354 PRO A C 1
ATOM 2756 O O . PRO A 1 354 ? -17.260 -1.415 -9.500 1.00 74.06 354 PRO A O 1
ATOM 2759 N N . GLY A 1 355 ? -15.809 -2.827 -10.485 1.00 82.75 355 GLY A N 1
ATOM 2760 C CA . GLY A 1 355 ? -15.058 -3.202 -9.298 1.00 82.75 355 GLY A CA 1
ATOM 2761 C C . GLY A 1 355 ? -15.657 -4.373 -8.525 1.00 82.75 355 GLY A C 1
ATOM 2762 O O . GLY A 1 355 ? -16.834 -4.698 -8.658 1.00 82.75 355 GLY A O 1
ATOM 2763 N N . THR A 1 356 ? -14.821 -4.991 -7.699 1.00 82.38 356 THR A N 1
ATOM 2764 C CA . THR A 1 356 ? -15.159 -6.146 -6.865 1.00 82.38 356 THR A CA 1
ATOM 2765 C C . THR A 1 356 ? -14.890 -5.795 -5.408 1.00 82.38 356 THR A C 1
ATOM 2767 O O . THR A 1 356 ? -13.760 -5.449 -5.050 1.00 82.38 356 THR A O 1
ATOM 2770 N N . ARG A 1 357 ? -15.923 -5.873 -4.557 1.00 85.94 357 ARG A N 1
ATOM 2771 C CA . ARG A 1 357 ? -15.775 -5.720 -3.102 1.00 85.94 357 ARG A CA 1
ATOM 2772 C C . ARG A 1 357 ? -15.357 -7.049 -2.477 1.00 85.94 357 ARG A C 1
ATOM 2774 O O . ARG A 1 357 ? -15.921 -8.088 -2.806 1.00 85.94 357 ARG A O 1
ATOM 2781 N N . PHE A 1 358 ? -14.404 -7.005 -1.556 1.00 83.25 358 PHE A N 1
ATOM 2782 C CA . PHE A 1 358 ? -13.927 -8.159 -0.790 1.00 83.25 358 PHE A CA 1
ATOM 2783 C C . PHE A 1 358 ? -13.431 -7.714 0.598 1.00 83.25 358 PHE A C 1
ATOM 2785 O O . PHE A 1 358 ? -13.552 -6.542 0.947 1.00 83.25 358 PHE A O 1
ATOM 2792 N N . GLY A 1 359 ? -12.927 -8.639 1.423 1.00 78.50 359 GLY A N 1
ATOM 2793 C CA . GLY A 1 359 ? -12.487 -8.327 2.795 1.00 78.50 359 GLY A CA 1
ATOM 2794 C C . GLY A 1 359 ? -13.631 -8.159 3.807 1.00 78.50 359 GLY A C 1
ATOM 2795 O O . GLY A 1 359 ? -13.427 -7.639 4.898 1.00 78.50 359 GLY A O 1
ATOM 2796 N N . GLY A 1 360 ? -14.848 -8.591 3.451 1.00 78.25 360 GLY A N 1
ATOM 2797 C CA . GLY A 1 360 ? -16.021 -8.509 4.324 1.00 78.25 360 GLY A CA 1
ATOM 2798 C C . GLY A 1 360 ? -16.345 -7.070 4.732 1.00 78.25 360 GLY A C 1
ATOM 2799 O O . GLY A 1 360 ? -16.300 -6.167 3.900 1.00 78.25 360 GLY A O 1
ATOM 2800 N N . ASP A 1 361 ? -16.666 -6.872 6.011 1.00 77.81 361 ASP A N 1
ATOM 2801 C CA . ASP A 1 361 ? -16.937 -5.546 6.585 1.00 77.81 361 ASP A CA 1
ATOM 2802 C C . ASP A 1 361 ? -15.766 -5.026 7.454 1.00 77.81 361 ASP A C 1
ATOM 2804 O O . ASP A 1 361 ? -15.889 -3.996 8.110 1.00 77.81 361 ASP A O 1
ATOM 2808 N N . ALA A 1 362 ? -14.606 -5.699 7.445 1.00 80.75 362 ALA A N 1
ATOM 2809 C CA . ALA A 1 362 ? -13.438 -5.291 8.228 1.00 80.75 362 ALA A CA 1
ATOM 2810 C C . ALA A 1 362 ? -12.918 -3.899 7.817 1.00 80.75 362 ALA A C 1
ATOM 2812 O O . ALA A 1 362 ? -12.943 -3.526 6.643 1.00 80.75 362 ALA A O 1
ATOM 2813 N N . LEU A 1 363 ? -12.435 -3.119 8.786 1.00 82.38 363 LEU A N 1
ATOM 2814 C CA . LEU A 1 363 ? -11.893 -1.781 8.543 1.00 82.38 363 LEU A CA 1
ATOM 2815 C C . LEU A 1 363 ? -10.379 -1.840 8.344 1.00 82.38 363 LEU A C 1
ATOM 2817 O O . LEU A 1 363 ? -9.650 -2.305 9.221 1.00 82.38 363 LEU A O 1
ATOM 2821 N N . TYR A 1 364 ? -9.915 -1.297 7.219 1.00 91.75 364 TYR A N 1
ATOM 2822 C CA . TYR A 1 364 ? -8.496 -1.209 6.884 1.00 91.75 364 TYR A CA 1
ATOM 2823 C C . TYR A 1 364 ? -8.062 0.247 6.723 1.00 91.75 364 TYR A C 1
ATOM 2825 O O . TYR A 1 364 ? -8.767 1.063 6.133 1.00 91.75 364 TYR A O 1
ATOM 2833 N N . ASP A 1 365 ? -6.871 0.554 7.221 1.00 91.31 365 ASP A N 1
ATOM 2834 C CA . ASP A 1 365 ? -6.214 1.853 7.091 1.00 91.31 365 ASP A CA 1
ATOM 2835 C C . ASP A 1 365 ? -5.281 1.926 5.886 1.00 91.31 365 ASP A C 1
ATOM 2837 O O . ASP A 1 365 ? -4.941 3.013 5.422 1.00 91.31 365 ASP A O 1
ATOM 2841 N N . GLU A 1 366 ? -4.794 0.784 5.419 1.00 93.81 366 GLU A N 1
ATOM 2842 C CA . GLU A 1 366 ? -3.828 0.719 4.336 1.00 93.81 366 GLU A CA 1
ATOM 2843 C C . GLU A 1 366 ? -3.867 -0.642 3.648 1.00 93.81 366 GLU A C 1
ATOM 2845 O O . GLU A 1 366 ? -4.069 -1.681 4.286 1.00 93.81 366 GLU A O 1
ATOM 2850 N N . VAL A 1 367 ? -3.656 -0.617 2.333 1.00 97.31 367 VAL A N 1
ATOM 2851 C CA . VAL A 1 367 ? -3.449 -1.808 1.509 1.00 97.31 367 VAL A CA 1
ATOM 2852 C C . VAL A 1 367 ? -2.186 -1.684 0.675 1.00 97.31 367 VAL A C 1
ATOM 2854 O O . VAL A 1 367 ? -1.746 -0.583 0.338 1.00 97.31 367 VAL A O 1
ATOM 2857 N N . SER A 1 368 ? -1.621 -2.827 0.311 1.00 97.94 368 SER A N 1
ATOM 2858 C CA . SER A 1 368 ? -0.536 -2.930 -0.653 1.00 97.94 368 SER A CA 1
ATOM 2859 C C . SER A 1 368 ? -0.804 -4.108 -1.575 1.00 97.94 368 SER A C 1
ATOM 2861 O O . SER A 1 368 ? -0.981 -5.232 -1.109 1.00 97.94 368 SER A O 1
ATOM 2863 N N . LEU A 1 369 ? -0.844 -3.829 -2.872 1.00 97.62 369 LEU A N 1
ATOM 2864 C CA . LEU A 1 369 ? -1.099 -4.779 -3.944 1.00 97.62 369 LEU A CA 1
ATOM 2865 C C . LEU A 1 369 ? 0.206 -5.074 -4.683 1.00 97.62 369 LEU A C 1
ATOM 2867 O O . LEU A 1 369 ? 0.993 -4.160 -4.932 1.00 97.62 369 LEU A O 1
ATOM 2871 N N . ILE A 1 370 ? 0.398 -6.330 -5.066 1.00 95.19 370 ILE A N 1
ATOM 2872 C CA . ILE A 1 370 ? 1.410 -6.741 -6.038 1.00 95.19 370 ILE A CA 1
ATOM 2873 C C . ILE A 1 370 ? 0.771 -7.658 -7.074 1.00 95.19 370 ILE A C 1
ATOM 2875 O O . ILE A 1 370 ? -0.271 -8.268 -6.821 1.00 95.19 370 ILE A O 1
ATOM 2879 N N . GLN A 1 371 ? 1.449 -7.815 -8.204 1.00 91.56 371 GLN A N 1
ATOM 2880 C CA . GLN A 1 371 ? 1.244 -8.962 -9.071 1.00 91.56 371 GLN A CA 1
ATOM 2881 C C . GLN A 1 371 ? 2.451 -9.879 -8.944 1.00 91.56 371 GLN A C 1
ATOM 2883 O O . GLN A 1 371 ? 3.583 -9.467 -9.199 1.00 91.56 371 GLN A O 1
ATOM 2888 N N . SER A 1 372 ? 2.214 -11.092 -8.457 1.00 86.06 372 SER A N 1
ATOM 2889 C CA . SER A 1 372 ? 3.277 -12.055 -8.198 1.00 86.06 372 SER A CA 1
ATOM 2890 C C . SER A 1 372 ? 3.500 -12.974 -9.392 1.00 86.06 372 SER A C 1
ATOM 2892 O O . SER A 1 372 ? 2.660 -13.098 -10.278 1.00 86.06 372 SER A O 1
ATOM 2894 N N . ASN A 1 373 ? 4.613 -13.698 -9.376 1.00 76.75 373 ASN A N 1
ATOM 2895 C CA . ASN A 1 373 ? 4.875 -14.788 -10.319 1.00 76.75 373 ASN A CA 1
ATOM 2896 C C . ASN A 1 373 ? 4.115 -16.102 -9.995 1.00 76.75 373 ASN A C 1
ATOM 2898 O O . ASN A 1 373 ? 4.390 -17.131 -10.614 1.00 76.75 373 ASN A O 1
ATOM 2902 N N . TYR A 1 374 ? 3.198 -16.112 -9.016 1.00 70.69 374 TYR A N 1
ATOM 2903 C CA . TYR A 1 374 ? 2.384 -17.288 -8.692 1.00 70.69 374 TYR A CA 1
ATOM 2904 C C . TYR A 1 374 ? 1.169 -17.382 -9.599 1.00 70.69 374 TYR A C 1
ATOM 2906 O O . TYR A 1 374 ? 0.433 -16.417 -9.705 1.00 70.69 374 TYR A O 1
ATOM 2914 N N . GLY A 1 375 ? 0.875 -18.563 -10.143 1.00 66.44 375 GLY A N 1
ATOM 2915 C CA . GLY A 1 375 ? -0.348 -18.805 -10.913 1.00 66.44 375 GLY A CA 1
ATOM 2916 C C . GLY A 1 375 ? -0.062 -19.171 -12.366 1.00 66.44 375 GLY A C 1
ATOM 2917 O O . GLY A 1 375 ? 0.891 -19.897 -12.643 1.00 66.44 375 GLY A O 1
ATOM 2918 N N . GLY A 1 376 ? -0.948 -18.738 -13.267 1.00 65.12 376 GLY A N 1
ATOM 2919 C CA . GLY A 1 376 ? -0.819 -18.946 -14.712 1.00 65.12 376 GLY A CA 1
ATOM 2920 C C . GLY A 1 376 ? 0.169 -17.978 -15.369 1.00 65.12 376 GLY A C 1
ATOM 2921 O O . GLY A 1 376 ? 1.003 -17.384 -14.695 1.00 65.12 376 GLY A O 1
ATOM 2922 N N . GLU A 1 377 ? 0.043 -17.798 -16.684 1.00 69.31 377 GLU A N 1
ATOM 2923 C CA . GLU A 1 377 ? 0.916 -16.935 -17.501 1.00 69.31 377 GLU A CA 1
ATOM 2924 C C . GLU A 1 377 ? 1.048 -15.503 -16.964 1.00 69.31 377 GLU A C 1
ATOM 2926 O O . GLU A 1 377 ? 2.151 -14.972 -16.959 1.00 69.31 377 GLU A O 1
ATOM 2931 N N . HIS A 1 378 ? -0.036 -14.948 -16.421 1.00 73.00 378 HIS A N 1
ATOM 2932 C CA . HIS A 1 378 ? -0.083 -13.597 -15.853 1.00 73.00 378 HIS A CA 1
ATOM 2933 C C . HIS A 1 378 ? 0.223 -13.545 -14.349 1.00 73.00 378 HIS A C 1
ATOM 2935 O O . HIS A 1 378 ? 0.328 -12.489 -13.741 1.00 73.00 378 HIS A O 1
ATOM 2941 N N . GLY A 1 379 ? 0.364 -14.687 -13.681 1.00 78.31 379 GLY A N 1
ATOM 2942 C CA . GLY A 1 379 ? 0.440 -14.721 -12.223 1.00 78.31 379 GLY A CA 1
ATOM 2943 C C . GLY A 1 379 ? -0.823 -14.191 -11.510 1.00 78.31 379 GLY A C 1
ATOM 2944 O O . GLY A 1 379 ? -1.881 -14.000 -12.116 1.00 78.31 379 GLY A O 1
ATOM 2945 N N . ASN A 1 380 ? -0.735 -13.982 -10.197 1.00 82.62 380 ASN A N 1
ATOM 2946 C CA . ASN A 1 380 ? -1.858 -13.634 -9.324 1.00 82.62 380 ASN A CA 1
ATOM 2947 C C . ASN A 1 380 ? -1.729 -12.196 -8.825 1.00 82.62 380 ASN A C 1
ATOM 2949 O O . ASN A 1 380 ? -0.626 -11.727 -8.536 1.00 82.62 380 ASN A O 1
ATOM 2953 N N . LEU A 1 381 ? -2.870 -11.543 -8.593 1.00 91.44 381 LEU A N 1
ATOM 2954 C CA . LEU A 1 381 ? -2.897 -10.385 -7.705 1.00 91.44 381 LEU A CA 1
ATOM 2955 C C . LEU A 1 381 ? -2.831 -10.855 -6.254 1.00 91.44 381 LEU A C 1
ATOM 2957 O O . LEU A 1 381 ? -3.633 -11.682 -5.826 1.00 91.44 381 LEU A O 1
ATOM 2961 N N . GLU A 1 382 ? -1.899 -10.301 -5.496 1.00 94.06 382 GLU A N 1
ATOM 2962 C CA . GLU A 1 382 ? -1.679 -10.615 -4.087 1.00 94.06 382 GLU A CA 1
ATOM 2963 C C . GLU A 1 382 ? -1.780 -9.314 -3.294 1.00 94.06 382 GLU A C 1
ATOM 2965 O O . GLU A 1 382 ? -1.251 -8.280 -3.710 1.00 94.06 382 GLU A O 1
ATOM 2970 N N . LEU A 1 383 ? -2.449 -9.342 -2.146 1.00 97.56 383 LEU A N 1
ATOM 2971 C CA . LEU A 1 383 ? -2.735 -8.137 -1.385 1.00 97.56 383 LEU A CA 1
ATOM 2972 C C . LEU A 1 383 ? -2.543 -8.343 0.109 1.00 97.56 383 LEU A C 1
ATOM 2974 O O . LEU A 1 383 ? -2.954 -9.348 0.683 1.00 97.56 383 LEU A O 1
ATOM 2978 N N . VAL A 1 384 ? -1.969 -7.329 0.743 1.00 97.50 384 VAL A N 1
ATOM 2979 C CA . VAL A 1 384 ? -1.933 -7.197 2.194 1.00 97.50 384 VAL A CA 1
ATOM 2980 C C . VAL A 1 384 ? -2.780 -6.000 2.608 1.00 97.50 384 VAL A C 1
ATOM 2982 O O . VAL A 1 384 ? -2.655 -4.924 2.022 1.00 97.50 384 VAL A O 1
ATOM 2985 N N . ALA A 1 385 ? -3.616 -6.182 3.628 1.00 96.19 385 ALA A N 1
ATOM 2986 C CA . ALA A 1 385 ? -4.441 -5.142 4.234 1.00 96.19 385 ALA A CA 1
ATOM 2987 C C . ALA A 1 385 ? -4.280 -5.142 5.756 1.00 96.19 385 ALA A C 1
ATOM 2989 O O . ALA A 1 385 ? -4.092 -6.196 6.366 1.00 96.19 385 ALA A O 1
ATOM 2990 N N . ARG A 1 386 ? -4.359 -3.972 6.393 1.00 92.50 386 ARG A N 1
ATOM 2991 C CA . ARG A 1 386 ? -4.310 -3.882 7.861 1.00 92.50 386 ARG A CA 1
ATOM 2992 C C . ARG A 1 386 ? -5.023 -2.662 8.419 1.00 92.50 386 ARG A C 1
ATOM 2994 O O . ARG A 1 386 ? -5.174 -1.648 7.738 1.00 92.50 386 ARG A O 1
ATOM 3001 N N . ASN A 1 387 ? -5.384 -2.758 9.692 1.00 85.88 387 ASN A N 1
ATOM 3002 C CA . ASN A 1 387 ? -5.647 -1.614 10.562 1.00 85.88 387 ASN A CA 1
ATOM 3003 C C . ASN A 1 387 ? -4.336 -1.187 11.252 1.00 85.88 387 ASN A C 1
ATOM 3005 O O . ASN A 1 387 ? -3.545 -2.043 11.653 1.00 85.88 387 ASN A O 1
ATOM 3009 N N . ARG A 1 388 ? -4.087 0.114 11.432 1.00 73.94 388 ARG A N 1
ATOM 3010 C CA . ARG A 1 388 ? -2.844 0.634 12.040 1.00 73.94 388 ARG A CA 1
ATOM 3011 C C . ARG A 1 388 ? -2.588 0.133 13.465 1.00 73.94 388 ARG A C 1
ATOM 3013 O O . ARG A 1 388 ? -1.432 0.053 13.872 1.00 73.94 388 ARG A O 1
ATOM 3020 N N . CYS A 1 389 ? -3.630 -0.238 14.201 1.00 71.81 389 CYS A N 1
ATOM 3021 C CA . CYS A 1 389 ? -3.518 -0.762 15.565 1.00 71.81 389 CYS A CA 1
ATOM 3022 C C . CYS A 1 389 ? -3.348 -2.290 15.622 1.00 71.81 389 CYS A C 1
ATOM 3024 O O . CYS A 1 389 ? -3.118 -2.847 16.692 1.00 71.81 389 CYS A O 1
ATOM 3026 N N . GLN A 1 390 ? -3.456 -2.984 14.489 1.00 80.75 390 GLN A N 1
ATOM 3027 C CA . GLN A 1 390 ? -3.318 -4.436 14.419 1.00 80.75 390 GLN A CA 1
ATOM 3028 C C . GLN A 1 390 ? -1.848 -4.843 14.543 1.00 80.75 390 GLN A C 1
ATOM 3030 O O . GLN A 1 390 ? -0.977 -4.288 13.866 1.00 80.75 390 GLN A O 1
ATOM 3035 N N . PHE A 1 391 ? -1.567 -5.864 15.349 1.00 84.38 391 PHE A N 1
ATOM 3036 C CA . PHE A 1 391 ? -0.251 -6.496 15.413 1.00 84.38 391 PHE A CA 1
ATOM 3037 C C . PHE A 1 391 ? -0.058 -7.469 14.252 1.00 84.38 391 PHE A C 1
ATOM 3039 O O . PHE A 1 391 ? -0.017 -8.676 14.459 1.00 84.38 391 PHE A O 1
ATOM 3046 N N . GLY A 1 392 ? 0.042 -6.971 13.024 1.00 90.38 392 GLY A N 1
ATOM 3047 C CA . GLY A 1 392 ? 0.116 -7.827 11.845 1.00 90.38 392 GLY A CA 1
ATOM 3048 C C . GLY A 1 392 ? -0.708 -7.309 10.685 1.00 90.38 392 GLY A C 1
ATOM 3049 O O . GLY A 1 392 ? -0.970 -6.113 10.570 1.00 90.38 392 GLY A O 1
ATOM 3050 N N . PHE A 1 393 ? -1.114 -8.215 9.816 1.00 93.69 393 PHE A N 1
ATOM 3051 C CA . PHE A 1 393 ? -1.886 -7.894 8.631 1.00 93.69 393 PHE A CA 1
ATOM 3052 C C . PHE A 1 393 ? -2.719 -9.087 8.177 1.00 93.69 393 PHE A C 1
ATOM 3054 O O . PHE A 1 393 ? -2.525 -10.220 8.621 1.00 93.69 393 PHE A O 1
ATOM 3061 N N . GLU A 1 394 ? -3.644 -8.819 7.271 1.00 93.31 394 GLU A N 1
ATOM 3062 C CA . GLU A 1 394 ? -4.409 -9.827 6.561 1.00 93.31 394 GLU A CA 1
ATOM 3063 C C . GLU A 1 394 ? -3.925 -9.938 5.121 1.00 93.31 394 GLU A C 1
ATOM 3065 O O . GLU A 1 394 ? -3.699 -8.939 4.438 1.00 93.31 394 GLU A O 1
ATOM 3070 N N . PHE A 1 395 ? -3.755 -11.174 4.675 1.00 92.75 395 PHE A N 1
ATOM 3071 C CA . PHE A 1 395 ? -3.282 -11.517 3.348 1.00 92.75 395 PHE A CA 1
ATOM 3072 C C . PHE A 1 395 ? -4.419 -12.091 2.495 1.00 92.75 395 PHE A C 1
ATOM 3074 O O . PHE A 1 395 ? -5.158 -12.977 2.938 1.00 92.75 395 PHE A O 1
ATOM 3081 N N . PHE A 1 396 ? -4.523 -11.597 1.266 1.00 91.31 396 PHE A N 1
ATOM 3082 C CA . PHE A 1 396 ? -5.529 -11.943 0.268 1.00 91.31 396 PHE A CA 1
ATOM 3083 C C . PHE A 1 396 ? -4.865 -12.245 -1.071 1.00 91.31 396 PHE A C 1
ATOM 3085 O O . PHE A 1 396 ? -3.815 -11.689 -1.386 1.00 91.31 396 PHE A O 1
ATOM 3092 N N . TRP A 1 397 ? -5.517 -13.058 -1.898 1.00 87.06 397 TRP A N 1
ATOM 3093 C CA . TRP A 1 397 ? -5.044 -13.331 -3.256 1.00 87.06 397 TRP A CA 1
ATOM 3094 C C . TRP A 1 397 ? -6.195 -13.521 -4.236 1.00 87.06 397 TRP A C 1
ATOM 3096 O O . TRP A 1 397 ? -7.252 -14.054 -3.880 1.00 87.06 397 TRP A O 1
ATOM 3106 N N . ARG A 1 398 ? -5.999 -13.099 -5.484 1.00 81.75 398 ARG A N 1
ATOM 3107 C CA . ARG A 1 398 ? -6.982 -13.229 -6.560 1.00 81.75 398 ARG A CA 1
ATOM 3108 C C . ARG A 1 398 ? -6.596 -14.372 -7.488 1.00 81.75 398 ARG A C 1
ATOM 3110 O O . ARG A 1 398 ? -5.500 -14.378 -8.040 1.00 81.75 398 ARG A O 1
ATOM 3117 N N . VAL A 1 399 ? -7.519 -15.309 -7.689 1.00 67.50 399 VAL A N 1
ATOM 3118 C CA . VAL A 1 399 ? -7.411 -16.358 -8.713 1.00 67.50 399 VAL A CA 1
ATOM 3119 C C . VAL A 1 399 ? -8.549 -16.158 -9.705 1.00 67.50 399 VAL A C 1
ATOM 3121 O O . VAL A 1 399 ? -9.719 -16.252 -9.331 1.00 67.50 399 VAL A O 1
ATOM 3124 N N . GLY A 1 400 ? -8.219 -15.852 -10.961 1.00 69.31 400 GLY A N 1
ATOM 3125 C CA . GLY A 1 400 ? -9.216 -15.353 -11.914 1.00 69.31 400 GLY A CA 1
ATOM 3126 C C . GLY A 1 400 ? -9.843 -14.062 -11.383 1.00 69.31 400 GLY A C 1
ATOM 3127 O O . GLY A 1 400 ? -9.109 -13.151 -11.009 1.00 69.31 400 GLY A O 1
ATOM 3128 N N . ASP A 1 401 ? -11.172 -14.022 -11.277 1.00 68.81 401 ASP A N 1
ATOM 3129 C CA . ASP A 1 401 ? -11.930 -12.876 -10.743 1.00 68.81 401 ASP A CA 1
ATOM 3130 C C . ASP A 1 401 ? -12.311 -13.016 -9.255 1.00 68.81 401 ASP A C 1
ATOM 3132 O O . ASP A 1 401 ? -13.040 -12.185 -8.710 1.00 68.81 401 ASP A O 1
ATOM 3136 N N . VAL A 1 402 ? -11.840 -14.069 -8.577 1.00 74.00 402 VAL A N 1
ATOM 3137 C CA . VAL A 1 402 ? -12.239 -14.386 -7.198 1.00 74.00 402 VAL A CA 1
ATOM 3138 C C . VAL A 1 402 ? -11.127 -14.032 -6.217 1.00 74.00 402 VAL A C 1
ATOM 3140 O O . VAL A 1 402 ? -10.020 -14.566 -6.302 1.00 74.00 402 VAL A O 1
ATOM 3143 N N . TRP A 1 403 ? -11.446 -13.166 -5.253 1.00 81.06 403 TRP A N 1
ATOM 3144 C CA . TRP A 1 403 ? -10.597 -12.873 -4.098 1.00 81.06 403 TRP A CA 1
ATOM 3145 C C . TRP A 1 403 ? -10.750 -13.947 -3.016 1.00 81.06 403 TRP A C 1
ATOM 3147 O O . TRP A 1 403 ? -11.861 -14.336 -2.660 1.00 81.06 403 TRP A O 1
ATOM 3157 N N . ASN A 1 404 ? -9.623 -14.394 -2.474 1.00 77.94 404 ASN A N 1
ATOM 3158 C CA . ASN A 1 404 ? -9.506 -15.404 -1.427 1.00 77.94 404 ASN A CA 1
ATOM 3159 C C . ASN A 1 404 ? -8.815 -14.802 -0.193 1.00 77.94 404 ASN A C 1
ATOM 3161 O O . ASN A 1 404 ? -8.118 -13.792 -0.305 1.00 77.94 404 ASN A O 1
ATOM 3165 N N . GLY A 1 405 ? -8.979 -15.444 0.967 1.00 78.75 405 GLY A N 1
ATOM 3166 C CA . GLY A 1 405 ? -8.538 -14.935 2.271 1.00 78.75 405 GLY A CA 1
ATOM 3167 C C . GLY A 1 405 ? -9.709 -14.406 3.122 1.00 78.75 405 GLY A C 1
ATOM 3168 O O . GLY A 1 405 ? -10.866 -14.644 2.765 1.00 78.75 405 GLY A O 1
ATOM 3169 N N . PRO A 1 406 ? -9.439 -13.699 4.236 1.00 87.75 406 PRO A N 1
ATOM 3170 C CA . PRO A 1 406 ? -8.108 -13.339 4.731 1.00 87.75 406 PRO A CA 1
ATOM 3171 C C . PRO A 1 406 ? -7.352 -14.505 5.380 1.00 87.75 406 PRO A C 1
ATOM 3173 O O . PRO A 1 406 ? -7.941 -15.372 6.025 1.00 87.75 406 PRO A O 1
ATOM 3176 N N . ILE A 1 407 ? -6.023 -14.475 5.277 1.00 79.31 407 ILE A N 1
ATOM 3177 C CA . ILE A 1 407 ? -5.114 -15.167 6.201 1.00 79.31 407 ILE A CA 1
ATOM 3178 C C . ILE A 1 407 ? -4.500 -14.109 7.116 1.00 79.31 407 ILE A C 1
ATOM 3180 O O . ILE A 1 407 ? -3.813 -13.211 6.635 1.00 79.31 407 ILE A O 1
ATOM 3184 N N . TYR A 1 408 ? -4.716 -14.220 8.426 1.00 85.06 408 TYR A N 1
ATOM 3185 C CA . TYR A 1 408 ? -4.060 -13.341 9.394 1.00 85.06 408 TYR A CA 1
ATOM 3186 C C . TYR A 1 408 ? -2.598 -13.754 9.613 1.00 85.06 408 TYR A C 1
ATOM 3188 O O . TYR A 1 408 ? -2.297 -14.934 9.817 1.00 85.06 408 TYR A O 1
ATOM 3196 N N . VAL A 1 409 ? -1.694 -12.775 9.613 1.00 86.00 409 VAL A N 1
ATOM 3197 C CA . VAL A 1 409 ? -0.264 -12.938 9.904 1.00 86.00 409 VAL A CA 1
ATOM 3198 C C . VAL A 1 409 ? 0.149 -11.883 10.922 1.00 86.00 409 VAL A C 1
ATOM 3200 O O . VAL A 1 409 ? 0.093 -10.688 10.636 1.00 86.00 409 VAL A O 1
ATOM 3203 N N . GLY A 1 410 ? 0.583 -12.302 12.111 1.00 84.56 410 GLY A N 1
ATOM 3204 C CA . GLY A 1 410 ? 0.996 -11.378 13.164 1.00 84.56 410 GLY A CA 1
ATOM 3205 C C . GLY A 1 410 ? 0.811 -11.919 14.577 1.00 84.56 410 GLY A C 1
ATOM 3206 O O . GLY A 1 410 ? 0.739 -13.121 14.786 1.00 84.56 410 GLY A O 1
ATOM 3207 N N . ARG A 1 411 ? 0.738 -11.046 15.581 1.00 71.75 411 ARG A N 1
ATOM 3208 C CA . ARG A 1 411 ? 0.433 -11.422 16.965 1.00 71.75 411 ARG A CA 1
ATOM 3209 C C . ARG A 1 411 ? -1.077 -11.468 17.166 1.00 71.75 411 ARG A C 1
ATOM 3211 O O . ARG A 1 411 ? -1.773 -10.493 16.911 1.00 71.75 411 ARG A O 1
ATOM 3218 N N . GLU A 1 412 ? -1.562 -12.594 17.655 1.00 62.50 412 GLU A N 1
ATOM 3219 C CA . GLU A 1 412 ? -2.929 -12.800 18.124 1.00 62.50 412 GLU A CA 1
ATOM 3220 C C . GLU A 1 412 ? -2.816 -13.826 19.243 1.00 62.50 412 GLU A C 1
ATOM 3222 O O . GLU A 1 412 ? -2.129 -14.835 19.090 1.00 62.50 412 GLU A O 1
ATOM 3227 N N . GLY A 1 413 ? -3.449 -13.622 20.385 1.00 53.16 413 GLY A N 1
ATOM 3228 C CA . GLY A 1 413 ? -3.278 -14.603 21.456 1.00 53.16 413 GLY A CA 1
ATOM 3229 C C . GLY A 1 413 ? -2.111 -14.288 22.403 1.00 53.16 413 GLY A C 1
ATOM 3230 O O . GLY A 1 413 ? -1.651 -15.190 23.093 1.00 53.16 413 GLY A O 1
ATOM 3231 N N . GLY A 1 414 ? -1.490 -13.104 22.347 1.00 50.56 414 GLY A N 1
ATOM 3232 C CA . GLY A 1 414 ? -0.155 -12.896 22.927 1.00 50.56 414 GLY A CA 1
ATOM 3233 C C . GLY A 1 414 ? 0.951 -13.732 22.252 1.00 50.56 414 GLY A C 1
ATOM 3234 O O . GLY A 1 414 ? 2.127 -13.438 22.450 1.00 50.56 414 GLY A O 1
ATOM 3235 N N . ALA A 1 415 ? 0.581 -14.698 21.408 1.00 41.97 415 ALA A N 1
ATOM 3236 C CA . ALA A 1 415 ? 1.424 -15.533 20.576 1.00 41.97 415 ALA A CA 1
ATOM 3237 C C . ALA A 1 415 ? 1.528 -14.945 19.164 1.00 41.97 415 ALA A C 1
ATOM 3239 O O . ALA A 1 415 ? 0.620 -14.273 18.677 1.00 41.97 415 ALA A O 1
ATOM 3240 N N . VAL A 1 416 ? 2.641 -15.207 18.486 1.00 53.44 416 VAL A N 1
ATOM 3241 C CA . VAL A 1 416 ? 2.767 -14.891 17.062 1.00 53.44 416 VAL A CA 1
ATOM 3242 C C . VAL A 1 416 ? 2.115 -16.021 16.267 1.00 53.44 416 VAL A C 1
ATOM 3244 O O . VAL A 1 416 ? 2.545 -17.172 16.340 1.00 53.44 416 VAL A O 1
ATOM 3247 N N . ARG A 1 417 ? 1.066 -15.695 15.517 1.00 61.91 417 ARG A N 1
ATOM 3248 C CA . ARG A 1 417 ? 0.439 -16.550 14.516 1.00 61.91 417 ARG A CA 1
ATOM 3249 C C . ARG A 1 417 ? 0.984 -16.199 13.141 1.00 61.91 417 ARG A C 1
ATOM 3251 O O . ARG A 1 417 ? 0.712 -15.142 12.579 1.00 61.91 417 ARG A O 1
ATOM 3258 N N . LEU A 1 418 ? 1.760 -17.120 12.599 1.00 60.41 418 LEU A N 1
ATOM 3259 C CA . LEU A 1 418 ? 2.249 -17.053 11.235 1.00 60.41 418 LEU A CA 1
ATOM 3260 C C . LEU A 1 418 ? 1.340 -17.940 10.394 1.00 60.41 418 LEU A C 1
ATOM 3262 O O . LEU A 1 418 ? 1.381 -19.160 10.543 1.00 60.41 418 LEU A O 1
ATOM 3266 N N . GLY A 1 419 ? 0.475 -17.320 9.590 1.00 53.97 419 GLY A N 1
ATOM 3267 C CA . GLY A 1 419 ? -0.516 -18.044 8.806 1.00 53.97 419 GLY A CA 1
ATOM 3268 C C . GLY A 1 419 ? 0.128 -19.080 7.882 1.00 53.97 419 GLY A C 1
ATOM 3269 O O . GLY A 1 419 ? 1.137 -18.813 7.234 1.00 53.97 419 GLY A O 1
ATOM 3270 N N . THR A 1 420 ? -0.465 -20.267 7.798 1.00 50.22 420 THR A N 1
ATOM 3271 C CA . THR A 1 420 ? -0.265 -21.205 6.683 1.00 50.22 420 THR A CA 1
ATOM 3272 C C . THR A 1 420 ? -1.595 -21.395 5.959 1.00 50.22 420 THR A C 1
ATOM 3274 O O . THR A 1 420 ? -2.659 -21.212 6.558 1.00 50.22 420 THR A O 1
ATOM 3277 N N . ASN A 1 421 ? -1.575 -21.815 4.690 1.00 40.34 421 ASN A N 1
ATOM 3278 C CA . ASN A 1 421 ? -2.811 -22.074 3.932 1.00 40.34 421 ASN A CA 1
ATOM 3279 C C . ASN A 1 421 ? -3.764 -23.064 4.638 1.00 40.34 421 ASN A C 1
ATOM 3281 O O . ASN A 1 421 ? -4.975 -22.991 4.453 1.00 40.34 421 ASN A O 1
ATOM 3285 N N . ALA A 1 422 ? -3.245 -23.965 5.482 1.00 33.19 422 ALA A N 1
ATOM 3286 C CA . ALA A 1 422 ? -4.041 -24.928 6.247 1.00 33.19 422 ALA A CA 1
ATOM 3287 C C . ALA A 1 422 ? -4.687 -24.342 7.525 1.00 33.19 422 ALA A C 1
ATOM 3289 O O . ALA A 1 422 ? -5.666 -24.896 8.027 1.00 33.19 422 ALA A O 1
ATOM 3290 N N . GLN A 1 423 ? -4.170 -23.228 8.056 1.00 38.44 423 GLN A N 1
ATOM 3291 C CA . GLN A 1 423 ? -4.708 -22.546 9.245 1.00 38.44 423 GLN A CA 1
ATOM 3292 C C . GLN A 1 423 ? -5.890 -21.616 8.927 1.00 38.44 423 GLN A C 1
ATOM 3294 O O . GLN A 1 423 ? -6.655 -21.281 9.830 1.00 38.44 423 GLN A O 1
ATOM 3299 N N . ALA A 1 424 ? -6.115 -21.293 7.647 1.00 35.97 424 ALA A N 1
ATOM 3300 C CA . ALA A 1 424 ? -7.230 -20.476 7.148 1.00 35.97 424 ALA A CA 1
ATOM 3301 C C . ALA A 1 424 ? -8.640 -21.062 7.415 1.00 35.97 424 ALA A C 1
ATOM 3303 O O . ALA A 1 424 ? -9.644 -20.460 7.053 1.00 35.97 424 ALA A O 1
ATOM 3304 N N . LEU A 1 425 ? -8.735 -22.229 8.064 1.00 32.28 425 LEU A N 1
ATOM 3305 C CA . LEU A 1 425 ? -9.990 -22.882 8.444 1.00 32.28 425 LEU A CA 1
ATOM 3306 C C . LEU A 1 425 ? -10.280 -22.878 9.960 1.00 32.28 425 LEU A C 1
ATOM 3308 O O . LEU A 1 425 ? -11.294 -23.452 10.359 1.00 32.28 425 LEU A O 1
ATOM 3312 N N . LYS A 1 426 ? -9.458 -22.252 10.828 1.00 29.14 426 LYS A N 1
ATOM 3313 C CA . LYS A 1 426 ? -9.717 -22.236 12.288 1.00 29.14 426 LYS A CA 1
ATOM 3314 C C . LYS A 1 426 ? -9.261 -20.969 13.058 1.00 29.14 426 LYS A C 1
ATOM 3316 O O . LYS A 1 426 ? -8.093 -20.844 13.398 1.00 29.14 426 LYS A O 1
ATOM 3321 N N . VAL A 1 427 ? -10.272 -20.212 13.522 1.00 30.50 427 VAL A N 1
ATOM 3322 C CA . VAL A 1 427 ? -10.462 -19.659 14.898 1.00 30.50 427 VAL A CA 1
ATOM 3323 C C . VAL A 1 427 ? -9.808 -18.314 15.309 1.00 30.50 427 VAL A C 1
ATOM 3325 O O . VAL A 1 427 ? -8.588 -18.197 15.348 1.00 30.50 427 VAL A O 1
ATOM 3328 N N . LEU A 1 428 ? -10.669 -17.391 15.788 1.00 29.23 428 LEU A N 1
ATOM 3329 C CA . LEU A 1 428 ? -10.435 -16.203 16.649 1.00 29.23 428 LEU A CA 1
ATOM 3330 C C . LEU A 1 428 ? -10.506 -16.550 18.160 1.00 29.23 428 LEU A C 1
ATOM 3332 O O . LEU A 1 428 ? -11.325 -17.401 18.501 1.00 29.23 428 LEU A O 1
ATOM 3336 N N . SER A 1 429 ? -9.750 -15.830 19.021 1.00 30.44 429 SER A N 1
ATOM 3337 C CA . SER A 1 429 ? -10.139 -15.266 20.362 1.00 30.44 429 SER A CA 1
ATOM 3338 C C . SER A 1 429 ? -9.071 -15.331 21.492 1.00 30.44 429 SER A C 1
ATOM 3340 O O . SER A 1 429 ? -8.559 -16.417 21.772 1.00 30.44 429 SER A O 1
ATOM 3342 N N . GLY A 1 430 ? -8.856 -14.208 22.226 1.00 39.16 430 GLY A N 1
ATOM 3343 C CA . GLY A 1 430 ? -8.744 -14.221 23.711 1.00 39.16 430 GLY A CA 1
ATOM 3344 C C . GLY A 1 430 ? -7.510 -13.667 24.472 1.00 39.16 430 GLY A C 1
ATOM 3345 O O . GLY A 1 430 ? -7.143 -14.303 25.453 1.00 39.16 430 GLY A O 1
ATOM 3346 N N . THR A 1 431 ? -6.818 -12.566 24.101 1.00 48.91 431 THR A N 1
ATOM 3347 C CA . THR A 1 431 ? -5.504 -12.208 24.760 1.00 48.91 431 THR A CA 1
ATOM 3348 C C . THR A 1 431 ? -5.056 -10.739 24.792 1.00 48.91 431 THR A C 1
ATOM 3350 O O . THR A 1 431 ? -3.859 -10.449 24.898 1.00 48.91 431 THR A O 1
ATOM 3353 N N . LEU A 1 432 ? -5.979 -9.793 24.680 1.00 49.97 432 LEU A N 1
ATOM 3354 C CA . LEU A 1 432 ? -5.618 -8.386 24.855 1.00 49.97 432 LEU A CA 1
ATOM 3355 C C . LEU A 1 432 ? -5.308 -8.093 26.338 1.00 49.97 432 LEU A C 1
ATOM 3357 O O . LEU A 1 432 ? -5.861 -8.736 27.232 1.00 49.97 432 LEU A O 1
ATOM 3361 N N . THR A 1 433 ? -4.387 -7.157 26.601 1.00 67.44 433 THR A N 1
ATOM 3362 C CA . THR A 1 433 ? -4.185 -6.604 27.955 1.00 67.44 433 THR A CA 1
ATOM 3363 C C . THR A 1 433 ? -5.423 -5.789 28.355 1.00 67.44 433 THR A C 1
ATOM 3365 O O . THR A 1 433 ? -6.125 -5.325 27.460 1.00 67.44 433 THR A O 1
ATOM 3368 N N . PRO A 1 434 ? -5.724 -5.564 29.646 1.00 71.88 434 PRO A N 1
ATOM 3369 C CA . PRO A 1 434 ? -6.915 -4.802 30.043 1.00 71.88 434 PRO A CA 1
ATOM 3370 C C . PRO A 1 434 ? -6.991 -3.395 29.424 1.00 71.88 434 PRO A C 1
ATOM 3372 O O . PRO A 1 434 ? -8.056 -2.964 28.976 1.00 71.88 434 PRO A O 1
ATOM 3375 N N . GLU A 1 435 ? -5.857 -2.701 29.321 1.00 63.06 435 GLU A N 1
ATOM 3376 C CA . GLU A 1 435 ? -5.740 -1.397 28.668 1.00 63.06 435 GLU A CA 1
ATOM 3377 C C . GLU A 1 435 ? -5.999 -1.476 27.158 1.00 63.06 435 GLU A C 1
ATOM 3379 O O . GLU A 1 435 ? -6.669 -0.607 26.593 1.00 63.06 435 GLU A O 1
ATOM 3384 N N . ASP A 1 436 ? -5.495 -2.515 26.491 1.00 50.69 436 ASP A N 1
ATOM 3385 C CA . ASP A 1 436 ? -5.701 -2.702 25.054 1.00 50.69 436 ASP A CA 1
ATOM 3386 C C . ASP A 1 436 ? -7.105 -3.223 24.733 1.00 50.69 436 ASP A C 1
ATOM 3388 O O . ASP A 1 436 ? -7.665 -2.847 23.705 1.00 50.69 436 ASP A O 1
ATOM 3392 N N . THR A 1 437 ? -7.722 -3.997 25.629 1.00 61.59 437 THR A N 1
ATOM 3393 C CA . THR A 1 437 ? -9.138 -4.376 25.559 1.00 61.59 437 THR A CA 1
ATOM 3394 C C . THR A 1 437 ? -10.018 -3.132 25.596 1.00 61.59 437 THR A C 1
ATOM 3396 O O . THR A 1 437 ? -10.918 -2.992 24.769 1.00 61.59 437 THR A O 1
ATOM 3399 N N . LEU A 1 438 ? -9.728 -2.175 26.484 1.00 75.19 438 LEU A N 1
ATOM 3400 C CA . LEU A 1 438 ? -10.486 -0.925 26.557 1.00 75.19 438 LEU A CA 1
ATOM 3401 C C . LEU A 1 438 ? -10.310 -0.058 25.295 1.00 75.19 438 LEU A C 1
ATOM 3403 O O . LEU A 1 438 ? -11.281 0.517 24.798 1.00 75.19 438 LEU A O 1
ATOM 3407 N N . LYS A 1 439 ? -9.100 0.002 24.723 1.00 54.59 439 LYS A N 1
ATOM 3408 C CA . LYS A 1 439 ? -8.862 0.673 23.427 1.00 54.59 439 LYS A CA 1
ATOM 3409 C C . LYS A 1 439 ? -9.580 -0.032 22.272 1.00 54.59 439 LYS A C 1
ATOM 3411 O O . LYS A 1 439 ? -10.148 0.643 21.414 1.00 54.59 439 LYS A O 1
ATOM 3416 N N . ALA A 1 440 ? -9.574 -1.365 22.249 1.00 50.62 440 ALA A N 1
ATOM 3417 C CA . ALA A 1 440 ? -10.260 -2.162 21.235 1.00 50.62 440 ALA A CA 1
ATOM 3418 C C . ALA A 1 440 ? -11.775 -1.925 21.281 1.00 50.62 440 ALA A C 1
ATOM 3420 O O . ALA A 1 440 ? -12.378 -1.657 20.243 1.00 50.62 440 ALA A O 1
ATOM 3421 N N . LEU A 1 441 ? -12.371 -1.916 22.476 1.00 68.75 441 LEU A N 1
ATOM 3422 C CA . LEU A 1 441 ? -13.781 -1.568 22.671 1.00 68.75 441 LEU A CA 1
ATOM 3423 C C . LEU A 1 441 ? -14.076 -0.139 22.187 1.00 68.75 441 LEU A C 1
ATOM 3425 O O . LEU A 1 441 ? -15.034 0.081 21.445 1.00 68.75 441 LEU A O 1
ATOM 3429 N N . SER A 1 442 ? -13.205 0.822 22.508 1.00 66.56 442 SER A N 1
ATOM 3430 C CA . SER A 1 442 ? -13.358 2.211 22.056 1.00 66.56 442 SER A CA 1
ATOM 3431 C C . SER A 1 442 ? -13.359 2.330 20.527 1.00 66.56 442 SER A C 1
ATOM 3433 O O . SER A 1 442 ? -14.168 3.065 19.958 1.00 66.56 442 SER A O 1
ATOM 3435 N N . SER A 1 443 ? -12.539 1.532 19.832 1.00 53.25 443 SER A N 1
ATOM 3436 C CA . SER A 1 443 ? -12.497 1.509 18.361 1.00 53.25 443 SER A CA 1
ATOM 3437 C C . SER A 1 443 ? -13.818 1.076 17.701 1.00 53.25 443 SER A C 1
ATOM 3439 O O . SER A 1 443 ? -14.094 1.466 16.562 1.00 53.25 443 SER A O 1
ATOM 3441 N N . VAL A 1 444 ? -14.664 0.340 18.433 1.00 61.69 444 VAL A N 1
ATOM 3442 C CA . VAL A 1 444 ? -16.002 -0.099 18.001 1.00 61.69 444 VAL A CA 1
ATOM 3443 C C . VAL A 1 444 ? -17.148 0.701 18.641 1.00 61.69 444 VAL A C 1
ATOM 3445 O O . VAL A 1 444 ? -18.305 0.280 18.574 1.00 61.69 444 VAL A O 1
ATOM 3448 N N . ASN A 1 445 ? -16.851 1.887 19.190 1.00 76.88 445 ASN A N 1
ATOM 3449 C CA . ASN A 1 445 ? -17.790 2.770 19.897 1.00 76.88 445 ASN A CA 1
ATOM 3450 C C . ASN A 1 445 ? -18.374 2.166 21.191 1.00 76.88 445 ASN A C 1
ATOM 3452 O O . ASN A 1 445 ? -19.469 2.531 21.618 1.00 76.88 445 ASN A O 1
ATOM 3456 N N . ILE A 1 446 ? -17.627 1.287 21.861 1.00 86.00 446 ILE A N 1
ATOM 3457 C CA . ILE A 1 446 ? -17.946 0.824 23.214 1.00 86.00 446 ILE A CA 1
ATOM 3458 C C . ILE A 1 446 ? -16.989 1.500 24.200 1.00 86.00 446 ILE A C 1
ATOM 3460 O O . ILE A 1 446 ? -15.781 1.287 24.169 1.00 86.00 446 ILE A O 1
ATOM 3464 N N . LEU A 1 447 ? -17.531 2.350 25.065 1.00 90.06 447 LEU A N 1
ATOM 3465 C CA . LEU A 1 447 ? -16.783 3.155 26.032 1.00 90.06 447 LEU A CA 1
ATOM 3466 C C . LEU A 1 447 ? -17.057 2.675 27.466 1.00 90.06 447 LEU A C 1
ATOM 3468 O O . LEU A 1 447 ? -17.774 1.704 27.680 1.00 90.06 447 LEU A O 1
ATOM 3472 N N . THR A 1 448 ? -16.512 3.368 28.462 1.00 95.75 448 THR A N 1
ATOM 3473 C CA . THR A 1 448 ? -16.840 3.183 29.884 1.00 95.75 448 THR A CA 1
ATOM 3474 C C . THR A 1 448 ? -17.326 4.506 30.463 1.00 95.75 448 THR A C 1
ATOM 3476 O O . THR A 1 448 ? -16.775 5.550 30.114 1.00 95.75 448 THR A O 1
ATOM 3479 N N . SER A 1 449 ? -18.344 4.472 31.326 1.00 95.44 449 SER A N 1
ATOM 3480 C CA . SER A 1 449 ? -18.773 5.646 32.106 1.00 95.44 449 SER A CA 1
ATOM 3481 C C . SER A 1 449 ? -18.107 5.720 33.490 1.00 95.44 449 SER A C 1
ATOM 3483 O O . SER A 1 449 ? -18.228 6.716 34.201 1.00 95.44 449 SER A O 1
ATOM 3485 N N . VAL A 1 450 ? -17.397 4.655 33.871 1.00 94.88 450 VAL A N 1
ATOM 3486 C CA . VAL A 1 450 ? -16.753 4.497 35.178 1.00 94.88 450 VAL A CA 1
ATOM 3487 C C . VAL A 1 450 ? -15.565 5.443 35.313 1.00 94.88 450 VAL A C 1
ATOM 3489 O O . VAL A 1 450 ? -14.631 5.394 34.512 1.00 94.88 450 VAL A O 1
ATOM 3492 N N . GLU A 1 451 ? -15.594 6.249 36.374 1.00 91.38 451 GLU A N 1
ATOM 3493 C CA . GLU A 1 451 ? -14.534 7.179 36.750 1.00 91.38 451 GLU A CA 1
ATOM 3494 C C . GLU A 1 451 ? -14.030 6.876 38.176 1.00 91.38 451 GLU A C 1
ATOM 3496 O O . GLU A 1 451 ? -14.847 6.832 39.103 1.00 91.38 451 GLU A O 1
ATOM 3501 N N . PRO A 1 452 ? -12.707 6.710 38.385 1.00 93.81 452 PRO A N 1
ATOM 3502 C CA . PRO A 1 452 ? -11.647 6.826 37.382 1.00 93.81 452 PRO A CA 1
ATOM 3503 C C . PRO A 1 452 ? -11.598 5.623 36.422 1.00 93.81 452 PRO A C 1
ATOM 3505 O O . PRO A 1 452 ? -11.827 4.484 36.821 1.00 93.81 452 PRO A O 1
ATOM 3508 N N . VAL A 1 453 ? -11.194 5.857 35.167 1.00 89.56 453 VAL A N 1
ATOM 3509 C CA . VAL A 1 453 ? -11.027 4.797 34.143 1.00 89.56 453 VAL A CA 1
ATOM 3510 C C . VAL A 1 453 ? -10.132 3.634 34.607 1.00 89.56 453 VAL A C 1
ATOM 3512 O O . VAL A 1 453 ? -10.314 2.500 34.160 1.00 89.56 453 VAL A O 1
ATOM 3515 N N . SER A 1 454 ? -9.196 3.878 35.533 1.00 90.25 454 SER A N 1
ATOM 3516 C CA . SER A 1 454 ? -8.353 2.834 36.131 1.00 90.25 454 SER A CA 1
ATOM 3517 C C . SER A 1 454 ? -9.148 1.707 36.792 1.00 90.25 454 SER A C 1
ATOM 3519 O O . SER A 1 454 ? -8.668 0.577 36.818 1.00 90.25 454 SER A O 1
ATOM 3521 N N . ASP A 1 455 ? -10.355 1.984 37.286 1.00 96.75 455 ASP A N 1
ATOM 3522 C CA . ASP A 1 455 ? -11.200 0.972 37.923 1.00 96.75 455 ASP A CA 1
ATOM 3523 C C . ASP A 1 455 ? -11.763 0.001 36.878 1.00 96.75 455 ASP A C 1
ATOM 3525 O O . ASP A 1 455 ? -11.722 -1.212 37.079 1.00 96.75 455 ASP A O 1
ATOM 3529 N N . MET A 1 456 ? -12.182 0.506 35.711 1.00 97.00 456 MET A N 1
ATOM 3530 C CA . MET A 1 456 ? -12.603 -0.344 34.591 1.00 97.00 456 MET A CA 1
ATOM 3531 C C . MET A 1 456 ? -11.442 -1.195 34.063 1.00 97.00 456 MET A C 1
ATOM 3533 O O . MET A 1 456 ? -11.618 -2.379 33.787 1.00 97.00 456 MET A O 1
ATOM 3537 N N . VAL A 1 457 ? -10.242 -0.618 33.955 1.00 87.50 457 VAL A N 1
ATOM 3538 C CA . VAL A 1 457 ? -9.035 -1.365 33.562 1.00 87.50 457 VAL A CA 1
ATOM 3539 C C . VAL A 1 457 ? -8.729 -2.472 34.575 1.00 87.50 457 VAL A C 1
ATOM 3541 O O . VAL A 1 457 ? -8.463 -3.605 34.179 1.00 87.50 457 VAL A O 1
ATOM 3544 N N . ALA A 1 458 ? -8.830 -2.187 35.877 1.00 93.62 458 ALA A N 1
ATOM 3545 C CA . ALA A 1 458 ? -8.647 -3.195 36.917 1.00 93.62 458 ALA A CA 1
ATOM 3546 C C . ALA A 1 458 ? -9.680 -4.329 36.802 1.00 93.62 458 ALA A C 1
ATOM 3548 O O . ALA A 1 458 ? -9.309 -5.497 36.895 1.00 93.62 458 ALA A O 1
ATOM 3549 N N . TRP A 1 459 ? -10.950 -4.012 36.532 1.00 97.06 459 TRP A N 1
ATOM 3550 C CA . TRP A 1 459 ? -11.994 -5.023 36.350 1.00 97.06 459 TRP A CA 1
ATOM 3551 C C . TRP A 1 459 ? -11.797 -5.857 35.080 1.00 97.06 459 TRP A C 1
ATOM 3553 O O . TRP A 1 459 ? -11.925 -7.075 35.128 1.00 97.06 459 TRP A O 1
ATOM 3563 N N . LEU A 1 460 ? -11.390 -5.248 33.964 1.00 86.00 460 LEU A N 1
ATOM 3564 C CA . LEU A 1 460 ? -11.015 -5.975 32.743 1.00 86.00 460 LEU A CA 1
AT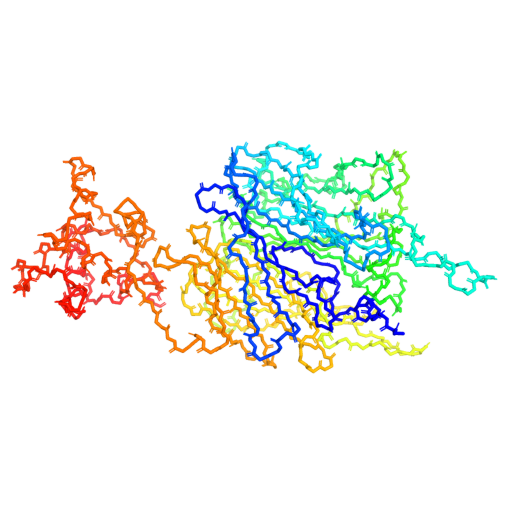OM 3565 C C . LEU A 1 460 ? -9.804 -6.906 32.946 1.00 86.00 460 LEU A C 1
ATOM 3567 O O . LEU A 1 460 ? -9.634 -7.863 32.193 1.00 86.00 460 LEU A O 1
ATOM 3571 N N . GLY A 1 461 ? -8.965 -6.641 33.950 1.00 78.00 461 GLY A N 1
ATOM 3572 C CA . GLY A 1 461 ? -7.866 -7.519 34.360 1.00 78.00 461 GLY A CA 1
ATOM 3573 C C . GLY A 1 461 ? -8.245 -8.592 35.378 1.00 78.00 461 GLY A C 1
ATOM 3574 O O . GLY A 1 461 ? -7.459 -9.514 35.605 1.00 78.00 461 GLY A O 1
ATOM 3575 N N . ASP A 1 462 ? -9.431 -8.499 35.976 1.00 87.38 462 ASP A N 1
ATOM 3576 C CA . ASP A 1 462 ? -9.893 -9.394 37.028 1.00 87.38 462 ASP A CA 1
ATOM 3577 C C . ASP A 1 462 ? -10.920 -10.398 36.485 1.00 87.38 462 ASP A C 1
ATOM 3579 O O . ASP A 1 462 ? -12.057 -10.057 36.144 1.00 87.38 462 ASP A O 1
ATOM 3583 N N . ARG A 1 463 ? -10.507 -11.672 36.441 1.00 77.50 463 ARG A N 1
ATOM 3584 C CA . ARG A 1 463 ? -11.336 -12.804 35.992 1.00 77.50 463 ARG A CA 1
ATOM 3585 C C . ARG A 1 463 ? -12.530 -13.073 36.906 1.00 77.50 463 ARG A C 1
ATOM 3587 O O . ARG A 1 463 ? -13.442 -13.793 36.503 1.00 77.50 463 ARG A O 1
ATOM 3594 N N . ASP A 1 464 ? -12.543 -12.502 38.108 1.00 86.62 464 ASP A N 1
ATOM 3595 C CA . ASP A 1 464 ? -13.683 -12.563 39.014 1.00 86.62 464 ASP A CA 1
ATOM 3596 C C . ASP A 1 464 ? -14.737 -11.475 38.735 1.00 86.62 464 ASP A C 1
ATOM 3598 O O . ASP A 1 464 ? -15.750 -11.390 39.440 1.00 86.62 464 ASP A O 1
ATOM 3602 N N . THR A 1 465 ? -14.562 -10.677 37.683 1.00 93.50 465 THR A N 1
ATOM 3603 C CA . THR A 1 465 ? -15.582 -9.751 37.183 1.00 93.50 465 THR A CA 1
ATOM 3604 C C . THR A 1 465 ? -16.156 -10.241 35.848 1.00 93.50 465 THR A C 1
ATOM 3606 O O . THR A 1 465 ? -15.538 -11.064 35.173 1.00 93.50 465 THR A O 1
ATOM 3609 N N . PRO A 1 466 ? -17.342 -9.756 35.434 1.00 94.38 466 PRO A N 1
ATOM 3610 C CA . PRO A 1 466 ? -17.930 -10.135 34.151 1.00 94.38 466 PRO A CA 1
ATOM 3611 C C . PRO A 1 466 ? -17.340 -9.396 32.947 1.00 94.38 466 PRO A C 1
ATOM 3613 O O . PRO A 1 466 ? -17.602 -9.761 31.801 1.00 94.38 466 PRO A O 1
ATOM 3616 N N . TYR A 1 467 ? -16.557 -8.343 33.186 1.00 95.69 467 TYR A N 1
ATOM 3617 C CA . TYR A 1 467 ? -16.084 -7.447 32.138 1.00 95.69 467 TYR A CA 1
ATOM 3618 C C . TYR A 1 467 ? -15.150 -8.104 31.116 1.00 95.69 467 TYR A C 1
ATOM 3620 O O . TYR A 1 467 ? -15.338 -7.809 29.940 1.00 95.69 467 TYR A O 1
ATOM 3628 N N . PRO A 1 468 ? -14.216 -9.010 31.472 1.00 85.00 468 PRO A N 1
ATOM 3629 C CA . PRO A 1 468 ? -13.389 -9.690 30.476 1.00 85.00 468 PRO A CA 1
ATOM 3630 C C . PRO A 1 468 ? -14.228 -10.509 29.482 1.00 85.00 468 PRO A C 1
ATOM 3632 O O . PRO A 1 468 ? -14.094 -10.348 28.272 1.00 85.00 468 PRO A O 1
ATOM 3635 N N . ALA A 1 469 ? -15.156 -11.331 29.989 1.00 83.44 469 ALA A N 1
ATOM 3636 C CA . ALA A 1 469 ? -16.014 -12.181 29.163 1.00 83.44 469 ALA A CA 1
ATOM 3637 C C . ALA A 1 469 ? -16.981 -11.359 28.296 1.00 83.44 469 ALA A C 1
ATOM 3639 O O . ALA A 1 469 ? -17.148 -11.640 27.107 1.00 83.44 469 ALA A O 1
ATOM 3640 N N . LEU A 1 470 ? -17.588 -10.316 28.873 1.00 93.38 470 LEU A N 1
ATOM 3641 C CA . LEU A 1 470 ? -18.454 -9.402 28.131 1.00 93.38 470 LEU A CA 1
ATOM 3642 C C . LEU A 1 470 ? -17.672 -8.602 27.086 1.00 93.38 470 LEU A C 1
ATOM 3644 O O . LEU A 1 470 ? -18.169 -8.444 25.977 1.00 93.38 470 LEU A O 1
ATOM 3648 N N . ALA A 1 471 ? -16.462 -8.130 27.391 1.00 83.38 471 ALA A N 1
ATOM 3649 C CA . ALA A 1 471 ? -15.623 -7.405 26.442 1.00 83.38 471 ALA A CA 1
ATOM 3650 C C . ALA A 1 471 ? -15.256 -8.276 25.237 1.00 83.38 471 ALA A C 1
ATOM 3652 O O . ALA A 1 471 ? -15.444 -7.845 24.101 1.00 83.38 471 ALA A O 1
ATOM 3653 N N . ASP A 1 472 ? -14.813 -9.512 25.468 1.00 71.44 472 ASP A N 1
ATOM 3654 C CA . ASP A 1 472 ? -14.490 -10.445 24.387 1.00 71.44 472 ASP A CA 1
ATOM 3655 C C . ASP A 1 472 ? -15.725 -10.780 23.536 1.00 71.44 472 ASP A C 1
ATOM 3657 O O . ASP A 1 472 ? -15.648 -10.795 22.305 1.00 71.44 472 ASP A O 1
ATOM 3661 N N . ALA A 1 473 ? -16.886 -10.998 24.162 1.00 81.25 473 ALA A N 1
ATOM 3662 C CA . ALA A 1 473 ? -18.137 -11.241 23.445 1.00 81.25 473 ALA A CA 1
ATOM 3663 C C . ALA A 1 473 ? -18.606 -10.010 22.653 1.00 81.25 473 ALA A C 1
ATOM 3665 O O . ALA A 1 473 ? -19.043 -10.139 21.512 1.00 81.25 473 ALA A O 1
ATOM 3666 N N . LEU A 1 474 ? -18.475 -8.807 23.214 1.00 82.19 474 LEU A N 1
ATOM 3667 C CA . LEU A 1 474 ? -18.814 -7.553 22.543 1.00 82.19 474 LEU A CA 1
ATOM 3668 C C . LEU A 1 474 ? -17.896 -7.291 21.354 1.00 82.19 474 LEU A C 1
ATOM 3670 O O . LEU A 1 474 ? -18.388 -6.994 20.265 1.00 82.19 474 LEU A O 1
ATOM 3674 N N . LEU A 1 475 ? -16.586 -7.464 21.529 1.00 66.44 475 LEU A N 1
ATOM 3675 C CA . LEU A 1 475 ? -15.621 -7.398 20.437 1.00 66.44 475 LEU A CA 1
ATOM 3676 C C . LEU A 1 475 ? -15.953 -8.443 19.377 1.00 66.44 475 LEU A C 1
ATOM 3678 O O . LEU A 1 475 ? -15.947 -8.102 18.204 1.00 66.44 475 LEU A O 1
ATOM 3682 N N . ARG A 1 476 ? -16.351 -9.665 19.762 1.00 67.44 476 ARG A N 1
ATOM 3683 C CA . ARG A 1 476 ? -16.813 -10.713 18.836 1.00 67.44 476 ARG A CA 1
ATOM 3684 C C . ARG A 1 476 ? -18.084 -10.322 18.064 1.00 67.44 476 ARG A C 1
ATOM 3686 O O . ARG A 1 476 ? -18.186 -10.609 16.872 1.00 67.44 476 ARG A O 1
ATOM 3693 N N . LEU A 1 477 ? -19.045 -9.674 18.717 1.00 65.44 477 LEU A N 1
ATOM 3694 C CA . LEU A 1 477 ? -20.277 -9.184 18.088 1.00 65.44 477 LEU A CA 1
ATOM 3695 C C . LEU A 1 477 ? -20.035 -7.987 17.158 1.00 65.44 477 LEU A C 1
ATOM 3697 O O . LEU A 1 477 ? -20.841 -7.746 16.260 1.00 65.44 477 LEU A O 1
ATOM 3701 N N . THR A 1 478 ? -18.935 -7.259 17.362 1.00 54.75 478 THR A N 1
ATOM 3702 C CA . THR A 1 478 ? -18.591 -6.016 16.652 1.00 54.75 478 THR A CA 1
ATOM 3703 C C . THR A 1 478 ? -17.323 -6.123 15.793 1.00 54.75 478 THR A C 1
ATOM 3705 O O . THR A 1 478 ? -16.911 -5.129 15.198 1.00 54.75 478 THR A O 1
ATOM 3708 N N . VAL A 1 479 ? -16.737 -7.325 15.638 1.00 47.22 479 VAL A N 1
ATOM 3709 C CA . VAL A 1 479 ? -15.471 -7.573 14.896 1.00 47.22 479 VAL A CA 1
ATOM 3710 C C . VAL A 1 479 ? -15.481 -6.924 13.520 1.00 47.22 479 VAL A C 1
ATOM 3712 O O . VAL A 1 479 ? -14.461 -6.435 13.045 1.00 47.22 479 VAL A O 1
ATOM 3715 N N . THR A 1 480 ? -16.640 -6.938 12.868 1.00 39.81 480 THR A N 1
ATOM 3716 C CA . THR A 1 480 ? -16.797 -6.479 11.493 1.00 39.81 480 THR A CA 1
ATOM 3717 C C . THR A 1 480 ? -17.584 -5.173 11.385 1.00 39.81 480 THR A C 1
ATOM 3719 O O . THR A 1 480 ? -17.707 -4.652 10.286 1.00 39.81 480 THR A O 1
ATOM 3722 N N . ARG A 1 481 ? -18.162 -4.644 12.475 1.00 51.91 481 ARG A N 1
ATOM 3723 C CA . ARG A 1 481 ? -18.993 -3.424 12.467 1.00 51.91 481 ARG A CA 1
ATOM 3724 C C . ARG A 1 481 ? -18.962 -2.738 13.829 1.00 51.91 481 ARG A C 1
ATOM 3726 O O . ARG A 1 481 ? -19.188 -3.379 14.847 1.00 51.91 481 ARG A O 1
ATOM 3733 N N . ARG A 1 482 ? -18.778 -1.417 13.842 1.00 58.66 482 ARG A N 1
ATOM 3734 C CA . ARG A 1 482 ? -18.902 -0.597 15.058 1.00 58.66 482 ARG A CA 1
ATOM 3735 C C . ARG A 1 482 ? -20.322 -0.075 15.256 1.00 58.66 482 ARG A C 1
ATOM 3737 O O . ARG A 1 482 ? -21.067 0.067 14.283 1.00 58.66 482 ARG A O 1
ATOM 3744 N N . LEU A 1 483 ? -20.655 0.292 16.490 1.00 76.81 483 LEU A N 1
ATOM 3745 C CA . LEU A 1 483 ? -21.900 0.997 16.799 1.00 76.81 483 LEU A CA 1
ATOM 3746 C C . LEU A 1 483 ? -21.884 2.402 16.173 1.00 76.81 483 LEU A C 1
ATOM 3748 O O . LEU A 1 483 ? -20.837 3.047 16.097 1.00 76.81 483 LEU A O 1
ATOM 3752 N N . ALA A 1 484 ? -23.026 2.889 15.696 1.00 76.06 484 ALA A N 1
ATOM 3753 C CA . ALA A 1 484 ? -23.165 4.207 15.075 1.00 76.06 484 ALA A CA 1
ATOM 3754 C C . ALA A 1 484 ? -22.998 5.355 16.084 1.00 76.06 484 ALA A C 1
ATOM 3756 O O . ALA A 1 484 ? -22.544 6.438 15.714 1.00 76.06 484 ALA A O 1
ATOM 3757 N N . ALA A 1 485 ? -23.306 5.093 17.354 1.00 82.44 485 ALA A N 1
ATOM 3758 C CA . ALA A 1 485 ? -23.116 6.002 18.475 1.00 82.44 485 ALA A CA 1
ATOM 3759 C C . ALA A 1 485 ? -22.431 5.275 19.649 1.00 82.44 485 ALA A C 1
ATOM 3761 O O . ALA A 1 485 ? -22.550 4.051 19.749 1.00 82.44 485 ALA A O 1
ATOM 3762 N N . PRO A 1 486 ? -21.709 5.995 20.527 1.00 88.75 486 PRO A N 1
ATOM 3763 C CA . PRO A 1 486 ? -21.070 5.394 21.691 1.00 88.75 486 PRO A CA 1
ATOM 3764 C C . PRO A 1 486 ? -22.054 4.746 22.675 1.00 88.75 486 PRO A C 1
ATOM 3766 O O . PRO A 1 486 ? -23.108 5.308 22.981 1.00 88.75 486 PRO A O 1
ATOM 3769 N N . VAL A 1 487 ? -21.676 3.591 23.227 1.00 95.50 487 VAL A N 1
ATOM 3770 C CA . VAL A 1 487 ? -22.424 2.878 24.278 1.00 95.50 487 VAL A CA 1
ATOM 3771 C C . VAL A 1 487 ? -21.469 2.449 25.392 1.00 95.50 487 VAL A C 1
ATOM 3773 O O . VAL A 1 487 ? -20.340 2.055 25.118 1.00 95.50 487 VAL A O 1
ATOM 3776 N N . PHE A 1 488 ? -21.887 2.540 26.655 1.00 97.94 488 PHE A N 1
ATOM 3777 C CA . PHE A 1 488 ? -21.020 2.252 27.803 1.00 97.94 488 PHE A CA 1
ATOM 3778 C C . PHE A 1 488 ? -21.104 0.782 28.234 1.00 97.94 488 PHE A C 1
ATOM 3780 O O . PHE A 1 488 ? -22.197 0.270 28.470 1.00 97.94 488 PHE A O 1
ATOM 3787 N N . ILE A 1 489 ? -19.963 0.098 28.371 1.00 96.50 489 ILE A N 1
ATOM 3788 C CA . ILE A 1 489 ? -19.887 -1.330 28.727 1.00 96.50 489 ILE A CA 1
ATOM 3789 C C . ILE A 1 489 ? -20.499 -1.641 30.098 1.00 96.50 489 ILE A C 1
ATOM 3791 O O . ILE A 1 489 ? -21.133 -2.680 30.270 1.00 96.50 489 ILE A O 1
ATOM 3795 N N . ASP A 1 490 ? -20.377 -0.730 31.058 1.00 96.81 490 ASP A N 1
ATOM 3796 C CA . ASP A 1 490 ? -20.989 -0.833 32.384 1.00 96.81 490 ASP A CA 1
ATOM 3797 C C . ASP A 1 490 ? -22.525 -0.725 32.338 1.00 96.81 490 ASP A C 1
ATOM 3799 O O . ASP A 1 490 ? -23.212 -1.460 33.053 1.00 96.81 490 ASP A O 1
ATOM 3803 N N . VAL A 1 491 ? -23.073 0.080 31.421 1.00 97.44 491 VAL A N 1
ATOM 3804 C CA . VAL A 1 491 ? -24.522 0.154 31.157 1.00 97.44 491 VAL A CA 1
ATOM 3805 C C . VAL A 1 491 ? -25.007 -1.116 30.448 1.00 97.44 491 VAL A C 1
ATOM 3807 O O . VAL A 1 491 ? -26.016 -1.698 30.849 1.00 97.44 491 VAL A O 1
ATOM 3810 N N . ILE A 1 492 ? -24.253 -1.621 29.460 1.00 97.94 492 ILE A N 1
ATOM 3811 C CA . ILE A 1 492 ? -24.546 -2.899 28.779 1.00 97.94 492 ILE A CA 1
ATOM 3812 C C . ILE A 1 492 ? -24.608 -4.041 29.798 1.00 97.94 492 ILE A C 1
ATOM 3814 O O . ILE A 1 492 ? -25.577 -4.802 29.819 1.00 97.94 492 ILE A O 1
ATOM 3818 N N . ARG A 1 493 ? -23.608 -4.140 30.682 1.00 97.31 493 ARG A N 1
ATOM 3819 C CA . ARG A 1 493 ? -23.584 -5.129 31.767 1.00 97.31 493 ARG A CA 1
ATOM 3820 C C . ARG A 1 493 ? -24.793 -4.971 32.693 1.00 97.31 493 ARG A C 1
ATOM 3822 O O . ARG A 1 493 ? -25.380 -5.976 33.090 1.00 97.31 493 ARG A O 1
ATOM 3829 N N . GLY A 1 494 ? -25.177 -3.734 33.022 1.00 96.69 494 GLY A N 1
ATOM 3830 C CA . GLY A 1 494 ? -26.359 -3.428 33.834 1.00 96.69 494 GLY A CA 1
ATOM 3831 C C . GLY A 1 494 ? -27.649 -4.019 33.261 1.00 96.69 494 GLY A C 1
ATOM 3832 O O . GLY A 1 494 ? -28.385 -4.693 33.983 1.00 96.69 494 GLY A O 1
ATOM 3833 N N . PHE A 1 495 ? -27.889 -3.854 31.958 1.00 97.94 495 PHE A N 1
ATOM 3834 C CA . PHE A 1 495 ? -29.031 -4.481 31.285 1.00 97.94 495 PHE A CA 1
ATOM 3835 C C . PHE A 1 495 ? -28.895 -5.997 31.163 1.00 97.94 495 PHE A C 1
ATOM 3837 O O . PHE A 1 495 ? -29.871 -6.713 31.383 1.00 97.94 495 PHE A O 1
ATOM 3844 N N . TYR A 1 496 ? -27.706 -6.494 30.820 1.00 97.94 496 TYR A N 1
ATOM 3845 C CA . TYR A 1 496 ? -27.471 -7.922 30.614 1.00 97.94 496 TYR A CA 1
ATOM 3846 C C . TYR A 1 496 ? -27.762 -8.735 31.883 1.00 97.94 496 TYR A C 1
ATOM 3848 O O . TYR A 1 496 ? -28.501 -9.717 31.840 1.00 97.94 496 TYR A O 1
ATOM 3856 N N . GLU A 1 497 ? -27.241 -8.298 33.028 1.00 96.12 497 GLU A N 1
ATOM 3857 C CA . GLU A 1 497 ? -27.421 -9.025 34.287 1.00 96.12 497 GLU A CA 1
ATOM 3858 C C . GLU A 1 497 ? -28.681 -8.613 35.050 1.00 96.12 497 GLU A C 1
ATOM 3860 O O . GLU A 1 497 ? -29.382 -9.461 35.596 1.00 96.12 497 GLU A O 1
ATOM 3865 N N . GLY A 1 498 ? -28.973 -7.312 35.111 1.00 91.38 498 GLY A N 1
ATOM 3866 C CA . GLY A 1 498 ? -30.065 -6.782 35.924 1.00 91.38 498 GLY A CA 1
ATOM 3867 C C . GLY A 1 498 ? -31.425 -6.951 35.259 1.00 91.38 498 GLY A C 1
ATOM 3868 O O . GLY A 1 498 ? -32.314 -7.596 35.809 1.00 91.38 498 GLY A O 1
ATOM 3869 N N . ASP A 1 499 ? -31.586 -6.370 34.072 1.00 91.75 499 ASP A N 1
ATOM 3870 C CA . ASP A 1 499 ? -32.878 -6.315 33.379 1.00 91.75 499 ASP A CA 1
ATOM 3871 C C . ASP A 1 499 ? -33.219 -7.634 32.666 1.00 91.75 499 ASP A C 1
ATOM 3873 O O . ASP A 1 499 ? -34.353 -8.106 32.715 1.00 91.75 499 ASP A O 1
ATOM 3877 N N . LEU A 1 500 ? -32.228 -8.275 32.038 1.00 94.81 500 LEU A N 1
ATOM 3878 C CA . LEU A 1 500 ? -32.398 -9.565 31.356 1.00 94.81 500 LEU A CA 1
ATOM 3879 C C . LEU A 1 500 ? -32.145 -10.780 32.261 1.00 94.81 500 LEU A C 1
ATOM 3881 O O . LEU A 1 500 ? -32.306 -11.918 31.809 1.00 94.81 500 LEU A O 1
ATOM 3885 N N . GLY A 1 501 ? -31.748 -10.559 33.518 1.00 93.69 501 GLY A N 1
ATOM 3886 C CA . GLY A 1 501 ? -31.565 -11.607 34.524 1.00 93.69 501 GLY A CA 1
ATOM 3887 C C . GLY A 1 501 ? -30.486 -12.641 34.188 1.00 93.69 501 GLY A C 1
ATOM 3888 O O . GLY A 1 501 ? -30.564 -13.765 34.690 1.00 93.69 501 GLY A O 1
ATOM 3889 N N . GLN A 1 502 ? -29.525 -12.319 33.314 1.00 96.31 502 GLN A N 1
ATOM 3890 C CA . GLN A 1 502 ? -28.454 -13.255 32.969 1.00 96.31 502 GLN A CA 1
ATOM 3891 C C . GLN A 1 502 ? -27.427 -13.357 34.110 1.00 96.31 502 G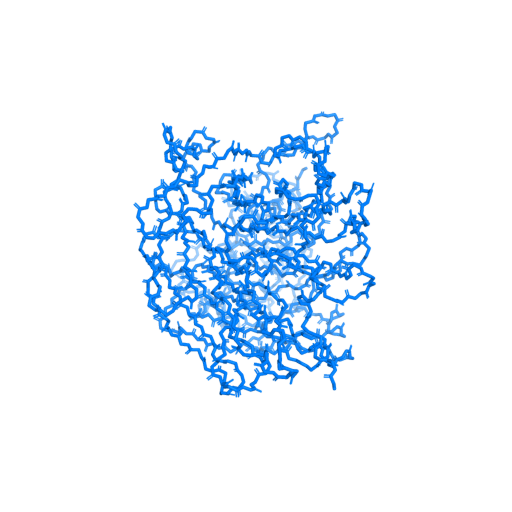LN A C 1
ATOM 3893 O O . GLN A 1 502 ? -27.166 -12.370 34.802 1.00 96.31 502 GLN A O 1
ATOM 3898 N N . PRO A 1 503 ? -26.820 -14.536 34.330 1.00 93.06 503 PRO A N 1
ATOM 3899 C CA . PRO A 1 503 ? -25.742 -14.678 35.305 1.00 93.06 503 PRO A CA 1
ATOM 3900 C C . PRO A 1 503 ? -24.510 -13.856 34.889 1.00 93.06 503 PRO A C 1
ATOM 3902 O O . PRO A 1 503 ? -24.276 -13.673 33.697 1.00 93.06 503 PRO A O 1
ATOM 3905 N N . SER A 1 504 ? -23.701 -13.405 35.859 1.00 94.75 504 SER A N 1
ATOM 3906 C CA . SER A 1 504 ? -22.405 -12.762 35.583 1.00 94.75 504 SER A CA 1
ATOM 3907 C C . SER A 1 504 ? -21.428 -13.761 34.949 1.00 94.75 504 SER A C 1
ATOM 3909 O O . SER A 1 504 ? -20.943 -14.637 35.675 1.00 94.75 504 SER A O 1
ATOM 3911 N N . PRO A 1 505 ? -21.096 -13.632 33.653 1.00 91.62 505 PRO A N 1
ATOM 3912 C CA . PRO A 1 505 ? -20.221 -14.580 32.968 1.00 91.62 505 PRO A CA 1
ATOM 3913 C C . PRO A 1 505 ? -18.773 -14.429 33.448 1.00 91.62 505 PRO A C 1
ATOM 3915 O O . PRO A 1 505 ? -18.317 -13.315 33.677 1.00 91.62 505 PRO A O 1
ATOM 3918 N N . ARG A 1 506 ? -18.027 -15.524 33.590 1.00 89.06 506 ARG A N 1
ATOM 3919 C CA . ARG A 1 506 ? -16.567 -15.521 33.849 1.00 89.06 506 ARG A CA 1
ATOM 3920 C C . ARG A 1 506 ? -15.758 -15.963 32.645 1.00 89.06 506 ARG A C 1
ATOM 3922 O O . ARG A 1 506 ? -14.570 -15.666 32.551 1.00 89.06 506 ARG A O 1
ATOM 3929 N N . ASP A 1 507 ? -16.423 -16.636 31.719 1.00 79.19 507 ASP A N 1
ATOM 3930 C CA . ASP A 1 507 ? -15.875 -17.074 30.449 1.00 79.19 507 ASP A CA 1
ATOM 3931 C C . ASP A 1 507 ? -16.795 -16.626 29.310 1.00 79.19 507 ASP A C 1
ATOM 3933 O O . ASP A 1 507 ? -18.013 -16.530 29.472 1.00 79.19 507 ASP A O 1
ATOM 3937 N N . ILE A 1 508 ? -16.218 -16.360 28.139 1.00 73.44 508 ILE A N 1
ATOM 3938 C CA . ILE A 1 508 ? -16.978 -15.966 26.949 1.00 73.44 508 ILE A CA 1
ATOM 3939 C C . ILE A 1 508 ? -18.028 -17.021 26.561 1.00 73.44 508 ILE A C 1
ATOM 3941 O O . ILE A 1 508 ? -19.088 -16.672 26.049 1.00 73.44 508 ILE A O 1
ATOM 3945 N N . ALA A 1 509 ? -17.774 -18.306 26.832 1.00 75.81 509 ALA A N 1
ATOM 3946 C CA . ALA A 1 509 ? -18.714 -19.392 26.560 1.00 75.81 509 ALA A CA 1
ATOM 3947 C C . ALA A 1 509 ? -19.998 -19.317 27.408 1.00 75.81 509 ALA A C 1
ATOM 3949 O O . ALA A 1 509 ? -20.990 -19.957 27.064 1.00 75.81 509 ALA A O 1
ATOM 3950 N N . GLU A 1 510 ? -19.988 -18.546 28.498 1.00 85.44 510 GLU A N 1
ATOM 3951 C CA . GLU A 1 510 ? -21.148 -18.302 29.363 1.00 85.44 510 GLU A CA 1
ATOM 3952 C C . GLU A 1 510 ? -21.984 -17.098 28.896 1.00 85.44 510 GLU A C 1
ATOM 3954 O O . GLU A 1 510 ? -23.057 -16.831 29.441 1.00 85.44 510 GLU A O 1
ATOM 3959 N N . VAL A 1 511 ? -21.514 -16.358 27.886 1.00 90.62 511 VAL A N 1
ATOM 3960 C CA . VAL A 1 511 ? -22.228 -15.207 27.335 1.00 90.62 511 VAL A CA 1
ATOM 3961 C C . VAL A 1 511 ? -23.258 -15.671 26.305 1.00 90.62 511 VAL A C 1
ATOM 3963 O O . VAL A 1 511 ? -22.951 -16.369 25.342 1.00 90.62 511 VAL A O 1
ATOM 3966 N N . HIS A 1 512 ? -24.508 -15.260 26.498 1.00 92.19 512 HIS A N 1
ATOM 3967 C CA . HIS A 1 512 ? -25.612 -15.534 25.591 1.00 92.19 512 HIS A CA 1
ATOM 3968 C C . HIS A 1 512 ? -25.752 -14.393 24.579 1.00 92.19 512 HIS A C 1
ATOM 3970 O O . HIS A 1 512 ? -26.337 -13.352 24.889 1.00 92.19 512 HIS A O 1
ATOM 3976 N N . ASP A 1 513 ? -25.259 -14.608 23.358 1.00 85.94 513 ASP A N 1
ATOM 3977 C CA . ASP A 1 513 ? -25.216 -13.602 22.285 1.00 85.94 513 ASP A CA 1
ATOM 3978 C C . ASP A 1 513 ? -26.557 -12.882 22.047 1.00 85.94 513 ASP A C 1
ATOM 3980 O O . ASP A 1 513 ? -26.579 -11.663 21.886 1.00 85.94 513 ASP A O 1
ATOM 3984 N N . ASP A 1 514 ? -27.684 -13.600 22.058 1.00 92.19 514 ASP A N 1
ATOM 3985 C CA . ASP A 1 514 ? -29.011 -13.004 21.829 1.00 92.19 514 ASP A CA 1
ATOM 3986 C C . ASP A 1 514 ? -29.395 -12.010 22.934 1.00 92.19 514 ASP A C 1
ATOM 3988 O O . ASP A 1 514 ? -29.904 -10.923 22.659 1.00 92.19 514 ASP A O 1
ATOM 3992 N N . HIS A 1 515 ? -29.089 -12.339 24.191 1.00 96.38 515 HIS A N 1
ATOM 3993 C CA . HIS A 1 515 ? -29.328 -11.442 25.322 1.00 96.38 515 HIS A CA 1
ATOM 3994 C C . HIS A 1 515 ? -28.323 -10.290 25.336 1.00 96.38 515 HIS A C 1
ATOM 3996 O O . HIS A 1 515 ? -28.691 -9.167 25.674 1.00 96.38 515 HIS A O 1
ATOM 4002 N N . LEU A 1 516 ? -27.077 -10.531 24.918 1.00 96.69 516 LEU A N 1
ATOM 4003 C CA . LEU A 1 516 ? -26.074 -9.478 24.806 1.00 96.69 516 LEU A CA 1
ATOM 4004 C C . LEU A 1 516 ? -26.478 -8.442 23.751 1.00 96.69 516 LEU A C 1
ATOM 4006 O O . LEU A 1 516 ? -26.430 -7.249 24.037 1.00 96.69 516 LEU A O 1
ATOM 4010 N N . ARG A 1 517 ? -26.982 -8.863 22.584 1.00 95.25 517 ARG A N 1
ATOM 4011 C CA . ARG A 1 517 ? -27.529 -7.946 21.565 1.00 95.25 517 ARG A CA 1
ATOM 4012 C C . ARG A 1 517 ? -28.677 -7.090 22.106 1.00 95.25 517 ARG A C 1
ATOM 4014 O O . ARG A 1 517 ? -28.690 -5.880 21.883 1.00 95.25 517 ARG A O 1
ATOM 4021 N N . ILE A 1 518 ? -29.607 -7.689 22.855 1.00 96.94 518 ILE A N 1
ATOM 4022 C CA . ILE A 1 518 ? -30.715 -6.955 23.491 1.00 96.94 518 ILE A CA 1
ATOM 4023 C C . ILE A 1 518 ? -30.182 -5.953 24.525 1.00 96.94 518 ILE A C 1
ATOM 4025 O O . ILE A 1 518 ? -30.656 -4.818 24.576 1.00 96.94 518 ILE A O 1
ATOM 4029 N N . ALA A 1 519 ? -29.193 -6.344 25.330 1.00 97.94 519 ALA A N 1
ATOM 4030 C CA . ALA A 1 519 ? -28.578 -5.463 26.318 1.00 97.94 519 ALA A CA 1
ATOM 4031 C C . ALA A 1 519 ? -27.878 -4.265 25.659 1.00 97.94 519 ALA A C 1
ATOM 4033 O O . ALA A 1 519 ? -28.055 -3.139 26.116 1.00 97.94 519 ALA A O 1
ATOM 4034 N N . VAL A 1 520 ? -27.153 -4.479 24.553 1.00 97.12 520 VAL A N 1
ATOM 4035 C CA . VAL A 1 520 ? -26.520 -3.396 23.780 1.00 97.12 520 VAL A CA 1
ATOM 4036 C C . VAL A 1 520 ? -27.563 -2.443 23.200 1.00 97.12 520 VAL A C 1
ATOM 4038 O O . VAL A 1 520 ? -27.387 -1.230 23.282 1.00 97.12 520 VAL A O 1
ATOM 4041 N N . LEU A 1 521 ? -28.669 -2.965 22.663 1.00 97.12 521 LEU A N 1
ATOM 4042 C CA . LEU A 1 521 ? -29.771 -2.150 22.145 1.00 97.12 521 LEU A CA 1
ATOM 4043 C C . LEU A 1 521 ? -30.400 -1.265 23.218 1.00 97.12 521 LEU A C 1
ATOM 4045 O O . LEU A 1 521 ? -30.546 -0.059 23.015 1.00 97.12 521 LEU A O 1
ATOM 4049 N N . LYS A 1 522 ? -30.727 -1.848 24.372 1.00 97.25 522 LYS A N 1
ATOM 4050 C CA . LYS A 1 522 ? -31.289 -1.104 25.503 1.00 97.25 522 LYS A CA 1
ATOM 4051 C C . LYS A 1 522 ? -30.312 -0.051 26.023 1.00 97.25 522 LYS A C 1
ATOM 4053 O O . LYS A 1 522 ? -30.698 1.107 26.152 1.00 97.25 522 LYS A O 1
ATOM 4058 N N . ALA A 1 523 ? -29.047 -0.428 26.213 1.00 97.38 523 ALA A N 1
ATOM 4059 C CA . ALA A 1 523 ? -27.993 0.486 26.639 1.00 97.38 523 ALA A CA 1
ATOM 4060 C C . ALA A 1 523 ? -27.782 1.633 25.644 1.00 97.38 523 ALA A C 1
ATOM 4062 O O . ALA A 1 523 ? -27.609 2.773 26.059 1.00 97.38 523 ALA A O 1
ATOM 4063 N N . SER A 1 524 ? -27.829 1.364 24.337 1.00 96.12 524 SER A N 1
ATOM 4064 C CA . SER A 1 524 ? -27.698 2.402 23.311 1.00 96.12 524 SER A CA 1
ATOM 4065 C C . SER A 1 524 ? -28.849 3.401 23.358 1.00 96.12 524 SER A C 1
ATOM 4067 O O . SER A 1 524 ? -28.609 4.608 23.357 1.00 96.12 524 SER A O 1
ATOM 4069 N N . ASN A 1 525 ? -30.085 2.902 23.442 1.00 96.25 525 ASN A N 1
ATOM 4070 C CA . ASN A 1 525 ? -31.276 3.741 23.529 1.00 96.25 525 ASN A CA 1
ATOM 4071 C C . ASN A 1 525 ? -31.282 4.601 24.797 1.00 96.25 525 ASN A C 1
ATOM 4073 O O . ASN A 1 525 ? -31.616 5.782 24.718 1.00 96.25 525 ASN A O 1
ATOM 4077 N N . GLU A 1 526 ? -30.854 4.050 25.936 1.00 95.25 526 GLU A N 1
ATOM 4078 C CA . GLU A 1 526 ? -30.714 4.819 27.175 1.00 95.25 526 GLU A CA 1
ATOM 4079 C C . GLU A 1 526 ? -29.590 5.861 27.079 1.00 95.25 526 GLU A C 1
ATOM 4081 O O . GLU A 1 526 ? -29.825 7.039 27.346 1.00 95.25 526 GLU A O 1
ATOM 4086 N N . ASN A 1 527 ? -28.394 5.462 26.634 1.00 94.25 527 ASN A N 1
ATOM 4087 C CA . ASN A 1 527 ? -27.238 6.354 26.533 1.00 94.25 527 ASN A CA 1
ATOM 4088 C C . ASN A 1 527 ? -27.470 7.535 25.587 1.00 94.25 527 ASN A C 1
ATOM 4090 O O . ASN A 1 527 ? -27.004 8.643 25.852 1.00 94.25 527 ASN A O 1
ATOM 4094 N N . ASN A 1 528 ? -28.135 7.282 24.460 1.00 91.06 528 ASN A N 1
ATOM 4095 C CA . ASN A 1 528 ? -28.238 8.235 23.358 1.00 91.06 528 ASN A CA 1
ATOM 4096 C C . ASN A 1 528 ? -29.627 8.886 23.247 1.00 91.06 528 ASN A C 1
ATOM 4098 O O . ASN A 1 528 ? -29.816 9.760 22.401 1.00 91.06 528 ASN A O 1
ATOM 4102 N N . GLY A 1 529 ? -30.596 8.489 24.080 1.00 91.88 529 GLY A N 1
ATOM 4103 C CA . GLY A 1 529 ? -31.970 8.998 24.027 1.00 91.88 529 GLY A CA 1
ATOM 4104 C C . GLY A 1 529 ? -32.689 8.649 22.720 1.00 91.88 529 GLY A C 1
ATOM 4105 O O . GLY A 1 529 ? -33.411 9.485 22.173 1.00 91.88 529 GLY A O 1
ATOM 4106 N N . THR A 1 530 ? -32.456 7.445 22.193 1.00 91.31 530 THR A N 1
ATOM 4107 C CA . THR A 1 530 ? -33.014 6.963 20.918 1.00 91.31 530 THR A CA 1
ATOM 4108 C C . THR A 1 530 ? -34.075 5.879 21.126 1.00 91.31 530 THR A C 1
ATOM 4110 O O . THR A 1 530 ? -34.169 5.281 22.192 1.00 91.31 530 THR A O 1
ATOM 4113 N N . GLU A 1 531 ? -34.867 5.596 20.088 1.00 92.81 531 GLU A N 1
ATOM 4114 C CA . GLU A 1 531 ? -35.869 4.514 20.064 1.00 92.81 531 GLU A CA 1
ATOM 4115 C C . GLU A 1 531 ? -35.580 3.529 18.917 1.00 92.81 531 GLU A C 1
ATOM 4117 O O . GLU A 1 531 ? -36.429 3.236 18.076 1.00 92.81 531 GLU A O 1
ATOM 4122 N N . ILE A 1 532 ? -34.338 3.049 18.840 1.00 90.50 532 ILE A N 1
ATOM 4123 C CA . ILE A 1 532 ? -33.925 2.074 17.826 1.00 90.50 532 ILE A CA 1
ATOM 4124 C C . ILE A 1 532 ? -34.548 0.711 18.166 1.00 90.50 532 ILE A C 1
ATOM 4126 O O . ILE A 1 532 ? -34.578 0.312 19.333 1.00 90.50 532 ILE A O 1
ATOM 4130 N N . ALA A 1 533 ? -35.079 0.014 17.157 1.00 90.44 533 ALA A N 1
ATOM 4131 C CA . ALA A 1 533 ? -35.903 -1.182 17.348 1.00 90.44 533 ALA A CA 1
ATOM 4132 C C . ALA A 1 533 ? -35.122 -2.505 17.281 1.00 90.44 533 ALA A C 1
ATOM 4134 O O . ALA A 1 533 ? -35.545 -3.488 17.891 1.00 90.44 533 ALA A O 1
ATOM 4135 N N . THR A 1 534 ? -34.006 -2.546 16.549 1.00 90.19 534 THR A N 1
ATOM 4136 C CA . THR A 1 534 ? -33.190 -3.758 16.371 1.00 90.19 534 THR A CA 1
ATOM 4137 C C . THR A 1 534 ? -31.717 -3.489 16.663 1.00 90.19 534 THR A C 1
ATOM 4139 O O . THR A 1 534 ? -31.255 -2.352 16.586 1.00 90.19 534 THR A O 1
ATOM 4142 N N . PHE A 1 535 ? -30.967 -4.532 17.024 1.00 88.44 535 PHE A N 1
ATOM 4143 C CA . PHE A 1 535 ? -29.524 -4.411 17.241 1.00 88.44 535 PHE A CA 1
ATOM 4144 C C . PHE A 1 535 ? -28.798 -4.047 15.940 1.00 88.44 535 PHE A C 1
ATOM 4146 O O . PHE A 1 535 ? -27.850 -3.269 15.947 1.00 88.44 535 PHE A O 1
ATOM 4153 N N . GLU A 1 536 ? -29.263 -4.582 14.816 1.00 84.69 536 GLU A N 1
ATOM 4154 C CA . GLU A 1 536 ? -28.699 -4.363 13.491 1.00 84.69 536 GLU A CA 1
ATOM 4155 C C . GLU A 1 536 ? -28.730 -2.880 13.113 1.00 84.69 536 GLU A C 1
ATOM 4157 O O . GLU A 1 536 ? -27.729 -2.372 12.611 1.00 84.69 536 GLU A O 1
ATOM 4162 N N . ASP A 1 537 ? -29.808 -2.165 13.441 1.00 85.88 537 ASP A N 1
ATOM 4163 C CA . ASP A 1 537 ? -29.966 -0.719 13.209 1.00 85.88 537 ASP A CA 1
ATOM 4164 C C . ASP A 1 537 ? -29.007 0.149 14.054 1.00 85.88 537 ASP A C 1
ATOM 4166 O O . ASP A 1 537 ? -28.852 1.342 13.799 1.00 85.88 537 ASP A O 1
ATOM 4170 N N . LEU A 1 538 ? -28.335 -0.430 15.058 1.00 84.75 538 LEU A N 1
ATOM 4171 C CA . LEU A 1 538 ? -27.295 0.262 15.831 1.00 84.75 538 LEU A CA 1
ATOM 4172 C C . LEU A 1 538 ? -25.947 0.281 15.118 1.00 84.75 538 LEU A C 1
ATOM 4174 O O . LEU A 1 538 ? -25.071 1.055 15.501 1.00 84.75 538 LEU A O 1
ATOM 4178 N N . LEU A 1 539 ? -25.727 -0.617 14.160 1.00 74.62 539 LEU A N 1
ATOM 4179 C CA . LEU A 1 539 ? -24.434 -0.802 13.513 1.00 74.62 539 LEU A CA 1
ATOM 4180 C C . LEU A 1 539 ? -24.256 0.211 12.380 1.00 74.62 539 LEU A C 1
ATOM 4182 O O . LEU A 1 539 ? -25.191 0.569 11.675 1.00 74.62 539 LEU A O 1
ATOM 4186 N N . VAL A 1 540 ? -23.030 0.673 12.151 1.00 53.41 540 VAL A N 1
ATOM 4187 C CA . VAL A 1 540 ? -22.753 1.510 10.975 1.00 53.41 540 VAL A CA 1
ATOM 4188 C C . VAL A 1 540 ? -23.032 0.702 9.698 1.00 53.41 540 VAL A C 1
ATOM 4190 O O . VAL A 1 540 ? -22.443 -0.359 9.503 1.00 53.41 540 VAL A O 1
ATOM 4193 N N . GLY A 1 541 ? -23.903 1.218 8.821 1.00 49.75 541 GLY A N 1
ATOM 4194 C CA . GLY A 1 541 ? -24.218 0.612 7.519 1.00 49.75 541 GLY A CA 1
ATOM 4195 C C . GLY A 1 541 ? -25.504 -0.224 7.454 1.00 49.75 541 GLY A C 1
ATOM 4196 O O . GLY A 1 541 ? -25.714 -0.912 6.460 1.00 49.75 541 GLY A O 1
ATOM 4197 N N . SER A 1 542 ? -26.371 -0.181 8.468 1.00 41.53 542 SER A N 1
ATOM 4198 C CA . SER A 1 542 ? -27.745 -0.708 8.406 1.00 41.53 542 SER A CA 1
ATOM 4199 C C . SER A 1 542 ? -28.715 0.328 7.827 1.00 41.53 542 SER A C 1
ATOM 4201 O O . SER A 1 542 ? -29.516 0.946 8.519 1.00 41.53 542 SER A O 1
ATOM 4203 N N . SER A 1 543 ? -28.591 0.569 6.522 1.00 34.09 543 SER A N 1
ATOM 4204 C CA . SER A 1 543 ? -29.686 0.944 5.606 1.00 34.09 543 SER A CA 1
ATOM 4205 C C . SER A 1 543 ? -29.231 0.799 4.162 1.00 34.09 543 SER A C 1
ATOM 4207 O O . SER A 1 543 ? -28.072 1.174 3.871 1.00 34.09 543 SER A O 1
#